Protein AF-A0AAV5VA64-F1 (afdb_monomer_lite)

Radius of gyration: 36.95 Å; chains: 1; bounding box: 137×65×105 Å

Organism: NCBI:txid1538716

Secondary structure (DSSP, 8-state):
--------------THHHHHHHHHHHHHHHHHHHHHHHHHHHHHHHHHHHHHHHHHTT---TT--TT-EEEEEETTEEEEEEEEEEEEPTT-SSEEEEEEESSS-SSSSSEETTEE-S---TT-EEEEEGGG-EE---------------------------PPP---------S-TTEEEEEE-TTS-EEEEEHHHHHHHHHTT-S-TT-EEEEEETT----TTS--PEEHHHHHHHH-TTSTTPPPPSSHHHHHHHHHHHHHHHHHHHHHHHHHHHHHHHHHHHHHHHHHHHHHHHHHHHHHT---------------------------PPP--PPTT--TTGGGS----SSBPPS-HHHHHHHHHHHHTTS-HHHHHHHHHHHHHTS--EEPTTT--EE-SHHHHHHHHTSHHHHHHTTT--BHHHHHHHHHHHHHHHTTSS---------------------PPPPPP---------PPPHHHHHHGGG---SS--SSB-S-HHHHHHHHHHHHHTS-HHHHHH-TTTGGGGSSPEE-TTTSS-EE-SHHHHHHHHTSHHHHHHHHHTTPPPBHHHHHHHHHHHHHHT-

Structure (mmCIF, N/CA/C/O backbone):
data_AF-A0AAV5VA64-F1
#
_entry.id   AF-A0AAV5VA64-F1
#
loop_
_atom_site.group_PDB
_atom_site.id
_atom_site.type_symbol
_atom_site.label_atom_id
_atom_site.label_alt_id
_atom_site.label_comp_id
_atom_site.label_asym_id
_atom_site.label_entity_id
_atom_site.label_seq_id
_atom_site.pdbx_PDB_ins_code
_atom_site.Cartn_x
_atom_site.Cartn_y
_atom_site.Cartn_z
_atom_site.occupancy
_atom_site.B_iso_or_equiv
_atom_site.auth_seq_id
_atom_site.auth_comp_id
_atom_site.auth_asym_id
_atom_site.auth_atom_id
_atom_site.pdbx_PDB_model_num
ATOM 1 N N . GLY A 1 1 ? 69.611 10.079 18.516 1.00 28.95 1 GLY A N 1
ATOM 2 C CA . GLY A 1 1 ? 68.464 10.182 19.434 1.00 28.95 1 GLY A CA 1
ATOM 3 C C . GLY A 1 1 ? 67.265 10.687 18.659 1.00 28.95 1 GLY A C 1
ATOM 4 O O . GLY A 1 1 ? 67.428 11.673 17.963 1.00 28.95 1 GLY A O 1
ATOM 5 N N . THR A 1 2 ? 66.160 9.929 18.704 1.00 34.81 2 THR A N 1
ATOM 6 C CA . THR A 1 2 ? 64.724 10.271 18.487 1.00 34.81 2 THR A CA 1
ATOM 7 C C . THR A 1 2 ? 64.374 11.609 17.796 1.00 34.81 2 THR A C 1
ATOM 9 O O . THR A 1 2 ? 64.782 12.650 18.286 1.00 34.81 2 THR A O 1
ATOM 12 N N . GLY A 1 3 ? 63.537 11.722 16.754 1.00 29.25 3 GLY A N 1
ATOM 13 C CA . GLY A 1 3 ? 62.675 10.783 16.030 1.00 29.25 3 GLY A CA 1
ATOM 14 C C . GLY A 1 3 ? 61.858 11.515 14.933 1.00 29.25 3 GLY A C 1
ATOM 15 O O . GLY A 1 3 ? 61.611 12.709 15.043 1.00 29.25 3 GLY A O 1
ATOM 16 N N . LEU A 1 4 ? 61.484 10.759 13.889 1.00 31.22 4 LEU A N 1
ATOM 17 C CA . LEU A 1 4 ? 60.414 10.945 12.883 1.00 31.22 4 LEU A CA 1
ATOM 18 C C . LEU A 1 4 ? 60.171 12.326 12.224 1.00 31.22 4 LEU A C 1
ATOM 20 O O . LEU A 1 4 ? 59.411 13.153 12.719 1.00 31.22 4 LEU A O 1
ATOM 24 N N . TYR A 1 5 ? 60.656 12.458 10.981 1.00 32.53 5 TYR A N 1
ATOM 25 C CA . TYR A 1 5 ? 60.156 13.394 9.966 1.00 32.53 5 TYR A CA 1
ATOM 26 C C . TYR A 1 5 ? 59.296 12.662 8.913 1.00 32.53 5 TYR A C 1
ATOM 28 O O . TYR A 1 5 ? 59.756 11.718 8.281 1.00 32.53 5 TYR A O 1
ATOM 36 N N . GLY A 1 6 ? 58.061 13.147 8.737 1.00 29.17 6 GLY A N 1
ATOM 37 C CA . GLY A 1 6 ? 57.433 13.513 7.457 1.00 29.17 6 GLY A CA 1
ATOM 38 C C . GLY A 1 6 ? 57.210 12.478 6.343 1.00 29.17 6 GLY A C 1
ATOM 39 O O . GLY A 1 6 ? 58.133 12.136 5.616 1.00 29.17 6 GLY A O 1
ATOM 40 N N . CYS A 1 7 ? 55.934 12.175 6.064 1.00 25.45 7 CYS A N 1
ATOM 41 C CA . CYS A 1 7 ? 55.415 12.005 4.696 1.00 25.45 7 CYS A CA 1
ATOM 42 C C . CYS A 1 7 ? 53.909 12.332 4.650 1.00 25.45 7 CYS A C 1
ATOM 44 O O . CYS A 1 7 ? 53.071 11.541 5.077 1.00 25.45 7 CYS A O 1
ATOM 46 N N . ILE A 1 8 ? 53.571 13.511 4.119 1.00 29.00 8 ILE A N 1
ATOM 47 C CA . ILE A 1 8 ? 52.222 13.881 3.669 1.00 29.00 8 ILE A CA 1
ATOM 48 C C . ILE A 1 8 ? 52.168 13.565 2.169 1.00 29.00 8 ILE A C 1
ATOM 50 O O . ILE A 1 8 ? 52.856 14.215 1.385 1.00 29.00 8 ILE A O 1
ATOM 54 N N . GLN A 1 9 ? 51.355 12.589 1.758 1.00 29.11 9 GLN A N 1
ATOM 55 C CA . GLN A 1 9 ? 50.973 12.402 0.354 1.00 29.11 9 GLN A CA 1
ATOM 56 C C . GLN A 1 9 ? 49.599 13.038 0.113 1.00 29.11 9 GLN A C 1
ATOM 58 O O . GLN A 1 9 ? 48.573 12.550 0.583 1.00 29.11 9 GLN A O 1
ATOM 63 N N . LEU A 1 10 ? 49.592 14.145 -0.632 1.00 27.91 10 LEU A N 1
ATOM 64 C CA . LEU A 1 10 ? 48.397 14.768 -1.198 1.00 27.91 10 LEU A CA 1
ATOM 65 C C . LEU A 1 10 ? 47.938 13.955 -2.419 1.00 27.91 10 LEU A C 1
ATOM 67 O O . LEU A 1 10 ? 48.619 13.943 -3.443 1.00 27.91 10 LEU A O 1
ATOM 71 N N . PHE A 1 11 ? 46.770 13.312 -2.345 1.00 29.19 11 PHE A N 1
ATOM 72 C CA . PHE A 1 11 ? 46.081 12.795 -3.530 1.00 29.19 11 PHE A CA 1
ATOM 73 C C . PHE A 1 11 ? 45.267 13.918 -4.183 1.00 29.19 11 PHE A C 1
ATOM 75 O O . PHE A 1 11 ? 44.245 14.364 -3.662 1.00 29.19 11 PHE A O 1
ATOM 82 N N . THR A 1 12 ? 45.723 14.368 -5.349 1.00 30.89 12 THR A N 1
ATOM 83 C CA . THR A 1 12 ? 45.007 15.284 -6.239 1.00 30.89 12 THR A CA 1
ATOM 84 C C . THR A 1 12 ? 43.945 14.510 -7.027 1.00 30.89 12 THR A C 1
ATOM 86 O O . THR A 1 12 ? 44.255 13.663 -7.862 1.00 30.89 12 THR A O 1
ATOM 89 N N . THR A 1 13 ? 42.663 14.793 -6.789 1.00 34.81 13 THR A N 1
ATOM 90 C CA . THR A 1 13 ? 41.568 14.346 -7.669 1.00 34.81 13 THR A CA 1
ATOM 91 C C . THR A 1 13 ? 41.109 15.516 -8.541 1.00 34.81 13 THR A C 1
ATOM 93 O O . THR A 1 13 ? 40.948 16.640 -8.071 1.00 34.81 13 THR A O 1
ATOM 96 N N . LYS A 1 14 ? 40.975 15.278 -9.854 1.00 32.34 14 LYS A N 1
ATOM 97 C CA . LYS A 1 14 ? 40.638 16.301 -10.861 1.00 32.34 14 LYS A CA 1
ATOM 98 C C . LYS A 1 14 ? 39.210 16.855 -10.643 1.00 32.34 14 LYS A C 1
ATOM 100 O O . LYS A 1 14 ? 38.292 16.060 -10.441 1.00 32.34 14 LYS A O 1
ATOM 105 N N . PRO A 1 15 ? 38.979 18.175 -10.792 1.00 37.47 15 PRO A N 1
ATOM 106 C CA . PRO A 1 15 ? 37.721 18.842 -10.415 1.00 37.47 15 PRO A CA 1
ATOM 107 C C . PRO A 1 15 ? 36.471 18.464 -11.242 1.00 37.47 15 PRO A C 1
ATOM 109 O O . PRO A 1 15 ? 35.355 18.689 -10.784 1.00 37.47 15 PRO A O 1
ATOM 112 N N . ASN A 1 16 ? 36.609 17.828 -12.413 1.00 34.44 16 ASN A N 1
ATOM 113 C CA . ASN A 1 16 ? 35.468 17.575 -13.313 1.00 34.44 16 ASN A CA 1
ATOM 114 C C . ASN A 1 16 ? 34.740 16.233 -13.097 1.00 34.44 16 ASN A C 1
ATOM 116 O O . ASN A 1 16 ? 33.653 16.044 -13.638 1.00 34.44 16 ASN A O 1
ATOM 120 N N . TYR A 1 17 ? 35.280 15.311 -12.289 1.00 33.69 17 TYR A N 1
ATOM 121 C CA . TYR A 1 17 ? 34.607 14.030 -12.005 1.00 33.69 17 TYR A CA 1
ATOM 122 C C . TYR A 1 17 ? 33.536 14.144 -10.909 1.00 33.69 17 TYR A C 1
ATOM 124 O O . TYR A 1 17 ? 32.520 13.454 -10.963 1.00 33.69 17 TYR A O 1
ATOM 132 N N . ALA A 1 18 ? 33.715 15.059 -9.953 1.00 38.16 18 ALA A N 1
ATOM 133 C CA . ALA A 1 18 ? 32.754 15.267 -8.872 1.00 38.16 18 ALA A CA 1
ATOM 134 C C . ALA A 1 18 ? 31.447 15.923 -9.362 1.00 38.16 18 ALA A C 1
ATOM 136 O O . ALA A 1 18 ? 30.369 15.586 -8.880 1.00 38.16 18 ALA A O 1
ATOM 137 N N . ALA A 1 19 ? 31.512 16.810 -10.362 1.00 30.70 19 ALA A N 1
ATOM 138 C CA . ALA A 1 19 ? 30.334 17.512 -10.880 1.00 30.70 19 ALA A CA 1
ATOM 139 C C . ALA A 1 19 ? 29.392 16.599 -11.696 1.00 30.70 19 ALA A C 1
ATOM 141 O O . ALA A 1 19 ? 28.172 16.696 -11.564 1.00 30.70 19 ALA A O 1
ATOM 142 N N . ILE A 1 20 ? 29.936 15.666 -12.489 1.00 31.09 20 ILE A N 1
ATOM 143 C CA . ILE A 1 20 ? 29.144 14.727 -13.311 1.00 31.09 20 ILE A CA 1
ATOM 144 C C . ILE A 1 20 ? 28.467 13.653 -12.439 1.00 31.09 20 ILE A C 1
ATOM 146 O O . ILE A 1 20 ? 27.329 13.256 -12.711 1.00 31.09 20 ILE A O 1
ATOM 150 N N . ASP A 1 21 ? 29.121 13.227 -11.355 1.00 32.03 21 ASP A N 1
ATOM 151 C CA . ASP A 1 21 ? 28.574 12.263 -10.392 1.00 32.03 21 ASP A CA 1
ATOM 152 C C . ASP A 1 21 ? 27.451 12.882 -9.536 1.00 32.03 21 ASP A C 1
ATOM 154 O O . ASP A 1 21 ? 26.413 12.257 -9.317 1.00 32.03 21 ASP A O 1
ATOM 158 N N . VAL A 1 22 ? 27.578 14.155 -9.140 1.00 36.34 22 VAL A N 1
ATOM 159 C CA . VAL A 1 22 ? 26.521 14.878 -8.411 1.00 36.34 22 VAL A CA 1
ATOM 160 C C . VAL A 1 22 ? 25.301 15.148 -9.303 1.00 36.34 22 VAL A C 1
ATOM 162 O O . VAL A 1 22 ? 24.176 14.901 -8.870 1.00 36.34 22 VAL A O 1
ATOM 165 N N . ILE A 1 23 ? 25.486 15.555 -10.566 1.00 35.16 23 ILE A N 1
ATOM 166 C CA . ILE A 1 23 ? 24.372 15.785 -11.508 1.00 35.16 23 ILE A CA 1
ATOM 167 C C . ILE A 1 23 ? 23.663 14.464 -11.859 1.00 35.16 23 ILE A C 1
ATOM 169 O O . ILE A 1 23 ? 22.433 14.409 -11.840 1.00 35.16 23 ILE A O 1
ATOM 173 N N . SER A 1 24 ? 24.401 13.368 -12.074 1.00 34.03 24 SER A N 1
ATOM 174 C CA . SER A 1 24 ? 23.811 12.040 -12.323 1.00 34.03 24 SER A CA 1
ATOM 175 C C . SER A 1 24 ? 23.035 11.501 -11.113 1.00 34.03 24 SER A C 1
ATOM 177 O O . SER A 1 24 ? 21.987 10.871 -11.273 1.00 34.03 24 SER A O 1
ATOM 179 N N . ARG A 1 25 ? 23.503 11.779 -9.886 1.00 37.47 25 ARG A N 1
ATOM 180 C CA . ARG A 1 25 ? 22.812 11.401 -8.641 1.00 37.47 25 ARG A CA 1
ATOM 181 C C . ARG A 1 25 ? 21.571 12.251 -8.370 1.00 37.47 25 ARG A C 1
ATOM 183 O O . ARG A 1 25 ? 20.580 11.696 -7.900 1.00 37.47 25 ARG A O 1
ATOM 190 N N . ILE A 1 26 ? 21.576 13.542 -8.717 1.00 40.47 26 ILE A N 1
ATOM 191 C CA . ILE A 1 26 ? 20.383 14.405 -8.651 1.00 40.47 26 ILE A CA 1
ATOM 192 C C . ILE A 1 26 ? 19.321 13.926 -9.658 1.00 40.47 26 ILE A C 1
ATOM 194 O O . ILE A 1 26 ? 18.168 13.747 -9.270 1.00 40.47 26 ILE A O 1
ATOM 198 N N . TYR A 1 27 ? 19.708 13.576 -10.894 1.00 34.06 27 TYR A N 1
ATOM 199 C CA . TYR A 1 27 ? 18.797 13.016 -11.910 1.00 34.06 27 TYR A CA 1
ATOM 200 C C . TYR A 1 27 ? 18.210 11.645 -11.520 1.00 34.06 27 TYR A C 1
ATOM 202 O O . TYR A 1 27 ? 17.020 11.388 -11.724 1.00 34.06 27 TYR A O 1
ATOM 210 N N . LEU A 1 28 ? 19.011 10.757 -10.915 1.00 38.28 28 LEU A N 1
ATOM 211 C CA . LEU A 1 28 ? 18.528 9.473 -10.384 1.00 38.28 28 LEU A CA 1
ATOM 212 C C . LEU A 1 28 ? 17.576 9.663 -9.194 1.00 38.28 28 LEU A C 1
ATOM 214 O O . LEU A 1 28 ? 16.624 8.896 -9.049 1.00 38.28 28 LEU A O 1
ATOM 218 N N . HIS A 1 29 ? 17.799 10.683 -8.364 1.00 39.25 29 HIS A N 1
ATOM 219 C CA . HIS A 1 29 ? 16.949 10.995 -7.218 1.00 39.25 29 HIS A CA 1
ATOM 220 C C . HIS A 1 29 ? 15.626 11.659 -7.641 1.00 39.25 29 HIS A C 1
ATOM 222 O O . HIS A 1 29 ? 14.583 11.311 -7.094 1.00 39.25 29 HIS A O 1
ATOM 228 N N . GLU A 1 30 ? 15.624 12.534 -8.653 1.00 38.00 30 GLU A N 1
ATOM 229 C CA . GLU A 1 30 ? 14.403 13.138 -9.215 1.00 38.00 30 GLU A CA 1
ATOM 230 C C . GLU A 1 30 ? 13.548 12.122 -9.982 1.00 38.00 30 GLU A C 1
ATOM 232 O O . GLU A 1 30 ? 12.351 12.043 -9.722 1.00 38.00 30 GLU A O 1
ATOM 237 N N . SER A 1 31 ? 14.145 11.248 -10.803 1.00 43.25 31 SER A N 1
ATOM 238 C CA . SER A 1 31 ? 13.412 10.179 -11.505 1.00 43.25 31 SER A CA 1
ATOM 239 C C . SER A 1 31 ? 12.786 9.160 -10.542 1.00 43.25 31 SER A C 1
ATOM 241 O O . SER A 1 31 ? 11.661 8.705 -10.747 1.00 43.25 31 SER A O 1
ATOM 243 N N . GLN A 1 32 ? 13.479 8.799 -9.455 1.00 41.50 32 GLN A N 1
ATOM 244 C CA . GLN A 1 32 ? 12.940 7.898 -8.427 1.00 41.50 32 GLN A CA 1
ATOM 245 C C . GLN A 1 32 ? 11.867 8.582 -7.566 1.00 41.50 32 GLN A C 1
ATOM 247 O O . GLN A 1 32 ? 10.910 7.935 -7.141 1.00 41.50 32 GLN A O 1
ATOM 252 N N . ARG A 1 33 ? 11.984 9.897 -7.346 1.00 39.31 33 ARG A N 1
ATOM 253 C CA . ARG A 1 33 ? 11.005 10.716 -6.623 1.00 39.31 33 ARG A CA 1
ATOM 254 C C . ARG A 1 33 ? 9.749 10.967 -7.464 1.00 39.31 33 ARG A C 1
ATOM 256 O O . ARG A 1 33 ? 8.650 10.866 -6.930 1.00 39.31 33 ARG A O 1
ATOM 263 N N . GLU A 1 34 ? 9.878 11.166 -8.774 1.00 46.34 34 GLU A N 1
ATOM 264 C CA . GLU A 1 34 ? 8.759 11.169 -9.722 1.00 46.34 34 GLU A CA 1
ATOM 265 C C . GLU A 1 34 ? 8.103 9.800 -9.833 1.00 46.34 34 GLU A C 1
ATOM 267 O O . GLU A 1 34 ? 6.885 9.737 -9.769 1.00 46.34 34 GLU A O 1
ATOM 272 N N . LYS A 1 35 ? 8.859 8.695 -9.879 1.00 46.44 35 LYS A N 1
ATOM 273 C CA . LYS A 1 35 ? 8.296 7.332 -9.812 1.00 46.44 35 LYS A CA 1
ATOM 274 C C . LYS A 1 35 ? 7.579 7.066 -8.488 1.00 46.44 35 LYS A C 1
ATOM 276 O O . LYS A 1 35 ? 6.543 6.410 -8.486 1.00 46.44 35 LYS A O 1
ATOM 281 N N . TYR A 1 36 ? 8.080 7.600 -7.373 1.00 43.78 36 TYR A N 1
ATOM 282 C CA . TYR A 1 36 ? 7.420 7.530 -6.068 1.00 43.78 36 TYR A CA 1
ATOM 283 C C . TYR A 1 36 ? 6.129 8.357 -6.038 1.00 43.78 36 TYR A C 1
ATOM 285 O O . TYR A 1 36 ? 5.104 7.853 -5.593 1.00 43.78 36 TYR A O 1
ATOM 293 N N . PHE A 1 37 ? 6.132 9.592 -6.552 1.00 43.75 37 PHE A N 1
ATOM 294 C CA . PHE A 1 37 ? 4.938 10.442 -6.607 1.00 43.75 37 PHE A CA 1
ATOM 295 C C . PHE A 1 37 ? 3.957 10.060 -7.719 1.00 43.75 37 PHE A C 1
ATOM 297 O O . PHE A 1 37 ? 2.777 10.353 -7.575 1.00 43.75 37 PHE A O 1
ATOM 304 N N . ALA A 1 38 ? 4.407 9.415 -8.795 1.00 47.19 38 ALA A N 1
ATOM 305 C CA . ALA A 1 38 ? 3.582 8.844 -9.855 1.00 47.19 38 ALA A CA 1
ATOM 306 C C . ALA A 1 38 ? 2.949 7.543 -9.377 1.00 47.19 38 ALA A C 1
ATOM 308 O O . ALA A 1 38 ? 1.741 7.436 -9.443 1.00 47.19 38 ALA A O 1
ATOM 309 N N . ARG A 1 39 ? 3.700 6.633 -8.742 1.00 48.44 39 ARG A N 1
ATOM 310 C CA . ARG A 1 39 ? 3.137 5.433 -8.102 1.00 48.44 39 ARG A CA 1
ATOM 311 C C . ARG A 1 39 ? 2.220 5.788 -6.934 1.00 48.44 39 ARG A C 1
ATOM 313 O O . ARG A 1 39 ? 1.203 5.144 -6.737 1.00 48.44 39 ARG A O 1
ATOM 320 N N . ARG A 1 40 ? 2.534 6.832 -6.161 1.00 45.53 40 ARG A N 1
ATOM 321 C CA . ARG A 1 40 ? 1.648 7.347 -5.105 1.00 45.53 40 ARG A CA 1
ATOM 322 C C . ARG A 1 40 ? 0.430 8.065 -5.690 1.00 45.53 40 ARG A C 1
ATOM 324 O O . ARG A 1 40 ? -0.637 7.907 -5.120 1.00 45.53 40 ARG A O 1
ATOM 331 N N . ARG A 1 41 ? 0.547 8.772 -6.825 1.00 48.41 41 ARG A N 1
ATOM 332 C CA . ARG A 1 41 ? -0.601 9.304 -7.583 1.00 48.41 41 ARG A CA 1
ATOM 333 C C . ARG A 1 41 ? -1.432 8.189 -8.206 1.00 48.41 41 ARG A C 1
ATOM 335 O O . ARG A 1 41 ? -2.623 8.258 -8.053 1.00 48.41 41 ARG A O 1
ATOM 342 N N . GLU A 1 42 ? -0.861 7.139 -8.781 1.00 50.88 42 GLU A N 1
ATOM 343 C CA . GLU A 1 42 ? -1.570 5.962 -9.311 1.00 50.88 42 GLU A CA 1
ATOM 344 C C . GLU A 1 42 ? -2.213 5.122 -8.200 1.00 50.88 42 GLU A C 1
ATOM 346 O O . GLU A 1 42 ? -3.261 4.531 -8.406 1.00 50.88 42 GLU A O 1
ATOM 351 N N . ILE A 1 43 ? -1.629 5.075 -6.997 1.00 51.53 43 ILE A N 1
ATOM 352 C CA . ILE A 1 43 ? -2.240 4.422 -5.827 1.00 51.53 43 ILE A CA 1
ATOM 353 C C . ILE A 1 43 ? -3.344 5.294 -5.217 1.00 51.53 43 ILE A C 1
ATOM 355 O O . ILE A 1 43 ? -4.287 4.747 -4.659 1.00 51.53 43 ILE A O 1
ATOM 359 N N . VAL A 1 44 ? -3.225 6.624 -5.275 1.00 47.12 44 VAL A N 1
ATOM 360 C CA . VAL A 1 44 ? -4.241 7.569 -4.779 1.00 47.12 44 VAL A CA 1
ATOM 361 C C . VAL A 1 44 ? -5.382 7.690 -5.788 1.00 47.12 44 VAL A C 1
ATOM 363 O O . VAL A 1 44 ? -6.498 7.385 -5.410 1.00 47.12 44 VAL A O 1
ATOM 366 N N . ILE A 1 45 ? -5.090 7.938 -7.066 1.00 48.75 45 ILE A N 1
ATOM 367 C CA . ILE A 1 45 ? -6.008 7.882 -8.213 1.00 48.75 45 ILE A CA 1
ATOM 368 C C . ILE A 1 45 ? -6.614 6.487 -8.328 1.00 48.75 45 ILE A C 1
ATOM 370 O O . ILE A 1 45 ? -7.815 6.394 -8.367 1.00 48.75 45 ILE A O 1
ATOM 374 N N . GLY A 1 46 ? -5.868 5.387 -8.212 1.00 43.44 46 GLY A N 1
ATOM 375 C CA . GLY A 1 46 ? -6.444 4.034 -8.208 1.00 43.44 46 GLY A CA 1
ATOM 376 C C . GLY A 1 46 ? -7.220 3.669 -6.932 1.00 43.44 46 GLY A C 1
ATOM 377 O O . GLY A 1 46 ? -7.972 2.698 -6.930 1.00 43.44 46 GLY A O 1
ATOM 378 N N . LYS A 1 47 ? -7.064 4.416 -5.827 1.00 44.88 47 LYS A N 1
ATOM 379 C CA . LYS A 1 47 ? -7.919 4.312 -4.626 1.00 44.88 47 LYS A CA 1
ATOM 380 C C . LYS A 1 47 ? -9.112 5.258 -4.681 1.00 44.88 47 LYS A C 1
ATOM 382 O O . LYS A 1 47 ? -10.108 4.943 -4.046 1.00 44.88 47 LYS A O 1
ATOM 387 N N . GLU A 1 48 ? -9.011 6.379 -5.388 1.00 41.19 48 GLU A N 1
ATOM 388 C CA . GLU A 1 48 ? -10.073 7.352 -5.647 1.00 41.19 48 GLU A CA 1
ATOM 389 C C . GLU A 1 48 ? -10.951 6.926 -6.812 1.00 41.19 48 GLU A C 1
ATOM 391 O O . GLU A 1 48 ? -12.142 7.100 -6.681 1.00 41.19 48 GLU A O 1
ATOM 396 N N . GLU A 1 49 ? -10.412 6.261 -7.831 1.00 43.81 49 GLU A N 1
ATOM 397 C CA . GLU A 1 49 ? -11.103 5.532 -8.897 1.00 43.81 49 GLU A CA 1
ATOM 398 C C . GLU A 1 49 ? -11.754 4.279 -8.324 1.00 43.81 49 GLU A C 1
ATOM 400 O O . GLU A 1 49 ? -12.929 4.082 -8.544 1.00 43.81 49 GLU A O 1
ATOM 405 N N . ARG A 1 50 ? -11.097 3.497 -7.449 1.00 48.09 50 ARG A N 1
ATOM 406 C CA . ARG A 1 50 ? -11.799 2.417 -6.722 1.00 48.09 50 ARG A CA 1
ATOM 407 C C . ARG A 1 50 ? -12.801 2.934 -5.692 1.00 48.09 50 ARG A C 1
ATOM 409 O O . ARG A 1 50 ? -13.765 2.239 -5.415 1.00 48.09 50 ARG A O 1
ATOM 416 N N . LYS A 1 51 ? -12.606 4.121 -5.100 1.00 38.25 51 LYS A N 1
ATOM 417 C CA . LYS A 1 51 ? -13.608 4.770 -4.228 1.00 38.25 51 LYS A CA 1
ATOM 418 C C . LYS A 1 51 ? -14.709 5.457 -5.026 1.00 38.25 51 LYS A C 1
ATOM 420 O O . LYS A 1 51 ? -15.796 5.572 -4.480 1.00 38.25 51 LYS A O 1
ATOM 425 N N . SER A 1 52 ? -14.454 5.920 -6.247 1.00 36.25 52 SER A N 1
ATOM 426 C CA . SER A 1 52 ? -15.430 6.549 -7.137 1.00 36.25 52 SER A CA 1
ATOM 427 C C . SER A 1 52 ? -16.188 5.498 -7.926 1.00 36.25 52 SER A C 1
ATOM 429 O O . SER A 1 52 ? -17.370 5.683 -8.095 1.00 36.25 52 SER A O 1
ATOM 431 N N . GLU A 1 53 ? -15.586 4.363 -8.279 1.00 42.34 53 GLU A N 1
ATOM 432 C CA . GLU A 1 53 ? -16.251 3.143 -8.757 1.00 42.34 53 GLU A CA 1
ATOM 433 C C . GLU A 1 53 ? -17.054 2.499 -7.618 1.00 42.34 53 GLU A C 1
ATOM 435 O O . GLU A 1 53 ? -18.187 2.083 -7.831 1.00 42.34 53 GLU A O 1
ATOM 440 N N . MET A 1 54 ? -16.541 2.496 -6.378 1.00 40.84 54 MET A N 1
ATOM 441 C CA . MET A 1 54 ? -17.308 2.056 -5.202 1.00 40.84 54 MET A CA 1
ATOM 442 C C . MET A 1 54 ? -18.406 3.063 -4.799 1.00 40.84 54 MET A C 1
ATOM 444 O O . MET A 1 54 ? -19.433 2.624 -4.296 1.00 40.84 54 MET A O 1
ATOM 448 N N . LYS A 1 55 ? -18.260 4.371 -5.087 1.00 35.38 55 LYS A N 1
ATOM 449 C CA . LYS A 1 55 ? -19.320 5.394 -4.923 1.00 35.38 55 LYS A CA 1
ATOM 450 C C . LYS A 1 55 ? -20.309 5.462 -6.095 1.00 35.38 55 LYS A C 1
ATOM 452 O O . LYS A 1 55 ? -21.475 5.739 -5.850 1.00 35.38 55 LYS A O 1
ATOM 457 N N . ASP A 1 56 ? -19.896 5.198 -7.335 1.00 35.56 56 ASP A N 1
ATOM 458 C CA . ASP A 1 56 ? -20.794 5.124 -8.500 1.00 35.56 56 ASP A CA 1
ATOM 459 C C . ASP A 1 56 ? -21.537 3.781 -8.540 1.00 35.56 56 ASP A C 1
ATOM 461 O O . ASP A 1 56 ? -22.651 3.728 -9.050 1.00 35.56 56 ASP A O 1
ATOM 465 N N . SER A 1 57 ? -21.008 2.718 -7.915 1.00 37.09 57 SER A N 1
ATOM 466 C CA . SER A 1 57 ? -21.747 1.459 -7.702 1.00 37.09 57 SER A CA 1
ATOM 467 C C . SER A 1 57 ? -22.798 1.525 -6.583 1.00 37.09 57 SER A C 1
ATOM 469 O O . SER A 1 57 ? -23.605 0.607 -6.448 1.00 37.09 57 SER A O 1
ATOM 471 N N . GLU A 1 58 ? -22.813 2.606 -5.794 1.00 37.75 58 GLU A N 1
ATOM 472 C CA . GLU A 1 58 ? -23.847 2.880 -4.785 1.00 37.75 58 GLU A CA 1
ATOM 473 C C . GLU A 1 58 ? -24.960 3.797 -5.322 1.00 37.75 58 GLU A C 1
ATOM 475 O O . GLU A 1 58 ? -25.917 4.111 -4.614 1.00 37.75 58 GLU A O 1
ATOM 480 N N . ARG A 1 59 ? -24.927 4.150 -6.615 1.00 37.44 59 ARG A N 1
ATOM 481 C CA . ARG A 1 59 ? -26.164 4.482 -7.325 1.00 37.44 59 ARG A CA 1
ATOM 482 C C . ARG A 1 59 ? -26.868 3.178 -7.670 1.00 37.44 59 ARG A C 1
ATOM 484 O O . ARG A 1 59 ? -26.764 2.659 -8.777 1.00 37.44 59 ARG A O 1
ATOM 491 N N . VAL A 1 60 ? -27.590 2.644 -6.689 1.00 39.91 60 VAL A N 1
ATOM 492 C CA . VAL A 1 60 ? -28.724 1.759 -6.961 1.00 39.91 60 VAL A CA 1
ATOM 493 C C . VAL A 1 60 ? -29.564 2.472 -8.029 1.00 39.91 60 VAL A C 1
ATOM 495 O O . VAL A 1 60 ? -29.941 3.620 -7.781 1.00 39.91 60 VAL A O 1
ATOM 498 N N . PRO A 1 61 ? -29.836 1.882 -9.209 1.00 43.88 61 PRO A N 1
ATOM 499 C CA . PRO A 1 61 ? -30.890 2.397 -10.068 1.00 43.88 61 PRO A CA 1
ATOM 500 C C . PRO A 1 61 ? -32.142 2.409 -9.199 1.00 43.88 61 PRO A C 1
ATOM 502 O O . PRO A 1 61 ? -32.609 1.348 -8.788 1.00 43.88 61 PRO A O 1
ATOM 505 N N . SER A 1 62 ? -32.609 3.599 -8.833 1.00 49.44 62 SER A N 1
ATOM 506 C CA . SER A 1 62 ? -33.580 3.873 -7.767 1.00 49.44 62 SER A CA 1
ATOM 507 C C . SER A 1 62 ? -34.953 3.213 -7.961 1.00 49.44 62 SER A C 1
ATOM 509 O O . SER A 1 62 ? -35.890 3.526 -7.233 1.00 49.44 62 SER A O 1
ATOM 511 N N . GLU A 1 63 ? -35.114 2.340 -8.953 1.00 63.22 63 GLU A N 1
ATOM 512 C CA . GLU A 1 63 ? -36.412 1.972 -9.500 1.00 63.22 63 GLU A CA 1
ATOM 513 C C . GLU A 1 63 ? -36.594 0.476 -9.782 1.00 63.22 63 GLU A C 1
ATOM 515 O O . GLU A 1 63 ? -37.725 0.096 -10.034 1.00 63.22 63 GLU A O 1
ATOM 520 N N . CYS A 1 64 ? -35.574 -0.393 -9.683 1.00 75.44 64 CYS A N 1
ATOM 521 C CA . CYS A 1 64 ? -35.769 -1.824 -9.970 1.00 75.44 64 CYS A CA 1
ATOM 522 C C . CYS A 1 64 ? -36.314 -2.594 -8.752 1.00 75.44 64 CYS A C 1
ATOM 524 O O . CYS A 1 64 ? -35.632 -2.751 -7.734 1.00 75.44 64 CYS A O 1
ATOM 526 N N . ARG A 1 65 ? -37.549 -3.083 -8.860 1.00 87.88 65 ARG A N 1
ATOM 527 C CA . ARG A 1 65 ? -38.296 -3.833 -7.843 1.00 87.88 65 ARG A CA 1
ATOM 528 C C . ARG A 1 65 ? -38.580 -5.259 -8.309 1.00 87.88 65 ARG A C 1
ATOM 530 O O . ARG A 1 65 ? -38.588 -5.574 -9.496 1.00 87.88 65 ARG A O 1
ATOM 537 N N . VAL A 1 66 ? -38.841 -6.142 -7.345 1.00 91.19 66 VAL A N 1
ATOM 538 C CA . VAL A 1 66 ? -39.389 -7.474 -7.643 1.00 91.19 66 VAL A CA 1
ATOM 539 C C . VAL A 1 66 ? -40.742 -7.295 -8.338 1.00 91.19 66 VAL A C 1
ATOM 541 O O . VAL A 1 66 ? -41.601 -6.580 -7.831 1.00 91.19 66 VAL A O 1
ATOM 544 N N . GLY A 1 67 ? -40.912 -7.942 -9.487 1.00 89.44 67 GLY A N 1
ATOM 545 C CA . GLY A 1 67 ? -42.060 -7.807 -10.382 1.00 89.44 67 GLY A CA 1
ATOM 546 C C . GLY A 1 67 ? -41.777 -6.972 -11.632 1.00 89.44 67 GLY A C 1
ATOM 547 O O . GLY A 1 67 ? -42.525 -7.084 -12.603 1.00 89.44 67 GLY A O 1
ATOM 548 N N . ASP A 1 68 ? -40.695 -6.191 -11.654 1.00 90.50 68 ASP A N 1
ATOM 549 C CA . ASP A 1 68 ? -40.394 -5.339 -12.800 1.00 90.50 68 ASP A CA 1
ATOM 550 C C . ASP A 1 68 ? -39.972 -6.150 -14.021 1.00 90.50 68 ASP A C 1
ATOM 552 O O . ASP A 1 68 ? -39.285 -7.175 -13.934 1.00 90.50 68 ASP A O 1
ATOM 556 N N . ARG A 1 69 ? -40.355 -5.636 -15.188 1.00 92.19 69 ARG A N 1
ATOM 557 C CA . ARG A 1 69 ? -39.902 -6.140 -16.480 1.00 92.19 69 ARG A CA 1
ATOM 558 C C . ARG A 1 69 ? -38.557 -5.521 -16.809 1.00 92.19 69 ARG A C 1
ATOM 560 O O . ARG A 1 69 ? -38.378 -4.314 -16.683 1.00 92.19 69 ARG A O 1
ATOM 567 N N . CYS A 1 70 ? -37.624 -6.336 -17.269 1.00 88.31 70 CYS A N 1
ATOM 568 C CA . CYS A 1 70 ? -36.298 -5.898 -17.675 1.00 88.31 70 CYS A CA 1
ATOM 569 C C . CYS A 1 70 ? -35.891 -6.536 -19.001 1.00 88.31 70 CYS A C 1
ATOM 571 O O . CYS A 1 70 ? -36.378 -7.605 -19.377 1.00 88.31 70 CYS A O 1
ATOM 573 N N . VAL A 1 71 ? -34.983 -5.871 -19.707 1.00 86.31 71 VAL A N 1
ATOM 574 C CA . VAL A 1 71 ? -34.381 -6.393 -20.936 1.00 86.31 71 VAL A CA 1
ATOM 575 C C . VAL A 1 71 ? -32.887 -6.521 -20.706 1.00 86.31 71 VAL A C 1
ATOM 577 O O . VAL A 1 71 ? -32.249 -5.562 -20.284 1.00 86.31 71 VAL A O 1
ATOM 580 N N . LEU A 1 72 ? -32.329 -7.693 -20.989 1.00 83.69 72 LEU A N 1
ATOM 581 C CA . LEU A 1 72 ? -30.889 -7.919 -20.954 1.00 83.69 72 LEU A CA 1
ATOM 582 C C . LEU A 1 72 ? -30.357 -8.036 -22.373 1.00 83.69 72 LEU A C 1
ATOM 584 O O . LEU A 1 72 ? -30.936 -8.729 -23.207 1.00 83.69 72 LEU A O 1
ATOM 588 N N . ASN A 1 73 ? -29.258 -7.335 -22.635 1.00 78.25 73 ASN A N 1
ATOM 589 C CA . ASN A 1 73 ? -28.495 -7.495 -23.863 1.00 78.25 73 ASN A CA 1
ATOM 590 C C . ASN A 1 73 ? -27.410 -8.535 -23.599 1.00 78.25 73 ASN A C 1
ATOM 592 O O . ASN A 1 73 ? -26.412 -8.212 -22.955 1.00 78.25 73 ASN A O 1
ATOM 596 N N . ASP A 1 74 ? -27.612 -9.750 -24.094 1.00 72.69 74 ASP A N 1
ATOM 597 C CA . ASP A 1 74 ? -26.617 -10.817 -24.038 1.00 72.69 74 ASP A CA 1
ATOM 598 C C . ASP A 1 74 ? -26.184 -11.171 -25.463 1.00 72.69 74 ASP A C 1
ATOM 600 O O . ASP A 1 74 ? -27.020 -11.481 -26.312 1.00 72.69 74 ASP A O 1
ATOM 604 N N . GLU A 1 75 ? -24.895 -10.998 -25.766 1.00 68.50 75 GLU A N 1
ATOM 605 C CA . GLU A 1 75 ? -24.298 -11.245 -27.094 1.00 68.50 75 GLU A CA 1
ATOM 606 C C . GLU A 1 75 ? -25.070 -10.637 -28.292 1.00 68.50 75 GLU A C 1
ATOM 608 O O . GLU A 1 75 ? -25.093 -11.172 -29.400 1.00 68.50 75 GLU A O 1
ATOM 613 N N . GLY A 1 76 ? -25.722 -9.486 -28.083 1.00 68.44 76 GLY A N 1
ATOM 614 C CA . GLY A 1 76 ? -26.511 -8.790 -29.108 1.00 68.44 76 GLY A CA 1
ATOM 615 C C . GLY A 1 76 ? -27.972 -9.246 -29.233 1.00 68.44 76 GLY A C 1
ATOM 616 O O . GLY A 1 76 ? -28.720 -8.645 -30.006 1.00 68.44 76 GLY A O 1
ATOM 617 N N . LYS A 1 77 ? -28.417 -10.238 -28.451 1.00 76.25 77 LYS A N 1
ATOM 618 C CA . LYS A 1 77 ? -29.829 -10.624 -28.316 1.00 76.25 77 LYS A CA 1
ATOM 619 C C . LYS A 1 77 ? -30.464 -9.941 -27.105 1.00 76.25 77 LYS A C 1
ATOM 621 O O . LYS A 1 77 ? -29.887 -9.883 -26.021 1.00 76.25 77 LYS A O 1
ATOM 626 N N . LYS A 1 78 ? -31.667 -9.401 -27.309 1.00 83.81 78 LYS A N 1
ATOM 627 C CA . LYS A 1 78 ? -32.474 -8.747 -26.271 1.00 83.81 78 LYS A CA 1
ATOM 628 C C . LYS A 1 78 ? -33.394 -9.769 -25.617 1.00 83.81 78 LYS A C 1
ATOM 630 O O . LYS A 1 78 ? -34.474 -10.033 -26.140 1.00 83.81 78 LYS A O 1
ATOM 635 N N . ASN A 1 79 ? -32.987 -10.292 -24.469 1.00 87.69 79 ASN A N 1
ATOM 636 C CA . ASN A 1 79 ? -33.779 -11.249 -23.704 1.00 87.69 79 ASN A CA 1
ATOM 637 C C . ASN A 1 79 ? -34.656 -10.502 -22.697 1.00 87.69 79 ASN A C 1
ATOM 639 O O . ASN A 1 79 ? -34.166 -9.699 -21.900 1.00 87.69 79 ASN A O 1
ATOM 643 N N . LYS A 1 80 ? -35.966 -10.744 -22.747 1.00 92.31 80 LYS A N 1
ATOM 644 C CA . LYS A 1 80 ? -36.929 -10.172 -21.801 1.00 92.31 80 LYS A CA 1
ATOM 645 C C . LYS A 1 80 ? -37.015 -11.055 -20.562 1.00 92.31 80 LYS A C 1
ATOM 647 O O . LYS A 1 80 ? -37.035 -12.279 -20.675 1.00 92.31 80 LYS A O 1
ATOM 652 N N . ALA A 1 81 ? -37.075 -10.426 -19.396 1.00 93.69 81 ALA A N 1
ATOM 653 C CA . ALA A 1 81 ? -37.191 -11.122 -18.126 1.00 93.69 81 ALA A CA 1
ATOM 654 C C . ALA A 1 81 ? -38.030 -10.337 -17.112 1.00 93.69 81 ALA A C 1
ATOM 656 O O . ALA A 1 81 ? -38.253 -9.131 -17.257 1.00 93.69 81 ALA A O 1
ATOM 657 N N . THR A 1 82 ? -38.471 -11.032 -16.069 1.00 94.38 82 THR A N 1
ATOM 658 C CA . THR A 1 82 ? -39.129 -10.468 -14.887 1.00 94.38 82 THR A CA 1
ATOM 659 C C . THR A 1 82 ? -38.233 -10.645 -13.670 1.00 94.38 82 THR A C 1
ATOM 661 O O . THR A 1 82 ? -37.729 -11.739 -13.416 1.00 94.38 82 THR A O 1
ATOM 664 N N . VAL A 1 83 ? -38.063 -9.596 -12.870 1.00 95.06 83 VAL A N 1
ATOM 665 C CA . VAL A 1 83 ? -37.321 -9.685 -11.608 1.00 95.06 83 VAL A CA 1
ATOM 666 C C . VAL A 1 83 ? -38.153 -10.447 -10.578 1.00 95.06 83 VAL A C 1
ATOM 668 O O . VAL A 1 83 ? -39.233 -10.010 -10.197 1.00 95.06 83 VAL A O 1
ATOM 671 N N . ARG A 1 84 ? -37.659 -11.584 -10.089 1.00 94.50 84 ARG A N 1
ATOM 672 C CA . ARG A 1 84 ? -38.340 -12.429 -9.091 1.00 94.50 84 ARG A CA 1
ATOM 673 C C . ARG A 1 84 ? -37.708 -12.384 -7.708 1.00 94.50 84 ARG A C 1
ATOM 675 O O . ARG A 1 84 ? -38.377 -12.674 -6.722 1.00 94.50 84 ARG A O 1
ATOM 682 N N . TRP A 1 85 ? -36.444 -11.988 -7.614 1.00 95.38 85 TRP A N 1
ATOM 683 C CA . TRP A 1 85 ? -35.731 -11.892 -6.345 1.00 95.38 85 TRP A CA 1
ATOM 684 C C . TRP A 1 85 ? -34.690 -10.777 -6.401 1.00 95.38 85 TRP A C 1
ATOM 686 O O . TRP A 1 85 ? -34.066 -10.580 -7.437 1.00 95.38 85 TRP A O 1
ATOM 696 N N . ILE A 1 86 ? -34.471 -10.059 -5.301 1.00 94.31 86 ILE A N 1
ATOM 697 C CA . ILE A 1 86 ? -33.363 -9.105 -5.168 1.00 94.31 86 ILE A CA 1
ATOM 698 C C . ILE A 1 86 ? -32.707 -9.340 -3.813 1.00 94.31 86 ILE A C 1
ATOM 700 O O . ILE A 1 86 ? -33.373 -9.301 -2.778 1.00 94.31 86 ILE A O 1
ATOM 704 N N . GLY A 1 87 ? -31.397 -9.570 -3.794 1.00 90.69 87 GLY A N 1
ATOM 705 C CA . GLY A 1 87 ? -30.688 -9.773 -2.539 1.00 90.69 87 GLY A CA 1
ATOM 706 C C . GLY A 1 87 ? -29.214 -10.107 -2.698 1.00 90.69 87 GLY A C 1
ATOM 707 O O . GLY A 1 87 ? -28.656 -10.141 -3.792 1.00 90.69 87 GLY A O 1
ATOM 708 N N . ARG A 1 88 ? -28.550 -10.346 -1.567 1.00 91.56 88 ARG A N 1
ATOM 709 C CA . ARG A 1 88 ? -27.152 -10.792 -1.541 1.00 91.56 88 ARG A CA 1
ATOM 710 C C . ARG A 1 88 ? -27.102 -12.314 -1.519 1.00 91.56 88 ARG A C 1
ATOM 712 O O . ARG A 1 88 ? -27.791 -12.945 -0.720 1.00 91.56 88 ARG A O 1
ATOM 719 N N . MET A 1 89 ? -26.280 -12.895 -2.388 1.00 84.50 89 MET A N 1
ATOM 720 C CA . MET A 1 89 ? -26.009 -14.334 -2.382 1.00 84.50 89 MET A CA 1
ATOM 721 C C . MET A 1 89 ? -24.948 -14.680 -1.330 1.00 84.50 89 MET A C 1
ATOM 723 O O . MET A 1 89 ? -24.084 -13.857 -1.015 1.00 84.50 89 MET A O 1
ATOM 727 N N . ALA A 1 90 ? -24.995 -15.899 -0.786 1.00 78.94 90 ALA A N 1
ATOM 728 C CA . ALA A 1 90 ? -24.026 -16.356 0.206 1.00 78.94 90 ALA A CA 1
ATOM 729 C C . ALA A 1 90 ? -22.590 -16.266 -0.348 1.00 78.94 90 ALA A C 1
ATOM 731 O O . ALA A 1 90 ? -22.304 -16.702 -1.461 1.00 78.94 90 ALA A O 1
ATOM 732 N N . GLY A 1 91 ? -21.687 -15.647 0.417 1.00 77.00 91 GLY A N 1
ATOM 733 C CA . GLY A 1 91 ? -20.290 -15.459 0.011 1.00 77.00 91 GLY A CA 1
ATOM 734 C C . GLY A 1 91 ? -20.044 -14.364 -1.038 1.00 77.00 91 GLY A C 1
ATOM 735 O O . GLY A 1 91 ? -18.906 -14.216 -1.478 1.00 77.00 91 GLY A O 1
ATOM 736 N N . ARG A 1 92 ? -21.058 -13.574 -1.430 1.00 81.06 92 ARG A N 1
ATOM 737 C CA . ARG A 1 92 ? -20.896 -12.437 -2.355 1.00 81.06 92 ARG A CA 1
ATOM 738 C C . ARG A 1 92 ? -21.239 -11.107 -1.674 1.00 81.06 92 ARG A C 1
ATOM 740 O O . ARG A 1 92 ? -22.219 -11.006 -0.944 1.00 81.06 92 ARG A O 1
ATOM 747 N N . SER A 1 93 ? -20.432 -10.072 -1.919 1.00 79.19 93 SER A N 1
ATOM 748 C CA . SER A 1 93 ? -20.644 -8.724 -1.361 1.00 79.19 93 SER A CA 1
ATOM 749 C C . SER A 1 93 ? -21.664 -7.889 -2.147 1.00 79.19 93 SER A C 1
ATOM 751 O O . SER A 1 93 ? -22.283 -6.996 -1.568 1.00 79.19 93 SER A O 1
ATOM 753 N N . SER A 1 94 ? -21.851 -8.184 -3.437 1.00 87.44 94 SER A N 1
ATOM 754 C CA . SER A 1 94 ? -22.751 -7.463 -4.350 1.00 87.44 94 SER A CA 1
ATOM 755 C C . SER A 1 94 ? -24.218 -7.904 -4.234 1.00 87.44 94 SER A C 1
ATOM 757 O O . SER A 1 94 ? -24.510 -9.029 -3.822 1.00 87.44 94 SER A O 1
ATOM 759 N N . VAL A 1 95 ? -25.140 -7.023 -4.641 1.00 89.38 95 VAL A N 1
ATOM 760 C CA . VAL A 1 95 ? -26.580 -7.313 -4.758 1.00 89.38 95 VAL A CA 1
ATOM 761 C C . VAL A 1 95 ? -26.881 -7.904 -6.136 1.00 89.38 95 VAL A C 1
ATOM 763 O O . VAL A 1 95 ? -26.428 -7.387 -7.159 1.00 89.38 95 VAL A O 1
ATOM 766 N N . TYR A 1 96 ? -27.653 -8.982 -6.151 1.00 93.31 96 TYR A N 1
ATOM 767 C CA . TYR A 1 96 ? -28.065 -9.708 -7.345 1.00 93.31 96 TYR A CA 1
ATOM 768 C C . TYR A 1 96 ? -29.578 -9.644 -7.518 1.00 93.31 96 TYR A C 1
ATOM 770 O O . TYR A 1 96 ? -30.317 -9.593 -6.534 1.00 93.31 96 TYR A O 1
ATOM 778 N N . ALA A 1 97 ? -30.012 -9.683 -8.772 1.00 93.94 97 ALA A N 1
ATOM 779 C CA . ALA A 1 97 ? -31.385 -9.917 -9.172 1.00 93.94 97 ALA A CA 1
ATOM 780 C C . ALA A 1 97 ? -31.524 -11.362 -9.670 1.00 93.94 97 ALA A C 1
ATOM 782 O O . ALA A 1 97 ? -30.754 -11.813 -10.521 1.00 93.94 97 ALA A O 1
ATOM 783 N N . GLY A 1 98 ? -32.496 -12.081 -9.122 1.00 95.00 98 GLY A N 1
ATOM 784 C CA . GLY A 1 98 ? -33.018 -13.318 -9.681 1.00 95.00 98 GLY A CA 1
ATOM 785 C C . GLY A 1 98 ? -34.045 -12.973 -10.749 1.00 95.00 98 GLY A C 1
ATOM 786 O O . GLY A 1 98 ? -34.997 -12.243 -10.468 1.00 95.00 98 GLY A O 1
ATOM 787 N N . LEU A 1 99 ? -33.822 -13.455 -11.961 1.00 94.88 99 LEU A N 1
ATOM 788 C CA . LEU A 1 99 ? -34.594 -13.140 -13.151 1.00 94.88 99 LEU A CA 1
ATOM 789 C C . LEU A 1 99 ? -35.285 -14.398 -13.666 1.00 94.88 99 LEU A C 1
ATOM 791 O O . LEU A 1 99 ? -34.673 -15.461 -13.722 1.00 94.88 99 LEU A O 1
ATOM 795 N N . GLU A 1 100 ? -36.542 -14.255 -14.059 1.00 95.56 100 GLU A N 1
ATOM 796 C CA . GLU A 1 100 ? -37.271 -15.238 -14.854 1.00 95.56 100 GLU A CA 1
ATOM 797 C C . GLU A 1 100 ? -37.323 -14.748 -16.298 1.00 95.56 100 GLU A C 1
ATOM 799 O O . GLU A 1 100 ? -37.976 -13.743 -16.583 1.00 95.56 100 GLU A O 1
ATOM 804 N N . PHE A 1 101 ? -36.613 -15.419 -17.196 1.00 94.25 101 PHE A N 1
ATOM 805 C CA . PHE A 1 101 ? -36.639 -15.133 -18.624 1.00 94.25 101 PHE A CA 1
ATOM 806 C C . PHE A 1 101 ? -37.938 -15.628 -19.260 1.00 94.25 101 PHE A C 1
ATOM 808 O O . PHE A 1 101 ? -38.471 -16.663 -18.870 1.00 94.25 101 PHE A O 1
ATOM 815 N N . ASP A 1 102 ? -38.433 -14.913 -20.270 1.00 93.06 102 ASP A N 1
ATOM 816 C CA . ASP A 1 102 ? -39.605 -15.364 -21.037 1.00 93.06 102 ASP A CA 1
ATOM 817 C C . ASP A 1 102 ? -39.281 -16.604 -21.890 1.00 93.06 102 ASP A C 1
ATOM 819 O O . ASP A 1 102 ? -40.136 -17.458 -22.112 1.00 93.06 102 ASP A O 1
ATOM 823 N N . GLU A 1 103 ? -38.035 -16.703 -22.354 1.00 90.69 103 GLU A N 1
ATOM 824 C CA . GLU A 1 103 ? -37.499 -17.809 -23.150 1.00 90.69 103 GLU A CA 1
ATOM 825 C C . GLU A 1 103 ? -36.529 -18.660 -22.308 1.00 90.69 103 GLU A C 1
ATOM 827 O O . GLU A 1 103 ? -35.951 -18.138 -21.350 1.00 90.69 103 GLU A O 1
ATOM 832 N N . PRO A 1 104 ? -36.308 -19.947 -22.648 1.00 89.56 104 PRO A N 1
ATOM 833 C CA . PRO A 1 104 ? -35.437 -20.850 -21.894 1.00 89.56 104 PRO A CA 1
ATOM 834 C C . PRO A 1 104 ? -33.942 -20.570 -22.156 1.00 89.56 104 PRO A C 1
ATOM 836 O O . PRO A 1 104 ? -33.215 -21.405 -22.692 1.00 89.56 104 PRO A O 1
ATOM 839 N N . VAL A 1 105 ? -33.496 -19.355 -21.832 1.00 88.44 105 VAL A N 1
ATOM 840 C CA . VAL A 1 105 ? -32.116 -18.858 -22.006 1.00 88.44 105 VAL A CA 1
ATOM 841 C C . VAL A 1 105 ? -31.350 -18.740 -20.683 1.00 88.44 105 VAL A C 1
ATOM 843 O O . VAL A 1 105 ? -30.201 -18.313 -20.670 1.00 88.44 105 VAL A O 1
ATOM 846 N N . GLY A 1 106 ? -31.999 -19.059 -19.566 1.00 87.62 106 GLY A N 1
ATOM 847 C CA . GLY A 1 106 ? -31.412 -19.051 -18.234 1.00 87.62 106 GLY A CA 1
ATOM 848 C C . GLY A 1 106 ? -30.833 -20.403 -17.813 1.00 87.62 106 GLY A C 1
ATOM 849 O O . GLY A 1 106 ? -31.093 -21.447 -18.407 1.00 87.62 106 GLY A O 1
ATOM 850 N N . ASP A 1 107 ? -30.114 -20.380 -16.697 1.00 80.75 107 ASP A N 1
ATOM 851 C CA . ASP A 1 107 ? -29.535 -21.546 -16.045 1.00 80.75 107 ASP A CA 1
ATOM 852 C C . ASP A 1 107 ? -30.314 -21.883 -14.763 1.00 80.75 107 ASP A C 1
ATOM 854 O O . ASP A 1 107 ? -30.072 -21.352 -13.674 1.00 80.75 107 ASP A O 1
ATOM 858 N N . GLY A 1 108 ? -31.256 -22.821 -14.884 1.00 88.31 108 GLY A N 1
ATOM 859 C CA . GLY A 1 108 ? -31.902 -23.480 -13.745 1.00 88.31 108 GLY A CA 1
ATOM 860 C C . GLY A 1 108 ? -33.344 -23.051 -13.470 1.00 88.31 108 GLY A C 1
ATOM 861 O O . GLY A 1 108 ? -34.063 -22.624 -14.369 1.00 88.31 108 GLY A O 1
ATOM 862 N N . THR A 1 109 ? -33.772 -23.241 -12.218 1.00 92.75 109 THR A N 1
ATOM 863 C CA . THR A 1 109 ? -35.170 -23.111 -11.746 1.00 92.75 109 THR A CA 1
ATOM 864 C C . THR A 1 109 ? -35.359 -22.028 -10.676 1.00 92.75 109 THR A C 1
ATOM 866 O O . THR A 1 109 ? -36.430 -21.920 -10.082 1.00 92.75 109 THR A O 1
ATOM 869 N N . GLY A 1 110 ? -34.315 -21.238 -10.400 1.00 90.75 110 GLY A N 1
ATOM 870 C CA . GLY A 1 110 ? -34.285 -20.209 -9.350 1.00 90.75 110 GLY A CA 1
ATOM 871 C C . GLY A 1 110 ? -33.719 -20.702 -8.009 1.00 90.75 110 GLY A C 1
ATOM 872 O O . GLY A 1 110 ? -33.782 -20.005 -6.991 1.00 90.75 110 GLY A O 1
ATOM 873 N N . MET A 1 111 ? -33.101 -21.887 -8.011 1.00 92.00 111 MET A N 1
ATOM 874 C CA . MET A 1 111 ? -32.320 -22.422 -6.896 1.00 92.00 111 MET A CA 1
ATOM 875 C C . MET A 1 111 ? -30.850 -21.987 -6.987 1.00 92.00 111 MET A C 1
ATOM 877 O O . MET A 1 111 ? -30.209 -22.146 -8.024 1.00 92.00 111 MET A O 1
ATOM 881 N N . HIS A 1 112 ? -30.283 -21.500 -5.882 1.00 89.31 112 HIS A N 1
ATOM 882 C CA . HIS A 1 112 ? -28.861 -21.173 -5.774 1.00 89.31 112 HIS A CA 1
ATOM 883 C C . HIS A 1 112 ? -28.243 -21.868 -4.557 1.00 89.31 112 HIS A C 1
ATOM 885 O O . HIS A 1 112 ? -28.699 -21.668 -3.433 1.00 89.31 112 HIS A O 1
ATOM 891 N N . GLN A 1 113 ? -27.205 -22.687 -4.772 1.00 85.94 113 GLN A N 1
ATOM 892 C CA . GLN A 1 113 ? -26.489 -23.420 -3.709 1.00 85.94 113 GLN A CA 1
ATOM 893 C C . GLN A 1 113 ? -27.418 -24.198 -2.750 1.00 85.94 113 GLN A C 1
ATOM 895 O O . GLN A 1 113 ? -27.239 -24.176 -1.536 1.00 85.94 113 GLN A O 1
ATOM 900 N N . GLY A 1 114 ? -28.442 -24.862 -3.295 1.00 87.31 114 GLY A N 1
ATOM 901 C CA . GLY A 1 114 ? -29.404 -25.649 -2.511 1.00 87.31 114 GLY A CA 1
ATOM 902 C C . GLY A 1 114 ? -30.486 -24.831 -1.796 1.00 87.31 114 GLY A C 1
ATOM 903 O O . GLY A 1 114 ? -31.327 -25.413 -1.118 1.00 87.31 114 GLY A O 1
ATOM 904 N N . LYS A 1 115 ? -30.506 -23.500 -1.950 1.00 89.88 115 LYS A N 1
ATOM 905 C CA . LYS A 1 115 ? -31.577 -22.633 -1.448 1.00 89.88 115 LYS A CA 1
ATOM 906 C C . LYS A 1 115 ? -32.467 -22.167 -2.599 1.00 89.88 115 LYS A C 1
ATOM 908 O O . LYS A 1 115 ? -31.976 -21.540 -3.539 1.00 89.88 115 LYS A O 1
ATOM 913 N N . GLN A 1 116 ? -33.771 -22.425 -2.509 1.00 93.31 116 GLN A N 1
ATOM 914 C CA . GLN A 1 116 ? -34.753 -21.866 -3.440 1.00 93.31 116 GLN A CA 1
ATOM 915 C C . GLN A 1 116 ? -34.901 -20.362 -3.167 1.00 93.31 116 GLN A C 1
ATOM 917 O O . GLN A 1 116 ? -35.253 -19.970 -2.053 1.00 93.31 116 GLN A O 1
ATOM 922 N N . LEU A 1 117 ? -34.573 -19.517 -4.149 1.00 93.94 117 LEU A N 1
ATOM 923 C CA . LEU A 1 117 ? -34.683 -18.057 -4.022 1.00 93.94 117 LEU A CA 1
ATOM 924 C C . LEU A 1 117 ? -35.944 -17.514 -4.704 1.00 93.94 117 LEU A C 1
ATOM 926 O O . LEU A 1 117 ? -36.530 -16.553 -4.214 1.00 93.94 117 LEU A O 1
ATOM 930 N N . PHE A 1 118 ? -36.353 -18.136 -5.807 1.00 95.25 118 PHE A N 1
ATOM 931 C CA . PHE A 1 118 ? -37.604 -17.903 -6.532 1.00 95.25 118 PHE A CA 1
ATOM 932 C C . PHE A 1 118 ? -37.913 -19.134 -7.394 1.00 95.25 118 PHE A C 1
ATOM 934 O O . PHE A 1 118 ? -37.012 -19.933 -7.615 1.00 95.25 118 PHE A O 1
ATOM 941 N N . GLU A 1 119 ? -39.144 -19.323 -7.864 1.00 93.12 119 GLU A N 1
ATOM 942 C CA . GLU A 1 119 ? -39.544 -20.495 -8.663 1.00 93.12 119 GLU A CA 1
ATOM 943 C C . GLU A 1 119 ? -39.795 -20.109 -10.123 1.00 93.12 119 GLU A C 1
ATOM 945 O O . GLU A 1 119 ? -40.415 -19.080 -10.384 1.00 93.12 119 GLU A O 1
ATOM 950 N N . THR A 1 120 ? -39.300 -20.925 -11.061 1.00 93.12 120 THR A N 1
ATOM 951 C CA . THR A 1 120 ? -39.468 -20.754 -12.520 1.00 93.12 120 THR A CA 1
ATOM 952 C C . THR A 1 120 ? -39.386 -22.100 -13.241 1.00 93.12 120 THR A C 1
ATOM 954 O O . THR A 1 120 ? -38.910 -23.091 -12.674 1.00 93.12 120 THR A O 1
ATOM 957 N N . ALA A 1 121 ? -39.805 -22.131 -14.509 1.00 89.69 121 ALA A N 1
ATOM 958 C CA . ALA A 1 121 ? -39.604 -23.290 -15.372 1.00 89.69 121 ALA A CA 1
ATOM 959 C C . ALA A 1 121 ? -38.099 -23.600 -15.577 1.00 89.69 121 ALA A C 1
ATOM 961 O O . ALA A 1 121 ? -37.273 -22.683 -15.590 1.00 89.69 121 ALA A O 1
ATOM 962 N N . PRO A 1 122 ? -37.708 -24.878 -15.751 1.00 90.94 122 PRO A N 1
ATOM 963 C CA . PRO A 1 122 ? -36.316 -25.239 -16.011 1.00 90.94 122 PRO A CA 1
ATOM 964 C C . PRO A 1 122 ? -35.750 -24.509 -17.233 1.00 90.94 122 PRO A C 1
ATOM 966 O O . PRO A 1 122 ? -36.342 -24.547 -18.307 1.00 90.94 122 PRO A O 1
ATOM 969 N N . GLY A 1 123 ? -34.598 -23.860 -17.062 1.00 89.88 123 GLY A N 1
ATOM 970 C CA . GLY A 1 123 ? -33.947 -23.090 -18.126 1.00 89.88 123 GLY A CA 1
ATOM 971 C C . GLY A 1 123 ? -34.422 -21.639 -18.222 1.00 89.88 123 GLY A C 1
ATOM 972 O O . GLY A 1 123 ? -34.000 -20.928 -19.121 1.00 89.88 123 GLY A O 1
ATOM 973 N N . HIS A 1 124 ? -35.280 -21.169 -17.311 1.00 93.44 124 HIS A N 1
ATOM 974 C CA . HIS A 1 124 ? -35.758 -19.781 -17.303 1.00 93.44 124 HIS A CA 1
ATOM 975 C C . HIS A 1 124 ? -35.133 -18.926 -16.194 1.00 93.44 124 HIS A C 1
ATOM 977 O O . HIS A 1 124 ? -35.325 -17.712 -16.183 1.00 93.44 124 HIS A O 1
ATOM 983 N N . ALA A 1 125 ? -34.374 -19.503 -15.262 1.00 94.44 125 ALA A N 1
ATOM 984 C CA . ALA A 1 125 ? -33.791 -18.739 -14.162 1.00 94.44 125 ALA A CA 1
ATOM 985 C C . ALA A 1 125 ? -32.441 -18.107 -14.518 1.00 94.44 125 ALA A C 1
ATOM 987 O O . ALA A 1 125 ? -31.552 -18.774 -15.027 1.00 94.44 125 ALA A O 1
ATOM 988 N N . GLY A 1 126 ? -32.229 -16.845 -14.155 1.00 92.44 126 GLY A N 1
ATOM 989 C CA . GLY A 1 126 ? -30.924 -16.184 -14.225 1.00 92.44 126 GLY A CA 1
ATOM 990 C C . GLY A 1 126 ? -30.577 -15.454 -12.937 1.00 92.44 126 GLY A C 1
ATOM 991 O O . GLY A 1 126 ? -31.455 -14.917 -12.266 1.00 92.44 126 GLY A O 1
ATOM 992 N N . PHE A 1 127 ? -29.289 -15.385 -12.603 1.00 92.88 127 PHE A N 1
ATOM 993 C CA . PHE A 1 127 ? -28.789 -14.546 -11.511 1.00 92.88 127 PHE A CA 1
ATOM 994 C C . PHE A 1 127 ? -27.825 -13.502 -12.063 1.00 92.88 127 PHE A C 1
ATOM 996 O O . PHE A 1 127 ? -26.695 -13.824 -12.426 1.00 92.88 127 PHE A O 1
ATOM 1003 N N . MET A 1 128 ? -28.255 -12.242 -12.081 1.00 89.81 128 MET A N 1
ATOM 1004 C CA . MET A 1 128 ? -27.493 -11.122 -12.641 1.00 89.81 128 MET A CA 1
ATOM 1005 C C . MET A 1 128 ? -27.183 -10.083 -11.568 1.00 89.81 128 MET A C 1
ATOM 1007 O O . MET A 1 128 ? -27.883 -9.984 -10.561 1.00 89.81 128 MET A O 1
ATOM 1011 N N . LEU A 1 129 ? -26.123 -9.297 -11.756 1.00 88.94 129 LEU A N 1
ATOM 1012 C CA . LEU A 1 129 ? -25.862 -8.153 -10.882 1.00 88.94 129 LEU A CA 1
ATOM 1013 C C . LEU A 1 129 ? -27.001 -7.144 -11.039 1.00 88.94 129 LEU A C 1
ATOM 1015 O O . LEU A 1 129 ? -27.378 -6.813 -12.163 1.00 88.94 129 LEU A O 1
ATOM 1019 N N . LEU A 1 130 ? -27.528 -6.618 -9.931 1.00 86.38 130 LEU A N 1
ATOM 1020 C CA . LEU A 1 130 ? -28.632 -5.653 -9.998 1.00 86.38 130 LEU A CA 1
ATOM 1021 C C . LEU A 1 130 ? -28.256 -4.418 -10.842 1.00 86.38 130 LEU A C 1
ATOM 1023 O O . LEU A 1 130 ? -29.088 -3.887 -11.564 1.00 86.38 130 LEU A O 1
ATOM 1027 N N . SER A 1 131 ? -26.978 -4.024 -10.832 1.00 82.69 131 SER A N 1
ATOM 1028 C CA . SER A 1 131 ? -26.442 -2.917 -11.636 1.00 82.69 131 SER A CA 1
ATOM 1029 C C . SER A 1 131 ? -26.423 -3.177 -13.147 1.00 82.69 131 SER A C 1
ATOM 1031 O O . SER A 1 131 ? -26.258 -2.238 -13.916 1.00 82.69 131 SER A O 1
ATOM 1033 N N . THR A 1 132 ? -26.549 -4.434 -13.583 1.00 81.38 132 THR A N 1
ATOM 1034 C CA . THR A 1 132 ? -26.599 -4.804 -15.010 1.00 81.38 132 THR A CA 1
ATOM 1035 C C . THR A 1 132 ? -28.026 -4.950 -15.537 1.00 81.38 132 THR A C 1
ATOM 1037 O O . THR A 1 132 ? -28.221 -5.105 -16.740 1.00 81.38 132 THR A O 1
ATOM 1040 N N . VAL A 1 133 ? -29.031 -4.901 -14.657 1.00 81.62 133 VAL A N 1
ATOM 1041 C CA . VAL A 1 133 ? -30.441 -5.028 -15.035 1.00 81.62 133 VAL A CA 1
ATOM 1042 C C . VAL A 1 133 ? -30.965 -3.668 -15.488 1.00 81.62 133 VAL A C 1
ATOM 1044 O O . VAL A 1 133 ? -30.894 -2.692 -14.745 1.00 81.62 133 VAL A O 1
ATOM 1047 N N . THR A 1 134 ? -31.509 -3.599 -16.703 1.00 82.00 134 THR A N 1
ATOM 1048 C CA . THR A 1 134 ? -32.143 -2.386 -17.242 1.00 82.00 134 THR A CA 1
ATOM 1049 C C . THR A 1 134 ? -33.671 -2.525 -17.181 1.00 82.00 134 THR A C 1
ATOM 1051 O O . THR A 1 134 ? -34.218 -3.402 -17.860 1.00 82.00 134 THR A O 1
ATOM 1054 N N . PRO A 1 135 ? -34.378 -1.704 -16.373 1.00 77.69 135 PRO A N 1
ATOM 1055 C CA . PRO A 1 135 ? -35.838 -1.715 -16.310 1.00 77.69 135 PRO A CA 1
ATOM 1056 C C . PRO A 1 135 ? -36.466 -1.349 -17.659 1.00 77.69 135 PRO A C 1
ATOM 1058 O O . PRO A 1 135 ? -35.996 -0.458 -18.366 1.00 77.69 135 PRO A O 1
ATOM 1061 N N . PHE A 1 136 ? -37.552 -2.027 -18.011 1.00 75.12 136 PHE A N 1
ATOM 1062 C CA . PHE A 1 136 ? -38.357 -1.738 -19.188 1.00 75.12 136 PHE A CA 1
ATOM 1063 C C . PHE A 1 136 ? -39.424 -0.698 -18.821 1.00 75.12 136 PH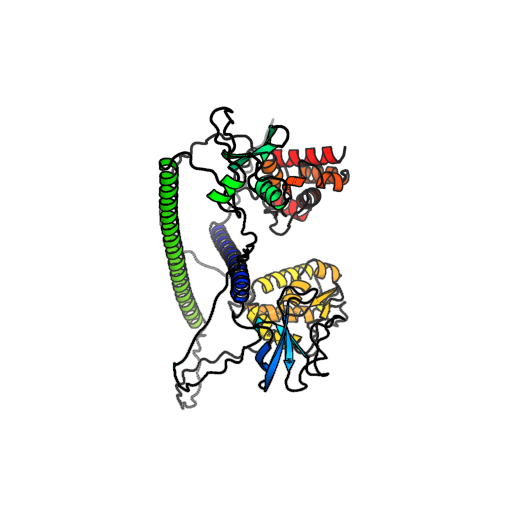E A C 1
ATOM 1065 O O . PHE A 1 136 ? -40.487 -1.043 -18.308 1.00 75.12 136 PHE A O 1
ATOM 1072 N N . VAL A 1 137 ? -39.143 0.586 -19.062 1.00 60.62 137 VAL A N 1
ATOM 1073 C CA . VAL A 1 137 ? -40.126 1.663 -18.858 1.00 60.62 137 VAL A CA 1
ATOM 1074 C C . VAL A 1 137 ? -41.088 1.690 -20.044 1.00 60.62 137 VAL A C 1
ATOM 1076 O O . VAL A 1 137 ? -40.702 2.033 -21.162 1.00 60.62 137 VAL A O 1
ATOM 1079 N N . VAL A 1 138 ? -42.355 1.346 -19.806 1.00 47.56 138 VAL A N 1
ATOM 1080 C CA . VAL A 1 138 ? -43.430 1.570 -20.781 1.00 47.56 138 VAL A CA 1
ATOM 1081 C C . VAL A 1 138 ? -43.726 3.067 -20.810 1.00 47.56 138 VAL A C 1
ATOM 1083 O O . VAL A 1 138 ? -44.268 3.618 -19.855 1.00 47.56 138 VAL A O 1
ATOM 1086 N N . SER A 1 139 ? -43.368 3.741 -21.901 1.00 37.31 139 SER A N 1
ATOM 1087 C CA . SER A 1 139 ? -43.797 5.115 -22.159 1.00 37.31 139 SER A CA 1
ATOM 1088 C C . SER A 1 139 ? -45.317 5.111 -22.331 1.00 37.31 139 SER A C 1
ATOM 1090 O O . SER A 1 139 ? -45.825 4.676 -23.362 1.00 37.31 139 SER A O 1
ATOM 1092 N N . GLN A 1 140 ? -46.062 5.542 -21.313 1.00 34.81 140 GLN A N 1
ATOM 1093 C CA . GLN A 1 140 ? -47.501 5.743 -21.447 1.00 34.81 140 GLN A CA 1
ATOM 1094 C C . GLN A 1 140 ? -47.735 6.962 -22.345 1.00 34.81 140 GLN A C 1
ATOM 1096 O O . GLN A 1 140 ? -47.676 8.107 -21.903 1.00 34.81 140 GLN A O 1
ATOM 1101 N N . SER A 1 141 ? -47.980 6.720 -23.630 1.00 32.56 141 SER A N 1
ATOM 1102 C CA . SER A 1 141 ? -48.580 7.709 -24.516 1.00 32.56 141 SER A CA 1
ATOM 1103 C C . SER A 1 141 ? -50.048 7.881 -24.124 1.00 32.56 141 SER A C 1
ATOM 1105 O O . SER A 1 141 ? -50.884 7.042 -24.448 1.00 32.56 141 SER A O 1
ATOM 1107 N N . SER A 1 142 ? -50.322 8.957 -23.386 1.00 34.34 142 SER A N 1
ATOM 1108 C CA . SER A 1 142 ? -51.489 9.834 -23.546 1.00 34.34 142 SER A CA 1
ATOM 1109 C C . SER A 1 142 ? -52.749 9.203 -24.162 1.00 34.34 142 SER A C 1
ATOM 1111 O O . SER A 1 142 ? -52.916 9.210 -25.381 1.00 34.34 142 SER A O 1
ATOM 1113 N N . GLN A 1 143 ? -53.690 8.801 -23.307 1.00 36.84 143 GLN A N 1
ATOM 1114 C CA . GLN A 1 143 ? -55.118 8.939 -23.595 1.00 36.84 143 GLN A CA 1
ATOM 1115 C C . GLN A 1 143 ? -55.806 9.621 -22.408 1.00 36.84 143 GLN A C 1
ATOM 1117 O O . GLN A 1 143 ? -55.762 9.146 -21.276 1.00 36.84 143 GLN A O 1
ATOM 1122 N N . GLN A 1 144 ? -56.356 10.799 -22.697 1.00 33.25 144 GLN A N 1
ATOM 1123 C CA . GLN A 1 144 ? -57.193 11.619 -21.830 1.00 33.25 144 GLN A CA 1
ATOM 1124 C C . GLN A 1 144 ? -58.604 11.033 -21.729 1.00 33.25 144 GLN A C 1
ATOM 1126 O O . GLN A 1 144 ? -59.189 10.710 -22.758 1.00 33.25 144 GLN A O 1
ATOM 1131 N N . SER A 1 145 ? -59.147 11.010 -20.510 1.00 29.20 145 SER A N 1
ATOM 1132 C CA . SER A 1 145 ? -60.574 11.135 -20.141 1.00 29.20 145 SER A CA 1
ATOM 1133 C C . SER A 1 145 ? -60.677 10.785 -18.651 1.00 29.20 145 SER A C 1
ATOM 1135 O O . SER A 1 145 ? -60.059 9.810 -18.242 1.00 29.20 145 SER A O 1
ATOM 1137 N N . ASP A 1 146 ? -61.429 11.401 -17.752 1.00 26.72 146 ASP A N 1
ATOM 1138 C CA . ASP A 1 146 ? -62.245 12.614 -17.643 1.00 26.72 146 ASP A CA 1
ATOM 1139 C C . ASP A 1 146 ? -62.587 12.658 -16.122 1.00 26.72 146 ASP A C 1
ATOM 1141 O O . ASP A 1 146 ? -62.678 11.584 -15.509 1.00 26.72 146 ASP A O 1
ATOM 1145 N N . PRO A 1 147 ? -62.729 13.809 -15.442 1.00 37.28 147 PRO A N 1
ATOM 1146 C CA . PRO A 1 147 ? -62.851 13.851 -13.992 1.00 37.28 147 PRO A CA 1
ATOM 1147 C C . PRO A 1 147 ? -64.317 13.962 -13.578 1.00 37.28 147 PRO A C 1
ATOM 1149 O O . PRO A 1 147 ? -64.893 15.040 -13.667 1.00 37.28 147 PRO A O 1
ATOM 1152 N N . GLN A 1 148 ? -64.913 12.894 -13.044 1.00 29.58 148 GLN A N 1
ATOM 1153 C CA . GLN A 1 148 ? -66.086 13.029 -12.177 1.00 29.58 148 GLN A CA 1
ATOM 1154 C C . GLN A 1 148 ? -66.413 11.728 -11.440 1.00 29.58 148 GLN A C 1
ATOM 1156 O O . GLN A 1 148 ? -66.658 10.699 -12.062 1.00 29.58 148 GLN A O 1
ATOM 1161 N N . ARG A 1 149 ? -66.529 11.849 -10.108 1.00 26.78 149 ARG A N 1
ATOM 1162 C CA . ARG A 1 149 ? -67.738 11.545 -9.317 1.00 26.78 149 ARG A CA 1
ATOM 1163 C C . ARG A 1 149 ? -67.439 10.733 -8.047 1.00 26.78 149 ARG A C 1
ATOM 1165 O O . ARG A 1 149 ? -67.069 9.576 -8.148 1.00 26.78 149 ARG A O 1
ATOM 1172 N N . GLU A 1 150 ? -67.693 11.404 -6.908 1.00 28.34 150 GLU A N 1
ATOM 1173 C CA . GLU A 1 150 ? -68.260 10.895 -5.634 1.00 28.34 150 GLU A CA 1
ATOM 1174 C C . GLU A 1 150 ? -67.540 9.737 -4.912 1.00 28.34 150 GLU A C 1
ATOM 1176 O O . GLU A 1 150 ? -66.967 8.855 -5.518 1.00 28.34 150 GLU A O 1
ATOM 1181 N N . ARG A 1 151 ? -67.591 9.550 -3.595 1.00 28.56 151 ARG A N 1
ATOM 1182 C CA . ARG A 1 151 ? -67.825 10.287 -2.337 1.00 28.56 151 ARG A CA 1
ATOM 1183 C C . ARG A 1 151 ? -67.647 9.179 -1.261 1.00 28.56 151 ARG A C 1
ATOM 1185 O O . ARG A 1 151 ? -67.722 8.008 -1.607 1.00 28.56 151 ARG A O 1
ATOM 1192 N N . GLU A 1 152 ? -67.508 9.556 0.017 1.00 27.98 152 GLU A N 1
ATOM 1193 C CA . GLU A 1 152 ? -67.570 8.671 1.214 1.00 27.98 152 GLU A CA 1
ATOM 1194 C C . GLU A 1 152 ? -66.300 7.835 1.486 1.00 27.98 152 GLU A C 1
ATOM 1196 O O . GLU A 1 152 ? -65.738 7.219 0.598 1.00 27.98 152 GLU A O 1
ATOM 1201 N N . GLY A 1 153 ? -65.735 7.744 2.689 1.00 25.64 153 GLY A N 1
ATOM 1202 C CA . GLY A 1 153 ? -66.067 8.279 4.003 1.00 25.64 153 GLY A CA 1
ATOM 1203 C C . GLY A 1 153 ? -65.104 7.674 5.045 1.00 25.64 153 GLY A C 1
ATOM 1204 O O . GLY A 1 153 ? -64.726 6.518 4.936 1.00 25.64 153 GLY A O 1
ATOM 1205 N N . CYS A 1 154 ? -64.703 8.498 6.020 1.00 24.45 154 CYS A N 1
ATOM 1206 C CA . CYS A 1 154 ? -64.347 8.197 7.420 1.00 24.45 154 CYS A CA 1
ATOM 1207 C C . CYS A 1 154 ? -63.545 6.918 7.790 1.00 24.45 154 CYS A C 1
ATOM 1209 O O . CYS A 1 154 ? -64.062 5.813 7.696 1.00 24.45 154 CYS A O 1
ATOM 1211 N N . ALA A 1 155 ? -62.376 7.075 8.434 1.00 26.28 155 ALA A N 1
ATOM 1212 C CA . ALA A 1 155 ? -62.198 6.820 9.881 1.00 26.28 155 ALA A CA 1
ATOM 1213 C C . ALA A 1 155 ? -60.715 6.830 10.316 1.00 26.28 155 ALA A C 1
ATOM 1215 O O . ALA A 1 155 ? -59.814 6.397 9.605 1.00 26.28 155 ALA A O 1
ATOM 1216 N N . ARG A 1 156 ? -60.496 7.337 11.535 1.00 28.52 156 ARG A N 1
ATOM 1217 C CA . ARG A 1 156 ? -59.232 7.401 12.287 1.00 28.52 156 ARG A CA 1
ATOM 1218 C C . ARG A 1 156 ? -58.583 6.026 12.489 1.00 28.52 156 ARG A C 1
ATOM 1220 O O . ARG A 1 156 ? -59.276 5.099 12.889 1.00 28.52 156 ARG A O 1
ATOM 1227 N N . SER A 1 157 ? -57.250 5.974 12.445 1.00 26.62 157 SER A N 1
ATOM 1228 C CA . SER A 1 157 ? -56.443 5.230 13.427 1.00 26.62 157 SER A CA 1
ATOM 1229 C C . SER A 1 157 ? -54.969 5.646 13.355 1.00 26.62 157 SER A C 1
ATOM 1231 O O . SER A 1 157 ? -54.381 5.711 12.279 1.00 26.62 157 SER A O 1
ATOM 1233 N N . SER A 1 158 ? -54.399 5.959 14.515 1.00 33.16 158 SER A N 1
ATOM 1234 C CA . SER A 1 158 ? -52.999 6.319 14.739 1.00 33.16 158 SER A CA 1
ATOM 1235 C C . SER A 1 158 ? -52.124 5.069 14.777 1.00 33.16 158 SER A C 1
ATOM 1237 O O . SER A 1 158 ? -52.419 4.198 15.586 1.00 33.16 158 SER A O 1
ATOM 1239 N N . VAL A 1 159 ? -51.012 5.017 14.033 1.00 28.09 159 VAL A N 1
ATOM 1240 C CA . VAL A 1 159 ? -49.831 4.210 14.404 1.00 28.09 159 VAL A CA 1
ATOM 1241 C C . VAL A 1 159 ? -48.560 4.889 13.880 1.00 28.09 159 VAL A C 1
ATOM 1243 O O . VAL A 1 159 ? -48.452 5.235 12.705 1.00 28.09 159 VAL A O 1
ATOM 1246 N N . GLU A 1 160 ? -47.610 5.094 14.789 1.00 26.33 160 GLU A N 1
ATOM 1247 C CA . GLU A 1 160 ? -46.236 5.528 14.542 1.00 26.33 160 GLU A CA 1
ATOM 1248 C C . GLU A 1 160 ? -45.470 4.560 13.626 1.00 26.33 160 GLU A C 1
ATOM 1250 O O . GLU A 1 160 ? -45.722 3.363 13.638 1.00 26.33 160 GLU A O 1
ATOM 1255 N N . THR A 1 161 ? -44.443 5.064 12.935 1.00 24.86 161 THR A N 1
ATOM 1256 C CA . THR A 1 161 ? -43.040 4.587 12.940 1.00 24.86 161 THR A CA 1
ATOM 1257 C C . THR A 1 161 ? -42.300 4.621 11.594 1.00 24.86 161 THR A C 1
ATOM 1259 O O . THR A 1 161 ? -42.692 4.017 10.604 1.00 24.86 161 THR A O 1
ATOM 1262 N N . LYS A 1 162 ? -41.089 5.193 11.710 1.00 26.81 162 LYS A N 1
ATOM 1263 C CA . LYS A 1 162 ? -39.802 4.765 11.127 1.00 26.81 162 LYS A CA 1
ATOM 1264 C C . LYS A 1 162 ? -39.473 5.187 9.692 1.00 26.81 162 LYS A C 1
ATOM 1266 O O . LYS A 1 162 ? -39.593 4.436 8.732 1.00 26.81 162 LYS A O 1
ATOM 1271 N N . VAL A 1 163 ? -38.833 6.354 9.629 1.00 25.22 163 VAL A N 1
ATOM 1272 C CA . VAL A 1 163 ? -37.786 6.673 8.647 1.00 25.22 163 VAL A CA 1
ATOM 1273 C C . VAL A 1 163 ? -36.570 5.758 8.901 1.00 25.22 163 VAL A C 1
ATOM 1275 O O . VAL A 1 163 ? -36.141 5.641 10.055 1.00 25.22 163 VAL A O 1
ATOM 1278 N N . PRO A 1 164 ? -36.000 5.085 7.884 1.00 28.80 164 PRO A N 1
ATOM 1279 C CA . PRO A 1 164 ? -34.886 4.170 8.083 1.00 28.80 164 PRO A CA 1
ATOM 1280 C C . PRO A 1 164 ? -33.556 4.913 8.268 1.00 28.80 164 PRO A C 1
ATOM 1282 O O . PRO A 1 164 ? -33.189 5.818 7.523 1.00 28.80 164 PRO A O 1
ATOM 1285 N N . THR A 1 165 ? -32.826 4.466 9.285 1.00 27.42 165 THR A N 1
ATOM 1286 C CA . THR A 1 165 ? -31.434 4.798 9.590 1.00 27.42 165 THR A CA 1
ATOM 1287 C C . THR A 1 165 ? -30.502 4.233 8.514 1.00 27.42 165 THR A C 1
ATOM 1289 O O . THR A 1 165 ? -30.465 3.021 8.310 1.00 27.42 165 THR A O 1
ATOM 1292 N N . VAL A 1 166 ? -29.712 5.094 7.868 1.00 24.91 166 VAL A N 1
ATOM 1293 C CA . VAL A 1 166 ? -28.564 4.692 7.042 1.00 24.91 166 VAL A CA 1
ATOM 1294 C C . VAL A 1 166 ? -27.298 4.828 7.885 1.00 24.91 166 VAL A C 1
ATOM 1296 O O . VAL A 1 166 ? -26.918 5.922 8.297 1.00 24.91 166 VAL A O 1
ATOM 1299 N N . CYS A 1 167 ? -26.654 3.696 8.163 1.00 26.88 167 CYS A N 1
ATOM 1300 C CA . CYS A 1 167 ? -25.342 3.628 8.794 1.00 26.88 167 CYS A CA 1
ATOM 1301 C C . CYS A 1 167 ? -24.259 3.946 7.754 1.00 26.88 167 CYS A C 1
ATOM 1303 O O . CYS A 1 167 ? -24.084 3.185 6.805 1.00 26.88 167 CYS A O 1
ATOM 1305 N N . VAL A 1 168 ? -23.499 5.026 7.952 1.00 28.66 168 VAL A N 1
ATOM 1306 C CA . VAL A 1 168 ? -22.289 5.322 7.169 1.00 28.66 168 VAL A CA 1
ATOM 1307 C C . VAL A 1 168 ? -21.066 4.965 8.009 1.00 28.66 168 VAL A C 1
ATOM 1309 O O . VAL A 1 168 ? -20.806 5.556 9.054 1.00 28.66 168 VAL A O 1
ATOM 1312 N N . SER A 1 169 ? -20.315 3.967 7.553 1.00 31.69 169 SER A N 1
ATOM 1313 C CA . SER A 1 169 ? -19.073 3.510 8.170 1.00 31.69 169 SER A CA 1
ATOM 1314 C C . SER A 1 169 ? -17.865 4.356 7.743 1.00 31.69 169 SER A C 1
ATOM 1316 O O . SER A 1 169 ? -17.511 4.382 6.567 1.00 31.69 169 SER A O 1
ATOM 1318 N N . GLY A 1 170 ? -17.200 4.963 8.731 1.00 34.25 170 GLY A N 1
ATOM 1319 C CA . GLY A 1 170 ? -15.737 5.013 8.900 1.00 34.25 170 GLY A CA 1
ATOM 1320 C C . GLY A 1 170 ? -14.860 5.564 7.765 1.00 34.25 170 GLY A C 1
ATOM 1321 O O . GLY A 1 170 ? -14.268 4.797 7.005 1.00 34.25 170 GLY A O 1
ATOM 1322 N N . GLY A 1 171 ? -14.669 6.888 7.742 1.00 25.50 171 GLY A N 1
ATOM 1323 C CA . GLY A 1 171 ? -13.505 7.568 7.145 1.00 25.50 171 GLY A CA 1
ATOM 1324 C C . GLY A 1 171 ? -12.366 7.773 8.165 1.00 25.50 171 GLY A C 1
ATOM 1325 O O . GLY A 1 171 ? -12.584 7.552 9.353 1.00 25.50 171 GLY A O 1
ATOM 1326 N N . PRO A 1 172 ? -11.139 8.126 7.728 1.00 32.88 172 PRO A N 1
ATOM 1327 C CA . PRO A 1 172 ? -9.923 7.978 8.525 1.00 32.88 172 PRO A CA 1
ATOM 1328 C C . PRO A 1 172 ? -9.854 8.978 9.682 1.00 32.88 172 PRO A C 1
ATOM 1330 O O . PRO A 1 172 ? -10.097 10.166 9.503 1.00 32.88 172 PRO A O 1
ATOM 1333 N N . ALA A 1 173 ? -9.451 8.468 10.844 1.00 42.47 173 ALA A N 1
ATOM 1334 C CA . ALA A 1 173 ? -9.077 9.244 12.012 1.00 42.47 173 ALA A CA 1
ATOM 1335 C C . ALA A 1 173 ? -7.866 10.133 11.704 1.00 42.47 173 ALA A C 1
ATOM 1337 O O . ALA A 1 173 ? -6.742 9.644 11.588 1.00 42.47 173 ALA A O 1
ATOM 1338 N N . THR A 1 174 ? -8.103 11.432 11.600 1.00 40.62 174 THR A N 1
ATOM 1339 C CA . THR A 1 174 ? -7.106 12.475 11.830 1.00 40.62 174 THR A CA 1
ATOM 1340 C C . THR A 1 174 ? -7.838 13.649 12.465 1.00 40.62 174 THR A C 1
ATOM 1342 O O . THR A 1 174 ? -8.870 14.038 11.933 1.00 40.62 174 THR A O 1
ATOM 1345 N N . GLU A 1 175 ? -7.275 14.172 13.560 1.00 44.50 175 GLU A N 1
ATOM 1346 C CA . GLU A 1 175 ? -7.712 15.358 14.325 1.00 44.50 175 GLU A CA 1
ATOM 1347 C C . GLU A 1 175 ? -8.770 15.091 15.412 1.00 44.50 175 GLU A C 1
ATOM 1349 O O . GLU A 1 175 ? -9.953 15.320 15.213 1.00 44.50 175 GLU A O 1
ATOM 1354 N N . ASN A 1 176 ? -8.326 14.551 16.561 1.00 52.19 176 ASN A N 1
ATOM 1355 C CA . ASN A 1 176 ? -8.775 14.930 17.920 1.00 52.19 176 ASN A CA 1
ATOM 1356 C C . ASN A 1 176 ? -8.099 14.053 19.003 1.00 52.19 176 ASN A C 1
ATOM 1358 O O . ASN A 1 176 ? -8.748 13.541 19.910 1.00 52.19 176 ASN A O 1
ATOM 1362 N N . GLU A 1 177 ? -6.772 13.852 18.935 1.00 56.56 177 GLU A N 1
ATOM 1363 C CA . GLU A 1 177 ? -6.040 13.203 20.049 1.00 56.56 177 GLU A CA 1
ATOM 1364 C C . GLU A 1 177 ? -5.932 14.095 21.300 1.00 56.56 177 GLU A C 1
ATOM 1366 O O . GLU A 1 177 ? -5.529 13.622 22.366 1.00 56.56 177 GLU A O 1
ATOM 1371 N N . ASP A 1 178 ? -6.329 15.362 21.175 1.00 75.88 178 ASP A N 1
ATOM 1372 C CA . ASP A 1 178 ? -6.310 16.346 22.251 1.00 75.88 178 ASP A CA 1
ATOM 1373 C C . ASP A 1 178 ? -7.604 16.382 23.069 1.00 75.88 178 ASP A C 1
ATOM 1375 O O . ASP A 1 178 ? -7.650 17.113 24.049 1.00 75.88 178 ASP A O 1
ATOM 1379 N N . LEU A 1 179 ? -8.643 15.608 22.731 1.00 83.75 179 LEU A N 1
ATOM 1380 C CA . LEU A 1 179 ? -9.894 15.570 23.499 1.00 83.75 179 LEU A CA 1
ATOM 1381 C C . LEU A 1 179 ? -10.005 14.297 24.348 1.00 83.75 179 LEU A C 1
ATOM 1383 O O . LEU A 1 179 ? -9.818 13.180 23.856 1.00 83.75 179 LEU A O 1
ATOM 1387 N N . ILE A 1 180 ? -10.350 14.472 25.623 1.00 89.50 180 ILE A N 1
ATOM 1388 C CA . ILE A 1 180 ? -10.615 13.409 26.595 1.00 89.50 180 ILE A CA 1
ATOM 1389 C C . ILE A 1 180 ? -12.082 13.476 27.014 1.00 89.50 180 ILE A C 1
ATOM 1391 O O . ILE A 1 180 ? -12.623 14.550 27.278 1.00 89.50 180 ILE A O 1
ATOM 1395 N N . VAL A 1 181 ? -12.721 12.309 27.057 1.00 91.25 181 VAL A N 1
ATOM 1396 C CA . VAL A 1 181 ? -14.098 12.142 27.514 1.00 91.25 181 VAL A CA 1
ATOM 1397 C C . VAL A 1 181 ? -14.061 11.597 28.931 1.00 91.25 181 VAL A C 1
ATOM 1399 O O . VAL A 1 181 ? -13.522 10.514 29.170 1.00 91.25 181 VAL A O 1
ATOM 1402 N N . HIS A 1 182 ? -14.672 12.325 29.858 1.00 92.50 182 HIS A N 1
ATOM 1403 C CA . HIS A 1 182 ? -14.944 11.827 31.197 1.00 92.50 182 HIS A CA 1
ATOM 1404 C C . HIS A 1 182 ? -16.398 11.391 31.298 1.00 92.50 182 HIS A C 1
ATOM 1406 O O . HIS A 1 182 ? -17.283 12.076 30.782 1.00 92.50 182 HIS A O 1
ATOM 1412 N N . TYR A 1 183 ? -16.651 10.268 31.964 1.00 93.38 183 TYR A N 1
ATOM 1413 C CA . TYR A 1 183 ? -18.005 9.782 32.220 1.00 93.38 183 TYR A CA 1
ATOM 1414 C C . TYR A 1 183 ? -18.165 9.284 33.652 1.00 93.38 183 TYR A C 1
ATOM 1416 O O . TYR A 1 183 ? -17.194 8.866 34.283 1.00 93.38 183 TYR A O 1
ATOM 1424 N N . ILE A 1 184 ? -19.397 9.332 34.155 1.00 92.56 184 ILE A N 1
ATOM 1425 C CA . ILE A 1 184 ? -19.754 8.825 35.484 1.00 92.56 184 ILE A CA 1
ATOM 1426 C C . ILE A 1 184 ? -20.394 7.446 35.327 1.00 92.56 184 ILE A C 1
ATOM 1428 O O . ILE A 1 184 ? -21.367 7.302 34.585 1.00 92.56 184 ILE A O 1
ATOM 1432 N N . ASP A 1 185 ? -19.848 6.436 36.001 1.00 89.62 185 ASP A N 1
ATOM 1433 C CA . ASP A 1 185 ? -20.430 5.094 36.016 1.00 89.62 185 ASP A CA 1
ATOM 1434 C C . ASP A 1 185 ? -21.640 4.978 36.966 1.00 89.62 185 ASP A C 1
ATOM 1436 O O . ASP A 1 185 ? -22.040 5.926 37.643 1.00 89.62 185 ASP A O 1
ATOM 1440 N N . GLN A 1 186 ? -22.238 3.786 37.030 1.00 86.38 186 GLN A N 1
ATOM 1441 C CA . GLN A 1 186 ? -23.409 3.510 37.874 1.00 86.38 186 GLN A CA 1
ATOM 1442 C C . GLN A 1 186 ? -23.125 3.645 39.381 1.00 86.38 186 GLN A C 1
ATOM 1444 O O . GLN A 1 186 ? -24.055 3.825 40.161 1.00 86.38 186 GLN A O 1
ATOM 1449 N N . ASN A 1 187 ? -21.855 3.578 39.789 1.00 88.25 187 ASN A N 1
ATOM 1450 C CA . ASN A 1 187 ? -21.419 3.719 41.176 1.00 88.25 187 ASN A CA 1
ATOM 1451 C C . ASN A 1 187 ? -21.051 5.173 41.521 1.00 88.25 187 ASN A C 1
ATOM 1453 O O . ASN A 1 187 ? -20.624 5.448 42.642 1.00 88.25 187 ASN A O 1
ATOM 1457 N N . GLY A 1 188 ? -21.188 6.106 40.572 1.00 86.62 188 GLY A N 1
ATOM 1458 C CA . GLY A 1 188 ? -20.799 7.502 40.749 1.00 86.62 188 GLY A CA 1
ATOM 1459 C C . GLY A 1 188 ? -19.299 7.761 40.571 1.00 86.62 188 GLY A C 1
ATOM 1460 O O . GLY A 1 188 ? -18.840 8.857 40.893 1.00 86.62 188 GLY A O 1
ATOM 1461 N N . GLN A 1 189 ? -18.522 6.792 40.076 1.00 89.12 189 GLN A N 1
ATOM 1462 C CA . GLN A 1 189 ? -17.091 6.963 39.837 1.00 89.12 189 GLN A CA 1
ATOM 1463 C C . GLN A 1 189 ? -16.844 7.632 38.481 1.00 89.12 189 GLN A C 1
ATOM 1465 O O . GLN A 1 189 ? -17.452 7.274 37.472 1.00 89.12 189 GLN A O 1
ATOM 1470 N N . ILE A 1 190 ? -15.925 8.601 38.462 1.00 91.00 190 ILE A N 1
ATOM 1471 C CA . ILE A 1 190 ? -15.501 9.288 37.241 1.00 91.00 190 ILE A CA 1
ATOM 1472 C C . ILE A 1 190 ? -14.392 8.479 36.573 1.00 91.00 190 ILE A C 1
ATOM 1474 O O . ILE A 1 190 ? -13.366 8.191 37.190 1.00 91.00 190 ILE A O 1
ATOM 1478 N N . HIS A 1 191 ? -14.586 8.172 35.297 1.00 91.69 191 HIS A N 1
ATOM 1479 C CA . HIS A 1 191 ? -13.616 7.497 34.442 1.00 91.69 191 HIS A CA 1
ATOM 1480 C C . HIS A 1 191 ? -13.206 8.415 33.297 1.00 91.69 191 HIS A C 1
ATOM 1482 O O . HIS A 1 191 ? -14.000 9.237 32.842 1.00 91.69 191 HIS A O 1
ATOM 1488 N N . GLU A 1 192 ? -11.972 8.267 32.824 1.00 92.69 192 GLU A N 1
ATOM 1489 C CA . GLU A 1 192 ? -11.450 8.975 31.654 1.00 92.69 192 GLU A CA 1
ATOM 1490 C C . GLU A 1 192 ? -11.206 8.001 30.502 1.00 92.69 192 GLU A C 1
ATOM 1492 O O . GLU A 1 192 ? -10.767 6.868 30.703 1.00 92.69 192 GLU A O 1
ATOM 1497 N N . CYS A 1 193 ? -11.498 8.436 29.282 1.00 91.38 193 CYS A N 1
ATOM 1498 C CA . CYS A 1 193 ? -11.226 7.665 28.078 1.00 91.38 193 CYS A CA 1
ATOM 1499 C C . CYS A 1 193 ? -11.033 8.581 26.870 1.00 91.38 193 CYS A C 1
ATOM 1501 O O . CYS A 1 193 ? -11.372 9.768 26.881 1.00 91.38 193 CYS A O 1
ATOM 1503 N N . THR A 1 194 ? -10.469 8.033 25.801 1.00 91.62 194 THR A N 1
ATOM 1504 C CA . THR A 1 194 ? -10.379 8.754 24.530 1.00 91.62 194 THR A CA 1
ATOM 1505 C C . THR A 1 194 ? -11.753 8.871 23.869 1.00 91.62 194 THR A C 1
ATOM 1507 O O . THR A 1 194 ? -12.632 8.025 24.051 1.00 91.62 194 THR A O 1
ATOM 1510 N N . GLN A 1 195 ? -11.926 9.880 23.011 1.00 89.06 195 GLN A N 1
ATOM 1511 C CA . GLN A 1 195 ? -13.153 10.046 22.223 1.00 89.06 195 GLN A CA 1
ATOM 1512 C C . GLN A 1 195 ? -13.497 8.789 21.396 1.00 89.06 195 GLN A C 1
ATOM 1514 O O . GLN A 1 195 ? -14.664 8.421 21.264 1.00 89.06 195 GLN A O 1
ATOM 1519 N N . GLN A 1 196 ? -12.482 8.090 20.871 1.00 86.81 196 GLN A N 1
ATOM 1520 C CA . GLN A 1 196 ? -12.663 6.853 20.105 1.00 86.81 196 GLN A CA 1
ATOM 1521 C C . GLN A 1 196 ? -13.149 5.691 20.977 1.00 86.81 196 GLN A C 1
ATOM 1523 O O . GLN A 1 196 ? -14.021 4.933 20.553 1.00 86.81 196 GLN A O 1
ATOM 1528 N N . GLU A 1 197 ? -12.614 5.546 22.189 1.00 91.25 197 GLU A N 1
ATOM 1529 C CA . GLU A 1 197 ? -13.056 4.521 23.141 1.00 91.25 197 GLU A CA 1
ATOM 1530 C C . GLU A 1 197 ? -14.497 4.762 23.579 1.00 91.25 197 GLU A C 1
ATOM 1532 O O . GLU A 1 197 ? -15.312 3.846 23.469 1.00 91.25 197 GLU A O 1
ATOM 1537 N N . ALA A 1 198 ? -14.838 6.001 23.948 1.00 91.25 198 ALA A N 1
ATOM 1538 C CA . ALA A 1 198 ? -16.209 6.389 24.267 1.00 91.25 198 ALA A CA 1
ATOM 1539 C C . ALA A 1 198 ? -17.166 6.059 23.108 1.00 91.25 198 ALA A C 1
ATOM 1541 O O . ALA A 1 198 ? -18.210 5.434 23.305 1.00 91.25 198 ALA A O 1
ATOM 1542 N N . GLN A 1 199 ? -16.786 6.389 21.869 1.00 89.62 199 GLN A N 1
ATOM 1543 C CA . GLN A 1 199 ? -17.585 6.069 20.687 1.00 89.62 199 GLN A CA 1
ATOM 1544 C C . GLN A 1 199 ? -17.772 4.556 20.497 1.00 89.62 199 GLN A C 1
ATOM 1546 O O . GLN A 1 199 ? -18.877 4.092 20.207 1.00 89.62 199 GLN A O 1
ATOM 1551 N N . MET A 1 200 ? -16.711 3.765 20.667 1.00 90.12 200 MET A N 1
ATOM 1552 C CA . MET A 1 200 ? -16.795 2.306 20.578 1.00 90.12 200 MET A CA 1
ATOM 1553 C C . MET A 1 200 ? -17.685 1.711 21.672 1.00 90.12 200 MET A C 1
ATOM 1555 O O . MET A 1 200 ? -18.458 0.793 21.397 1.00 90.12 200 MET A O 1
ATOM 1559 N N . TRP A 1 201 ? -17.582 2.207 22.903 1.00 93.12 201 TRP A N 1
ATOM 1560 C CA . TRP A 1 201 ? -18.381 1.745 24.037 1.00 93.12 201 TRP A CA 1
ATOM 1561 C C . TRP A 1 201 ? -19.854 2.109 23.887 1.00 93.12 201 TRP A C 1
ATOM 1563 O O . TRP A 1 201 ? -20.714 1.267 24.149 1.00 93.12 201 TRP A O 1
ATOM 1573 N N . LEU A 1 202 ? -20.153 3.287 23.337 1.00 90.00 202 LEU A N 1
ATOM 1574 C CA . LEU A 1 202 ? -21.507 3.663 22.950 1.00 90.00 202 LEU A CA 1
ATOM 1575 C C . LEU A 1 202 ? -22.109 2.669 21.944 1.00 90.00 202 LEU A C 1
ATOM 1577 O O . LEU A 1 202 ? -23.220 2.183 22.151 1.00 90.00 202 LEU A O 1
ATOM 1581 N N . TYR A 1 203 ? -21.375 2.308 20.885 1.00 86.88 203 TYR A N 1
ATOM 1582 C CA . TYR A 1 203 ? -21.854 1.326 19.901 1.00 86.88 203 TYR A CA 1
ATOM 1583 C C . TYR A 1 203 ? -22.037 -0.080 20.480 1.00 86.88 203 TYR A C 1
ATOM 1585 O O . TYR A 1 203 ? -22.868 -0.842 19.990 1.00 86.88 203 TYR A O 1
ATOM 1593 N N . LYS A 1 204 ? -21.284 -0.421 21.528 1.00 89.56 204 LYS A N 1
ATOM 1594 C CA . LYS A 1 204 ? -21.420 -1.683 22.266 1.00 89.56 204 LYS A CA 1
ATOM 1595 C C . LYS A 1 204 ? -22.528 -1.657 23.324 1.00 89.56 204 LYS A C 1
ATOM 1597 O O . LYS A 1 204 ? -22.734 -2.674 23.978 1.00 89.56 204 LYS A O 1
ATOM 1602 N N . GLY A 1 205 ? -23.229 -0.533 23.493 1.00 89.75 205 GLY A N 1
ATOM 1603 C CA . GLY A 1 205 ? -24.305 -0.392 24.476 1.00 89.75 205 GLY A CA 1
ATOM 1604 C C . GLY A 1 205 ? -23.812 -0.312 25.923 1.00 89.75 205 GLY A C 1
ATOM 1605 O O . GLY A 1 205 ? -24.539 -0.694 26.830 1.00 89.75 205 GLY A O 1
ATOM 1606 N N . PHE A 1 206 ? -22.579 0.152 26.145 1.00 90.56 206 PHE A N 1
ATOM 1607 C CA . PHE A 1 206 ? -21.995 0.272 27.486 1.00 90.56 206 PHE A CA 1
ATOM 1608 C C . PHE A 1 206 ? -22.617 1.410 28.311 1.00 90.56 206 PHE A C 1
ATOM 1610 O O . PHE A 1 206 ? -22.612 1.368 29.537 1.00 90.56 206 PHE A O 1
ATOM 1617 N N . PHE A 1 207 ? -23.147 2.430 27.636 1.00 92.62 207 PHE A N 1
ATOM 1618 C CA . PHE A 1 207 ? -23.712 3.616 28.266 1.00 92.62 207 PHE A CA 1
ATOM 1619 C C . PHE A 1 207 ? -25.235 3.588 28.254 1.00 92.62 207 PHE A C 1
ATOM 1621 O O . PHE A 1 207 ? -25.862 3.181 27.273 1.00 92.62 207 PHE A O 1
ATOM 1628 N N . THR A 1 208 ? -25.822 4.072 29.341 1.00 89.06 208 THR A N 1
ATOM 1629 C CA . THR A 1 208 ? -27.262 4.304 29.465 1.00 89.06 208 THR A CA 1
ATOM 1630 C C . THR A 1 208 ? -27.605 5.723 29.011 1.00 89.06 208 THR A C 1
ATOM 1632 O O . THR A 1 208 ? -26.733 6.589 28.921 1.00 89.06 208 THR A O 1
ATOM 1635 N N . SER A 1 209 ? -28.889 5.998 28.763 1.00 85.81 209 SER A N 1
ATOM 1636 C CA . SER A 1 209 ? -29.372 7.360 28.477 1.00 85.81 209 SER A CA 1
ATOM 1637 C C . SER A 1 209 ? -29.030 8.359 29.587 1.00 85.81 209 SER A C 1
ATOM 1639 O O . SER A 1 209 ? -28.842 9.537 29.309 1.00 85.81 209 SER A O 1
ATOM 1641 N N . GLU A 1 210 ? -28.913 7.878 30.825 1.00 86.44 210 GLU A N 1
ATOM 1642 C CA . GLU A 1 210 ? -28.633 8.676 32.024 1.00 86.44 210 GLU A CA 1
ATOM 1643 C C . GLU A 1 210 ? -27.138 8.841 32.318 1.00 86.44 210 GLU A C 1
ATOM 1645 O O . GLU A 1 210 ? -26.768 9.592 33.221 1.00 86.44 210 GLU A O 1
ATOM 1650 N N . THR A 1 211 ? -26.265 8.154 31.572 1.00 91.00 211 THR A N 1
ATOM 1651 C CA . THR A 1 211 ? -24.818 8.300 31.754 1.00 91.00 211 THR A CA 1
ATOM 1652 C C . THR A 1 211 ? -24.424 9.747 31.467 1.00 91.00 211 THR A C 1
ATOM 1654 O O . THR A 1 211 ? -24.815 10.315 30.443 1.00 91.00 211 THR A O 1
ATOM 1657 N N . LYS A 1 212 ? -23.674 10.347 32.393 1.00 91.94 212 LYS A N 1
ATOM 1658 C CA . LYS A 1 212 ? -23.236 11.744 32.330 1.00 91.94 212 LYS A CA 1
ATOM 1659 C C . LYS A 1 212 ? -21.821 11.833 31.789 1.00 91.94 212 LYS A C 1
ATOM 1661 O O . LYS A 1 212 ? -20.965 11.053 32.201 1.00 91.94 212 LYS A O 1
ATOM 1666 N N . PHE A 1 213 ? -21.587 12.816 30.929 1.00 92.19 213 PHE A N 1
ATOM 1667 C CA . PHE A 1 213 ? -20.329 13.032 30.230 1.00 92.19 213 PHE A CA 1
ATOM 1668 C C . PHE A 1 213 ? -19.868 14.485 30.320 1.00 92.19 213 PHE A C 1
ATOM 1670 O O . PHE A 1 213 ? -20.687 15.402 30.379 1.00 92.19 213 PHE A O 1
ATOM 1677 N N . THR A 1 214 ? -18.556 14.683 30.238 1.00 89.94 214 THR A N 1
ATOM 1678 C CA . THR A 1 214 ? -17.929 15.965 29.901 1.00 89.94 214 THR A CA 1
ATOM 1679 C C . THR A 1 214 ? -16.756 15.718 28.951 1.00 89.94 214 THR A C 1
ATOM 1681 O O . THR A 1 214 ? -16.072 14.695 29.049 1.00 89.94 214 THR A O 1
ATOM 1684 N N . VAL A 1 215 ? -16.552 16.617 27.988 1.00 87.94 215 VAL A N 1
ATOM 1685 C CA . VAL A 1 215 ? -15.492 16.514 26.975 1.00 87.94 215 VAL A CA 1
ATOM 1686 C C . VAL A 1 215 ? -14.561 17.702 27.145 1.00 87.94 215 VAL A C 1
ATOM 1688 O O . VAL A 1 215 ? -14.979 18.848 26.989 1.00 87.94 215 VAL A O 1
ATOM 1691 N N . VAL A 1 216 ? -13.298 17.432 27.464 1.00 85.81 216 VAL A N 1
ATOM 1692 C CA . VAL A 1 216 ? -12.296 18.462 27.767 1.00 85.81 216 VAL A CA 1
ATOM 1693 C C . VAL A 1 216 ? -11.027 18.242 26.955 1.00 85.81 216 VAL A C 1
ATOM 1695 O O . VAL A 1 216 ? -10.776 17.150 26.441 1.00 85.81 216 VAL A O 1
ATOM 1698 N N . ARG A 1 217 ? -10.195 19.281 26.843 1.00 82.19 217 ARG A N 1
ATOM 1699 C CA . ARG A 1 217 ? -8.858 19.131 26.262 1.00 82.19 217 ARG A CA 1
ATOM 1700 C C . ARG A 1 217 ? -7.946 18.364 27.227 1.00 82.19 217 ARG A C 1
ATOM 1702 O O . ARG A 1 217 ? -8.017 18.519 28.446 1.00 82.19 217 ARG A O 1
ATOM 1709 N N . ARG A 1 218 ? -7.076 17.517 26.682 1.00 80.56 218 ARG A N 1
ATOM 1710 C CA . ARG A 1 218 ? -6.107 16.709 27.424 1.00 80.56 218 ARG A CA 1
ATOM 1711 C C . ARG A 1 218 ? -5.226 17.632 28.273 1.00 80.56 218 ARG A C 1
ATOM 1713 O O . ARG A 1 218 ? -4.556 18.513 27.747 1.00 80.56 218 ARG A O 1
ATOM 1720 N N . GLY A 1 219 ? -5.216 17.406 29.587 1.00 74.94 219 GLY A N 1
ATOM 1721 C CA . GLY A 1 219 ? -4.466 18.215 30.557 1.00 74.94 219 GLY A CA 1
ATOM 1722 C C . GLY A 1 219 ? -5.300 19.256 31.313 1.00 74.94 219 GLY A C 1
ATOM 1723 O O . GLY A 1 219 ? -4.802 19.824 32.286 1.00 74.94 219 GLY A O 1
ATOM 1724 N N . THR A 1 220 ? -6.564 19.476 30.935 1.00 78.62 220 THR A N 1
ATOM 1725 C CA . THR A 1 220 ? -7.507 20.271 31.732 1.00 78.62 220 THR A CA 1
ATOM 1726 C C . THR A 1 220 ? -7.863 19.516 33.017 1.00 78.62 220 THR A C 1
ATOM 1728 O O . THR A 1 220 ? -8.239 18.347 32.972 1.00 78.62 220 THR A O 1
ATOM 1731 N N . LYS A 1 221 ? -7.719 20.162 34.181 1.00 76.00 221 LYS A N 1
ATOM 1732 C CA . LYS A 1 221 ? -8.107 19.576 35.474 1.00 76.00 221 LYS A CA 1
ATOM 1733 C C . LYS A 1 221 ? -9.603 19.769 35.706 1.00 76.00 221 LYS A C 1
ATOM 1735 O O . LYS A 1 221 ? -10.071 20.904 35.646 1.00 76.00 221 LYS A O 1
ATOM 1740 N N . LEU A 1 222 ? -10.304 18.684 36.039 1.00 75.31 222 LEU A N 1
ATOM 1741 C CA . LEU A 1 222 ? -11.714 18.741 36.411 1.00 75.31 222 LEU A CA 1
ATOM 1742 C C . LEU A 1 222 ? -11.873 19.407 37.784 1.00 75.31 222 LEU A C 1
ATOM 1744 O O . LEU A 1 222 ? -11.587 18.809 38.824 1.00 75.31 222 LEU A O 1
ATOM 1748 N N . ASN A 1 223 ? -12.322 20.659 37.800 1.00 63.75 223 ASN A N 1
ATOM 1749 C CA . ASN A 1 223 ? -12.678 21.360 39.030 1.00 63.75 223 ASN A CA 1
ATOM 1750 C C . ASN A 1 223 ? -14.153 21.058 39.316 1.00 63.75 223 ASN A C 1
ATOM 1752 O O . ASN A 1 223 ? -15.030 21.761 38.823 1.00 63.75 223 ASN A O 1
ATOM 1756 N N . GLY A 1 224 ? -14.423 19.997 40.086 1.00 57.75 224 GLY A N 1
ATOM 1757 C CA . GLY A 1 224 ? -15.732 19.338 40.265 1.00 57.75 224 GLY A CA 1
ATOM 1758 C C . GLY A 1 224 ? -16.949 20.161 40.738 1.00 57.75 224 GLY A C 1
ATOM 1759 O O . GLY A 1 224 ? -17.921 19.565 41.188 1.00 57.75 224 GLY A O 1
ATOM 1760 N N . LYS A 1 225 ? -16.933 21.497 40.662 1.00 51.59 225 LYS A N 1
ATOM 1761 C CA . LYS A 1 225 ? -18.082 22.385 40.903 1.00 51.59 225 LYS A CA 1
ATOM 1762 C C . LYS A 1 225 ? -18.533 23.211 39.687 1.00 51.59 225 LYS A C 1
ATOM 1764 O O . LYS A 1 225 ? -19.643 23.723 39.731 1.00 51.59 225 LYS A O 1
ATOM 1769 N N . GLU A 1 226 ? -17.735 23.329 38.623 1.00 54.34 226 GLU A N 1
ATOM 1770 C CA . GLU A 1 226 ? -18.029 24.232 37.485 1.00 54.34 226 GLU A CA 1
ATOM 1771 C C . GLU A 1 226 ? -18.137 23.526 36.124 1.00 54.34 226 GLU A C 1
ATOM 1773 O O . GLU A 1 226 ? -18.233 24.169 35.077 1.00 54.34 226 GLU A O 1
ATOM 1778 N N . GLU A 1 227 ? -18.119 22.196 36.107 1.00 67.19 227 GLU A N 1
ATOM 1779 C CA . GLU A 1 227 ? -18.188 21.444 34.858 1.00 67.19 227 GLU A CA 1
ATOM 1780 C C . GLU A 1 227 ? -19.615 21.052 34.507 1.00 67.19 227 GLU A C 1
ATOM 1782 O O . GLU A 1 227 ? -20.339 20.445 35.296 1.00 67.19 227 GLU A O 1
ATOM 1787 N N . VAL A 1 228 ? -20.007 21.423 33.290 1.00 74.50 228 VAL A N 1
ATOM 1788 C CA . VAL A 1 228 ? -21.299 21.078 32.713 1.00 74.50 228 VAL A CA 1
ATOM 1789 C C . VAL A 1 228 ? -21.257 19.604 32.329 1.00 74.50 228 VAL A C 1
ATOM 1791 O O . VAL A 1 228 ? -20.553 19.212 31.402 1.00 74.50 228 VAL A O 1
ATOM 1794 N N . TRP A 1 229 ? -22.005 18.790 33.068 1.00 87.25 229 TRP A N 1
ATOM 1795 C CA . TRP A 1 229 ? -22.214 17.383 32.750 1.00 87.25 229 TRP A CA 1
ATOM 1796 C C . TRP A 1 229 ? -23.461 17.241 31.884 1.00 87.25 229 TRP A C 1
ATOM 1798 O O . TRP A 1 229 ? -24.557 17.597 32.315 1.00 87.25 229 TRP A O 1
ATOM 1808 N N . SER A 1 230 ? -23.301 16.684 30.689 1.00 88.12 230 SER A N 1
ATOM 1809 C CA . SER A 1 230 ? -24.402 16.408 29.763 1.00 88.12 230 SER A CA 1
ATOM 1810 C C . SER A 1 230 ? -24.748 14.926 29.786 1.00 88.12 230 SER A C 1
ATOM 1812 O O . SER A 1 230 ? -23.859 14.077 29.881 1.00 88.12 230 SER A O 1
ATOM 1814 N N . THR A 1 231 ? -26.031 14.586 29.699 1.00 91.06 231 THR A N 1
ATOM 1815 C CA . THR A 1 231 ? -26.428 13.183 29.536 1.00 91.06 231 THR A CA 1
ATOM 1816 C C . THR A 1 231 ? -26.110 12.700 28.122 1.00 91.06 231 THR A C 1
ATOM 1818 O O . THR A 1 231 ? -25.911 13.497 27.199 1.00 91.06 231 THR A O 1
ATOM 1821 N N . LEU A 1 232 ? -26.096 11.381 27.915 1.00 88.19 232 LEU A N 1
ATOM 1822 C CA . LEU A 1 232 ? -25.949 10.816 26.572 1.00 88.19 232 LEU A CA 1
ATOM 1823 C C . LEU A 1 232 ? -27.023 11.345 25.607 1.00 88.19 232 LEU A C 1
ATOM 1825 O O . LEU A 1 232 ? -26.748 11.565 24.428 1.00 88.19 232 LEU A O 1
ATOM 1829 N N . VAL A 1 233 ? -28.245 11.539 26.109 1.00 87.06 233 VAL A N 1
ATOM 1830 C CA . VAL A 1 233 ? -29.375 12.052 25.325 1.00 87.06 233 VAL A CA 1
ATOM 1831 C C . VAL A 1 233 ? -29.119 13.490 24.884 1.00 87.06 233 VAL A C 1
ATOM 1833 O O . VAL A 1 233 ? -29.339 13.808 23.714 1.00 87.06 233 VAL A O 1
ATOM 1836 N N . ASP A 1 234 ? -28.594 14.330 25.776 1.00 85.50 234 ASP A N 1
ATOM 1837 C CA . ASP A 1 234 ? -28.270 15.726 25.463 1.00 85.50 234 ASP A CA 1
ATOM 1838 C C . ASP A 1 234 ? -27.184 15.801 24.386 1.00 85.50 234 ASP A C 1
ATOM 1840 O O . ASP A 1 234 ? -27.336 16.500 23.386 1.00 85.50 234 ASP A O 1
ATOM 1844 N N . LEU A 1 235 ? -26.121 15.003 24.531 1.00 85.00 235 LEU A N 1
ATOM 1845 C CA . LEU A 1 235 ? -25.026 14.949 23.561 1.00 85.00 235 LEU A CA 1
ATOM 1846 C C . LEU A 1 235 ? -25.477 14.467 22.180 1.00 85.00 235 LEU A C 1
ATOM 1848 O O . LEU A 1 235 ? -25.071 15.027 21.163 1.00 85.00 235 LEU A O 1
ATOM 1852 N N . ILE A 1 236 ? -26.331 13.442 22.121 1.00 84.81 236 ILE A N 1
ATOM 1853 C CA . ILE A 1 236 ? -26.888 12.954 20.852 1.00 84.81 236 ILE A CA 1
ATOM 1854 C C . ILE A 1 236 ? -27.815 13.998 20.226 1.00 84.81 236 ILE A C 1
ATOM 1856 O O . ILE A 1 236 ? -27.822 14.136 19.003 1.00 84.81 236 ILE A O 1
ATOM 1860 N N . SER A 1 237 ? -28.580 14.728 21.036 1.00 81.12 237 SER A N 1
ATOM 1861 C CA . SER A 1 237 ? -29.478 15.779 20.548 1.00 81.12 237 SER A CA 1
ATOM 1862 C C . SER A 1 237 ? -28.701 16.966 19.975 1.00 81.12 237 SER A C 1
ATOM 1864 O O . SER A 1 237 ? -29.108 17.523 18.960 1.00 81.12 237 SER A O 1
ATOM 1866 N N . LEU A 1 238 ? -27.565 17.314 20.584 1.00 78.19 238 LEU A N 1
ATOM 1867 C CA . LEU A 1 238 ? -26.716 18.430 20.162 1.00 78.19 238 LEU A CA 1
ATOM 1868 C C . LEU A 1 238 ? -25.833 18.087 18.955 1.00 78.19 238 LEU A C 1
ATOM 1870 O O . LEU A 1 238 ? -25.812 18.820 17.970 1.00 78.19 238 LEU A O 1
ATOM 1874 N N . ASN A 1 239 ? -25.108 16.971 19.023 1.00 82.00 239 ASN A N 1
ATOM 1875 C CA . ASN A 1 239 ? -24.045 16.638 18.068 1.00 82.00 239 ASN A CA 1
ATOM 1876 C C . ASN A 1 239 ? -24.449 15.544 17.065 1.00 82.00 239 ASN A C 1
ATOM 1878 O O . ASN A 1 239 ? -23.708 15.219 16.134 1.00 82.00 239 ASN A O 1
ATOM 1882 N N . GLY A 1 240 ? -25.625 14.945 17.249 1.00 79.19 240 GLY A N 1
ATOM 1883 C CA . GLY A 1 240 ? -26.069 13.789 16.489 1.00 79.19 240 GLY A CA 1
ATOM 1884 C C . GLY A 1 240 ? -25.445 12.478 16.975 1.00 79.19 240 GLY A C 1
ATOM 1885 O O . GLY A 1 240 ? -24.378 12.416 17.584 1.00 79.19 240 GLY A O 1
ATOM 1886 N N . ARG A 1 241 ? -26.112 11.367 16.651 1.00 78.06 241 ARG A N 1
ATOM 1887 C CA . ARG A 1 241 ? -25.713 10.019 17.095 1.00 78.06 241 ARG A CA 1
ATOM 1888 C C . ARG A 1 241 ? -24.376 9.542 16.519 1.00 78.06 241 ARG A C 1
ATOM 1890 O O . ARG A 1 241 ? -23.758 8.639 17.079 1.00 78.06 241 ARG A O 1
ATOM 1897 N N . ALA A 1 242 ? -23.949 10.115 15.396 1.00 74.25 242 ALA A N 1
ATOM 1898 C CA . ALA A 1 242 ? -22.720 9.713 14.725 1.00 74.25 242 ALA A CA 1
ATOM 1899 C C . ALA A 1 242 ? -21.469 10.103 15.527 1.00 74.25 242 ALA A C 1
ATOM 1901 O O . ALA A 1 242 ? -20.542 9.298 15.588 1.00 74.25 242 ALA A O 1
ATOM 1902 N N . MET A 1 243 ? -21.464 11.295 16.145 1.00 76.75 243 MET A N 1
ATOM 1903 C CA . MET A 1 243 ? -20.337 11.848 16.913 1.00 76.75 243 MET A CA 1
ATOM 1904 C C . MET A 1 243 ? -20.813 12.637 18.154 1.00 76.75 243 MET A C 1
ATOM 1906 O O . MET A 1 243 ? -20.588 13.842 18.239 1.00 76.75 243 MET A O 1
ATOM 1910 N N . PRO A 1 244 ? -21.458 11.990 19.141 1.00 81.88 244 PRO A N 1
ATOM 1911 C CA . PRO A 1 244 ? -22.016 12.669 20.312 1.00 81.88 244 PRO A CA 1
ATOM 1912 C C . PRO A 1 244 ? -20.968 13.367 21.190 1.00 81.88 244 PRO A C 1
ATOM 1914 O O . PRO A 1 244 ? -21.280 14.356 21.843 1.00 81.88 244 PRO A O 1
ATOM 1917 N N . PHE A 1 245 ? -19.719 12.896 21.194 1.00 88.12 245 PHE A N 1
ATOM 1918 C CA . PHE A 1 245 ? -18.662 13.370 22.095 1.00 88.12 245 PHE A CA 1
ATOM 1919 C C . PHE A 1 245 ? -17.846 14.548 21.538 1.00 88.12 245 PHE A C 1
ATOM 1921 O O . PHE A 1 245 ? -16.624 14.569 21.687 1.00 88.12 245 PHE A O 1
ATOM 1928 N N . LEU A 1 246 ? -18.476 15.493 20.839 1.00 80.50 246 LEU A N 1
ATOM 1929 C CA . LEU A 1 246 ? -17.823 16.743 20.436 1.00 80.50 246 LEU A CA 1
ATOM 1930 C C . LEU A 1 246 ? -17.890 17.775 21.574 1.00 80.50 246 LEU A C 1
ATOM 1932 O O . LEU A 1 246 ? -18.871 17.781 22.324 1.00 80.50 246 LEU A O 1
ATOM 1936 N N . PRO A 1 247 ? -16.853 18.619 21.733 1.00 68.69 247 PRO A N 1
ATOM 1937 C CA . PRO A 1 247 ? -16.809 19.605 22.801 1.00 68.69 247 PRO A CA 1
ATOM 1938 C C . PRO A 1 247 ? -17.940 20.621 22.631 1.00 68.69 247 PRO A C 1
ATOM 1940 O O . PRO A 1 247 ? -18.250 21.062 21.526 1.00 68.69 247 PRO A O 1
ATOM 1943 N N . TYR A 1 248 ? -18.563 20.965 23.753 1.00 65.31 248 TYR A N 1
ATOM 1944 C CA . TYR A 1 248 ? -19.609 21.973 23.827 1.00 65.31 248 TYR A CA 1
ATOM 1945 C C . TYR A 1 248 ? -18.968 23.331 24.126 1.00 65.31 248 TYR A C 1
ATOM 1947 O O . TYR A 1 248 ? -18.316 23.487 25.161 1.00 65.31 248 TYR A O 1
ATOM 1955 N N . TYR A 1 249 ? -19.142 24.302 23.227 1.00 61.44 249 TYR A N 1
ATOM 1956 C CA . TYR A 1 249 ? -18.693 25.676 23.459 1.00 61.44 249 TYR A CA 1
ATOM 1957 C C . TYR A 1 249 ? -19.520 26.282 24.583 1.00 61.44 249 TYR A C 1
ATOM 1959 O O . TYR A 1 249 ? -20.750 26.319 24.511 1.00 61.44 249 TYR A O 1
ATOM 1967 N N . LYS A 1 250 ? -18.847 26.753 25.633 1.00 55.56 250 LYS A N 1
ATOM 1968 C CA . LYS A 1 250 ? -19.524 27.332 26.798 1.00 55.56 250 LYS A CA 1
ATOM 1969 C C . LYS A 1 250 ? -20.214 28.664 26.449 1.00 55.56 250 LYS A C 1
ATOM 1971 O O . LYS A 1 250 ? -21.141 29.059 27.154 1.00 55.56 250 LYS A O 1
ATOM 1976 N N . ASN A 1 251 ? -19.793 29.329 25.363 1.00 66.25 251 ASN A N 1
ATOM 1977 C CA . ASN A 1 251 ? -20.186 30.688 24.978 1.00 66.25 251 ASN A CA 1
ATOM 1978 C C . ASN A 1 251 ? -20.274 30.814 23.436 1.00 66.25 251 ASN A C 1
ATOM 1980 O O . ASN A 1 251 ? -19.488 30.184 22.727 1.00 66.25 251 ASN A O 1
ATOM 1984 N N . GLU A 1 252 ? -21.171 31.658 22.899 1.00 67.44 252 GLU A N 1
ATOM 1985 C CA . GLU A 1 252 ? -21.257 31.922 21.441 1.00 67.44 252 GLU A CA 1
ATOM 1986 C C . GLU A 1 252 ? -19.988 32.578 20.869 1.00 67.44 252 GLU A C 1
ATOM 1988 O O . GLU A 1 252 ? -19.615 32.298 19.733 1.00 67.44 252 GLU A O 1
ATOM 1993 N N . GLU A 1 253 ? -19.292 33.382 21.673 1.00 74.06 253 GLU A N 1
ATOM 1994 C CA . GLU A 1 253 ? -18.073 34.103 21.282 1.00 74.06 253 GLU A CA 1
ATOM 1995 C C . GLU A 1 253 ? -16.913 33.147 20.941 1.00 74.06 253 GLU A C 1
ATOM 1997 O O . GLU A 1 253 ? -16.295 33.268 19.886 1.00 74.06 253 GLU A O 1
ATOM 2002 N N . GLU A 1 254 ? -16.692 32.111 21.761 1.00 70.12 254 GLU A N 1
ATOM 2003 C CA . GLU A 1 254 ? -15.653 31.089 21.531 1.00 70.12 254 GLU A CA 1
ATOM 2004 C C . GLU A 1 254 ? -15.936 30.271 20.257 1.00 70.12 254 GLU A C 1
ATOM 2006 O O . GLU A 1 254 ? -15.030 29.919 19.498 1.00 70.12 254 GLU A O 1
ATOM 2011 N N . ARG A 1 255 ? -17.221 30.019 19.972 1.00 70.06 255 ARG A N 1
ATOM 2012 C CA . ARG A 1 255 ? -17.651 29.353 18.737 1.00 70.06 255 ARG A CA 1
ATOM 2013 C C . ARG A 1 255 ? -17.378 30.224 17.509 1.00 70.06 255 ARG A C 1
ATOM 2015 O O . ARG A 1 255 ? -16.985 29.706 16.463 1.00 70.06 255 ARG A O 1
ATOM 2022 N N . GLU A 1 256 ? -17.617 31.527 17.607 1.00 78.12 256 GLU A N 1
ATOM 2023 C CA . GLU A 1 256 ? -17.409 32.460 16.502 1.00 78.12 256 GLU A CA 1
ATOM 2024 C C . GLU A 1 256 ? -15.918 32.668 16.193 1.00 78.12 256 GLU A C 1
ATOM 2026 O O . GLU A 1 256 ? -15.537 32.701 15.018 1.00 78.12 256 GLU A O 1
ATOM 2031 N N . GLU A 1 257 ? -15.058 32.698 17.214 1.00 79.38 257 GLU A N 1
ATOM 2032 C CA . GLU A 1 257 ? -13.600 32.719 17.045 1.00 79.38 257 GLU A CA 1
ATOM 2033 C C . GLU A 1 257 ? -13.083 31.491 16.281 1.00 79.38 257 GLU A C 1
ATOM 2035 O O . GLU A 1 257 ? -12.348 31.645 15.301 1.00 79.38 257 GLU A O 1
ATOM 2040 N N . GLU A 1 258 ? -13.507 30.276 16.648 1.00 74.12 258 GLU A N 1
ATOM 2041 C CA . GLU A 1 258 ? -13.090 29.063 15.928 1.00 74.12 258 GLU A CA 1
ATOM 2042 C C . GLU A 1 258 ? -13.626 29.021 14.488 1.00 74.12 258 GLU A C 1
ATOM 2044 O O . GLU A 1 258 ? -12.906 28.621 13.568 1.00 74.12 258 GLU A O 1
ATOM 2049 N N . ILE A 1 259 ? -14.857 29.488 14.246 1.00 75.06 259 ILE A N 1
ATOM 2050 C CA . ILE A 1 259 ? -15.402 29.610 12.883 1.00 75.06 259 ILE A CA 1
ATOM 2051 C C . ILE A 1 259 ? -14.558 30.579 12.045 1.00 75.06 259 ILE A C 1
ATOM 2053 O O . ILE A 1 259 ? -14.297 30.316 10.866 1.00 75.06 259 ILE A O 1
ATOM 2057 N N . ASN A 1 260 ? -14.128 31.696 12.628 1.00 83.75 260 ASN A N 1
ATOM 2058 C CA . ASN A 1 260 ? -13.294 32.676 11.940 1.00 83.75 260 ASN A CA 1
ATOM 2059 C C . ASN A 1 260 ? -11.881 32.142 11.673 1.00 83.75 260 ASN A C 1
ATOM 2061 O O . ASN A 1 260 ? -11.351 32.346 10.578 1.00 83.75 260 ASN A O 1
ATOM 2065 N N . GLU A 1 261 ? -11.310 31.379 12.603 1.00 83.31 261 GLU A N 1
ATOM 2066 C CA . GLU A 1 261 ? -10.026 30.709 12.396 1.00 83.31 261 GLU A CA 1
ATOM 2067 C C . GLU A 1 261 ? -10.103 29.650 11.284 1.00 83.31 261 GLU A C 1
ATOM 2069 O O . GLU A 1 261 ? -9.237 29.600 10.406 1.00 83.31 261 GLU A O 1
ATOM 2074 N N . LEU A 1 262 ? -11.181 28.861 11.230 1.00 77.44 262 LEU A N 1
ATOM 2075 C CA . LEU A 1 262 ? -11.408 27.895 10.150 1.00 77.44 262 LEU A CA 1
ATOM 2076 C C . LEU A 1 262 ? -11.537 28.568 8.779 1.00 77.44 262 LEU A C 1
ATOM 2078 O O . LEU A 1 262 ? -10.994 28.063 7.791 1.00 77.44 262 LEU A O 1
ATOM 2082 N N . LYS A 1 263 ? -12.215 29.720 8.699 1.00 85.88 263 LYS A N 1
ATOM 2083 C CA . LYS A 1 263 ? -12.277 30.515 7.460 1.00 85.88 263 LYS A CA 1
ATOM 2084 C C . LYS A 1 263 ? -10.880 30.964 7.029 1.00 85.88 263 LYS A C 1
ATOM 2086 O O . LYS A 1 263 ? -10.518 30.767 5.869 1.00 85.88 263 LYS A O 1
ATOM 2091 N N . ARG A 1 264 ? -10.077 31.485 7.964 1.00 92.12 264 ARG A N 1
ATOM 2092 C CA . ARG A 1 264 ? -8.696 31.924 7.710 1.00 92.12 264 ARG A CA 1
ATOM 2093 C C . ARG A 1 264 ? -7.820 30.784 7.181 1.00 92.12 264 ARG A C 1
ATOM 2095 O O . ARG A 1 264 ? -7.136 30.948 6.170 1.00 92.12 264 ARG A O 1
ATOM 2102 N N . LEU A 1 265 ? -7.885 29.610 7.808 1.00 87.62 265 LEU A N 1
ATOM 2103 C CA . LEU A 1 265 ? -7.161 28.416 7.356 1.00 87.62 265 LEU A CA 1
ATOM 2104 C C . LEU A 1 265 ? -7.632 27.941 5.972 1.00 87.62 265 LEU A C 1
ATOM 2106 O O . LEU A 1 265 ? -6.817 27.515 5.150 1.00 87.62 265 LEU A O 1
ATOM 2110 N N . GLY A 1 266 ? -8.930 28.046 5.678 1.00 87.38 266 GLY A N 1
ATOM 2111 C CA . GLY A 1 266 ? -9.485 27.747 4.357 1.00 87.38 266 GLY A CA 1
ATOM 2112 C C . GLY A 1 266 ? -8.920 28.651 3.256 1.00 87.38 266 GLY A C 1
ATOM 2113 O O . GLY A 1 266 ? -8.548 28.171 2.180 1.00 87.38 266 GLY A O 1
ATOM 2114 N N . GLU A 1 267 ? -8.790 29.949 3.532 1.00 93.38 267 GLU A N 1
ATOM 2115 C CA . GLU A 1 267 ? -8.167 30.910 2.617 1.00 93.38 267 GLU A CA 1
ATOM 2116 C C . GLU A 1 267 ? -6.680 30.604 2.388 1.00 93.38 267 GLU A C 1
ATOM 2118 O O . GLU A 1 267 ? -6.215 30.595 1.240 1.00 93.38 267 GLU A O 1
ATOM 2123 N N . GLU A 1 268 ? -5.940 30.282 3.453 1.00 92.81 268 GLU A N 1
ATOM 2124 C CA . GLU A 1 268 ? -4.528 29.900 3.366 1.00 92.81 268 GLU A CA 1
ATOM 2125 C C . GLU A 1 268 ? -4.340 28.619 2.539 1.00 92.81 268 GLU A C 1
ATOM 2127 O O . GLU A 1 268 ? -3.485 28.561 1.645 1.00 92.81 268 GLU A O 1
ATOM 2132 N N . LEU A 1 269 ? -5.189 27.611 2.756 1.00 90.00 269 LEU A N 1
ATOM 2133 C CA . LEU A 1 269 ? -5.185 26.380 1.971 1.00 90.00 269 LEU A CA 1
ATOM 2134 C C . LEU A 1 269 ? -5.452 26.669 0.486 1.00 90.00 269 LEU A C 1
ATOM 2136 O O . LEU A 1 269 ? -4.750 26.141 -0.383 1.00 90.00 269 LEU A O 1
ATOM 2140 N N . GLY A 1 270 ? -6.409 27.549 0.184 1.00 91.94 270 GLY A N 1
ATOM 2141 C CA . GLY A 1 270 ? -6.683 28.006 -1.178 1.00 91.94 270 GLY A CA 1
ATOM 2142 C C . GLY A 1 270 ? -5.477 28.704 -1.820 1.00 91.94 270 GLY A C 1
ATOM 2143 O O . GLY A 1 270 ? -5.133 28.438 -2.979 1.00 91.94 270 GLY A O 1
ATOM 2144 N N . ALA A 1 271 ? -4.770 29.550 -1.068 1.00 93.31 271 ALA A N 1
ATOM 2145 C CA . ALA A 1 271 ? -3.551 30.208 -1.534 1.00 93.31 271 ALA A CA 1
ATOM 2146 C C . ALA A 1 271 ? -2.420 29.201 -1.817 1.00 93.31 271 ALA A C 1
ATOM 2148 O O . ALA A 1 271 ? -1.746 29.288 -2.851 1.00 93.31 271 ALA A O 1
ATOM 2149 N N . LEU A 1 272 ? -2.235 28.202 -0.950 1.00 89.75 272 LEU A N 1
ATOM 2150 C CA . LEU A 1 272 ? -1.253 27.132 -1.147 1.00 89.75 272 LEU A CA 1
ATOM 2151 C C . LEU A 1 272 ? -1.584 26.257 -2.360 1.00 89.75 272 LEU A C 1
ATOM 2153 O O . LEU A 1 272 ? -0.683 25.906 -3.127 1.00 89.75 272 LEU A O 1
ATOM 2157 N N . GLN A 1 273 ? -2.861 25.949 -2.592 1.00 89.69 273 GLN A N 1
ATOM 2158 C CA . GLN A 1 273 ? -3.299 25.223 -3.785 1.00 89.69 273 GLN A CA 1
ATOM 2159 C C . GLN A 1 273 ? -2.993 26.004 -5.069 1.00 89.69 273 GLN A C 1
ATOM 2161 O O . GLN A 1 273 ? -2.446 25.430 -6.014 1.00 89.69 273 GLN A O 1
ATOM 2166 N N . LYS A 1 274 ? -3.243 27.320 -5.091 1.00 94.44 274 LYS A N 1
ATOM 2167 C CA . LYS A 1 274 ? -2.865 28.186 -6.222 1.00 94.44 274 LYS A CA 1
ATOM 2168 C C . LYS A 1 274 ? -1.353 28.173 -6.467 1.00 94.44 274 LYS A C 1
ATOM 2170 O O . LYS A 1 274 ? -0.920 27.992 -7.605 1.00 94.44 274 LYS A O 1
ATOM 2175 N N . ARG A 1 275 ? -0.534 28.277 -5.411 1.00 93.56 275 ARG A N 1
ATOM 2176 C CA . ARG A 1 275 ? 0.937 28.181 -5.521 1.00 93.56 275 ARG A CA 1
ATOM 2177 C C . ARG A 1 275 ? 1.383 26.823 -6.063 1.00 93.56 275 ARG A C 1
ATOM 2179 O O . ARG A 1 275 ? 2.237 26.769 -6.945 1.00 93.56 275 ARG A O 1
ATOM 2186 N N . ARG A 1 276 ? 0.781 25.727 -5.595 1.00 93.88 276 ARG A N 1
ATOM 2187 C CA . ARG A 1 276 ? 1.050 24.375 -6.105 1.00 93.88 276 ARG A CA 1
ATOM 2188 C C . ARG A 1 276 ? 0.754 24.272 -7.603 1.00 93.88 276 ARG A C 1
ATOM 2190 O O . ARG A 1 276 ? 1.576 23.727 -8.337 1.00 93.88 276 ARG A O 1
ATOM 2197 N N . MET A 1 277 ? -0.377 24.810 -8.058 1.00 92.62 277 MET A N 1
ATOM 2198 C CA . MET A 1 277 ? -0.739 24.816 -9.480 1.00 92.62 277 MET A CA 1
ATOM 2199 C C . MET A 1 277 ? 0.249 25.626 -10.327 1.00 92.62 277 MET A C 1
ATOM 2201 O O . MET A 1 277 ? 0.663 25.158 -11.385 1.00 92.62 277 MET A O 1
ATOM 2205 N N . ALA A 1 278 ? 0.705 26.782 -9.836 1.00 94.12 278 ALA A N 1
ATOM 2206 C CA . ALA A 1 278 ? 1.720 27.586 -10.519 1.00 94.12 278 ALA A CA 1
ATOM 2207 C C . ALA A 1 278 ? 3.064 26.845 -10.668 1.00 94.12 278 ALA A C 1
ATOM 2209 O O . ALA A 1 278 ? 3.704 26.917 -11.718 1.00 94.12 278 ALA A O 1
ATOM 2210 N N . VAL A 1 279 ? 3.482 26.086 -9.648 1.00 93.50 279 VAL A N 1
ATOM 2211 C CA . VAL A 1 279 ? 4.695 25.252 -9.723 1.00 93.50 279 VAL A CA 1
ATOM 2212 C C . VAL A 1 279 ? 4.536 24.141 -10.763 1.00 93.50 279 VAL A C 1
ATOM 2214 O O . VAL A 1 279 ? 5.447 23.928 -11.560 1.00 93.50 279 VAL A O 1
ATOM 2217 N N . ILE A 1 280 ? 3.381 23.468 -10.799 1.00 91.69 280 ILE A N 1
ATOM 2218 C CA . ILE A 1 280 ? 3.094 22.422 -11.794 1.00 91.69 280 ILE A CA 1
ATOM 2219 C C . ILE A 1 280 ? 3.156 22.993 -13.219 1.00 91.69 280 ILE A C 1
ATOM 2221 O O . ILE A 1 280 ? 3.777 22.388 -14.093 1.00 91.69 280 ILE A O 1
ATOM 2225 N N . ASP A 1 281 ? 2.574 24.170 -13.455 1.00 95.19 281 ASP A N 1
ATOM 2226 C CA . ASP A 1 281 ? 2.627 24.827 -14.766 1.00 95.19 281 ASP A CA 1
ATOM 2227 C C . ASP A 1 281 ? 4.062 25.227 -15.159 1.00 95.19 281 ASP A C 1
ATOM 2229 O O . ASP A 1 281 ? 4.502 25.007 -16.290 1.00 95.19 281 ASP A O 1
ATOM 2233 N N . SER A 1 282 ? 4.847 25.732 -14.200 1.00 94.19 282 SER A N 1
ATOM 2234 C CA . SER A 1 282 ? 6.271 26.030 -14.403 1.00 94.19 282 SER A CA 1
ATOM 2235 C C . SER A 1 282 ? 7.080 24.782 -14.783 1.00 94.19 282 SER A C 1
ATOM 2237 O O . SER A 1 282 ? 7.896 24.830 -15.711 1.00 94.19 282 SER A O 1
ATOM 2239 N N . MET A 1 283 ? 6.815 23.644 -14.130 1.00 92.31 283 MET A N 1
ATOM 2240 C CA . MET A 1 283 ? 7.436 22.358 -14.469 1.00 92.31 283 MET A CA 1
ATOM 2241 C C . MET A 1 283 ? 7.066 21.909 -15.886 1.00 92.31 283 MET A C 1
ATOM 2243 O O . MET A 1 283 ? 7.959 21.573 -16.663 1.00 92.31 283 MET A O 1
ATOM 2247 N N . ARG A 1 284 ? 5.786 21.998 -16.270 1.00 94.31 284 ARG A N 1
ATOM 2248 C CA . ARG A 1 284 ? 5.325 21.650 -17.624 1.00 94.31 284 ARG A CA 1
ATOM 2249 C C . ARG A 1 284 ? 6.003 22.505 -18.697 1.00 94.31 284 ARG A C 1
ATOM 2251 O O . ARG A 1 284 ? 6.463 21.986 -19.714 1.00 94.31 284 ARG A O 1
ATOM 2258 N N . LYS A 1 285 ? 6.135 23.813 -18.460 1.00 95.81 285 LYS A N 1
ATOM 2259 C CA . LYS A 1 285 ? 6.877 24.723 -19.350 1.00 95.81 285 LYS A CA 1
ATOM 2260 C C . LYS A 1 285 ? 8.361 24.354 -19.434 1.00 95.81 285 LYS A C 1
ATOM 2262 O O . LYS A 1 285 ? 8.958 24.442 -20.506 1.00 95.81 285 LYS A O 1
ATOM 2267 N N . ALA A 1 286 ? 8.977 23.935 -18.328 1.00 91.50 286 ALA A N 1
ATOM 2268 C CA . ALA A 1 286 ? 10.367 23.482 -18.323 1.00 91.50 286 ALA A CA 1
ATOM 2269 C C . ALA A 1 286 ? 10.560 22.179 -19.117 1.00 91.50 286 ALA A C 1
ATOM 2271 O O . ALA A 1 286 ? 11.524 22.073 -19.874 1.00 91.50 286 ALA A O 1
ATOM 2272 N N . GLU A 1 287 ? 9.636 21.225 -19.004 1.00 91.06 287 GLU A N 1
ATOM 2273 C CA . GLU A 1 287 ? 9.632 19.996 -19.807 1.00 91.06 287 GLU A CA 1
ATOM 2274 C C . GLU A 1 287 ? 9.490 20.289 -21.300 1.00 91.06 287 GLU A C 1
ATOM 2276 O O . GLU A 1 287 ? 10.257 19.760 -22.102 1.00 91.06 287 GLU A O 1
ATOM 2281 N N . GLN A 1 288 ? 8.581 21.192 -21.680 1.00 94.69 288 GLN A N 1
ATOM 2282 C CA . GLN A 1 288 ? 8.433 21.621 -23.073 1.00 94.69 288 GLN A CA 1
ATOM 2283 C C . GLN A 1 288 ? 9.728 22.232 -23.622 1.00 94.69 288 GLN A C 1
ATOM 2285 O O . GLN A 1 288 ? 10.162 21.871 -24.716 1.00 94.69 288 GLN A O 1
ATOM 2290 N N . ARG A 1 289 ? 10.397 23.102 -22.851 1.00 94.50 289 ARG A N 1
ATOM 2291 C CA . ARG A 1 289 ? 11.706 23.656 -23.241 1.00 94.50 289 ARG A CA 1
ATOM 2292 C C . ARG A 1 289 ? 12.763 22.563 -23.402 1.00 94.50 289 ARG A C 1
ATOM 2294 O O . ARG A 1 289 ? 13.494 22.576 -24.387 1.00 94.50 289 ARG A O 1
ATOM 2301 N N . ARG A 1 290 ? 12.822 21.592 -22.481 1.00 92.00 290 ARG A N 1
ATOM 2302 C CA . ARG A 1 290 ? 13.737 20.440 -22.587 1.00 92.00 290 ARG A CA 1
ATOM 2303 C C . ARG A 1 290 ? 13.463 19.615 -23.847 1.00 92.00 290 ARG A C 1
ATOM 2305 O O . ARG A 1 290 ? 14.411 19.233 -24.522 1.00 92.00 290 ARG A O 1
ATOM 2312 N N . ALA A 1 291 ? 12.198 19.398 -24.204 1.00 89.50 291 ALA A N 1
ATOM 2313 C CA . ALA A 1 291 ? 11.822 18.673 -25.417 1.00 89.50 291 ALA A CA 1
ATOM 2314 C C . ALA A 1 291 ? 12.222 19.413 -26.707 1.00 89.50 291 ALA A C 1
ATOM 2316 O O . ALA A 1 291 ? 12.611 18.779 -27.686 1.00 89.50 291 ALA A O 1
ATOM 2317 N N . VAL A 1 292 ? 12.153 20.749 -26.726 1.00 95.06 292 VAL A N 1
ATOM 2318 C CA . VAL A 1 292 ? 12.661 21.556 -27.853 1.00 95.06 292 VAL A CA 1
ATOM 2319 C C . VAL A 1 292 ? 14.177 21.412 -27.979 1.00 95.06 292 VAL A C 1
ATOM 2321 O O . VAL A 1 292 ? 14.667 21.111 -29.062 1.00 95.06 292 VAL A O 1
ATOM 2324 N N . VAL A 1 293 ? 14.914 21.549 -26.871 1.00 93.62 293 VAL A N 1
ATOM 2325 C CA . VAL A 1 293 ? 16.377 21.381 -26.869 1.00 93.62 293 VAL A CA 1
ATOM 2326 C C . VAL A 1 293 ? 16.773 19.978 -27.332 1.00 93.62 293 VAL A C 1
ATOM 2328 O O . VAL A 1 293 ? 17.696 19.841 -28.127 1.00 93.62 293 VAL A O 1
ATOM 2331 N N . HIS A 1 294 ? 16.055 18.945 -26.885 1.00 90.06 294 HIS A N 1
ATOM 2332 C CA . HIS A 1 294 ? 16.313 17.565 -27.295 1.00 90.06 294 HIS A CA 1
ATOM 2333 C C . HIS A 1 294 ? 16.150 17.371 -28.808 1.00 90.06 294 HIS A C 1
ATOM 2335 O O . HIS A 1 294 ? 17.032 16.804 -29.446 1.00 90.06 294 HIS A O 1
ATOM 2341 N N . ARG A 1 295 ? 15.070 17.906 -29.397 1.00 93.31 295 ARG A N 1
ATOM 2342 C CA . ARG A 1 295 ? 14.847 17.857 -30.852 1.00 93.31 295 ARG A CA 1
ATOM 2343 C C . ARG A 1 295 ? 15.949 18.570 -31.634 1.00 93.31 295 ARG A C 1
ATOM 2345 O O . ARG A 1 295 ? 16.408 18.059 -32.651 1.00 93.31 295 ARG A O 1
ATOM 2352 N N . GLU A 1 296 ? 16.418 19.723 -31.157 1.00 93.56 296 GLU A N 1
ATOM 2353 C CA . GLU A 1 296 ? 17.541 20.410 -31.805 1.00 93.56 296 GLU A CA 1
ATOM 2354 C C . GLU A 1 296 ? 18.858 19.640 -31.671 1.00 93.56 296 GLU A C 1
ATOM 2356 O O . GLU A 1 296 ? 19.629 19.578 -32.629 1.00 93.56 296 GLU A O 1
ATOM 2361 N N . MET A 1 297 ? 19.106 18.999 -30.526 1.00 89.50 297 MET A N 1
ATOM 2362 C CA . MET A 1 297 ? 20.269 18.125 -30.357 1.00 89.50 297 MET A CA 1
ATOM 2363 C C . MET A 1 297 ? 20.240 16.940 -31.329 1.00 89.50 297 MET A C 1
ATOM 2365 O O . MET A 1 297 ? 21.261 16.648 -31.948 1.00 89.50 297 MET A O 1
ATOM 2369 N N . GLU A 1 298 ? 19.084 16.304 -31.530 1.00 89.12 298 GLU A N 1
ATOM 2370 C CA . GLU A 1 298 ? 18.909 15.235 -32.526 1.00 89.12 298 GLU A CA 1
ATOM 2371 C C . GLU A 1 298 ? 19.128 15.736 -33.958 1.00 89.12 298 GLU A C 1
ATOM 2373 O O . GLU A 1 298 ? 19.788 15.071 -34.763 1.00 89.12 298 GLU A O 1
ATOM 2378 N N . ARG A 1 299 ? 18.638 16.940 -34.277 1.00 91.50 299 ARG A N 1
ATOM 2379 C CA . ARG A 1 299 ? 18.852 17.573 -35.584 1.00 91.50 299 ARG A CA 1
ATOM 2380 C C . ARG A 1 299 ? 20.334 17.841 -35.851 1.00 91.50 299 ARG A C 1
ATOM 2382 O O . ARG A 1 299 ? 20.809 17.594 -36.958 1.00 91.50 299 ARG A O 1
ATOM 2389 N N . ILE A 1 300 ? 21.069 18.338 -34.855 1.00 87.50 300 ILE A N 1
ATOM 2390 C CA . ILE A 1 300 ? 22.517 18.570 -34.953 1.00 87.50 300 ILE A CA 1
ATOM 2391 C C . ILE A 1 300 ? 23.261 17.238 -35.089 1.00 87.50 300 ILE A C 1
ATOM 2393 O O . ILE A 1 300 ? 24.104 17.109 -35.974 1.00 87.50 300 ILE A O 1
ATOM 2397 N N . ALA A 1 301 ? 22.917 16.234 -34.279 1.00 82.62 301 ALA A N 1
ATOM 2398 C CA . ALA A 1 301 ? 23.513 14.902 -34.362 1.00 82.62 301 ALA A CA 1
ATOM 2399 C C . ALA A 1 301 ? 23.323 14.279 -35.755 1.00 82.62 301 ALA A C 1
ATOM 2401 O O . ALA A 1 301 ? 24.272 13.750 -36.323 1.00 82.62 301 ALA A O 1
ATOM 2402 N N . SER A 1 302 ? 22.139 14.434 -36.352 1.00 81.12 302 SER A N 1
ATOM 2403 C CA . SER A 1 302 ? 21.843 13.941 -37.705 1.00 81.12 302 SER A CA 1
ATOM 2404 C C . SER A 1 302 ? 22.696 14.615 -38.787 1.00 81.12 302 SER A C 1
ATOM 2406 O O . SER A 1 302 ? 23.057 13.979 -39.773 1.00 81.12 302 SER A O 1
ATOM 2408 N N . LYS A 1 303 ? 23.062 15.891 -38.605 1.00 82.62 303 LYS A N 1
ATOM 2409 C CA . LYS A 1 303 ? 23.958 16.609 -39.529 1.00 82.62 303 LYS A CA 1
ATOM 2410 C C . LYS A 1 303 ? 25.420 16.187 -39.399 1.00 82.62 303 LYS A C 1
ATOM 2412 O O . LYS A 1 303 ? 26.139 16.229 -40.387 1.00 82.62 303 LYS A O 1
ATOM 2417 N N . LEU A 1 304 ? 25.853 15.777 -38.208 1.00 76.75 304 LEU A N 1
ATOM 2418 C CA . LEU A 1 304 ? 27.226 15.330 -37.950 1.00 76.75 304 LEU A CA 1
ATOM 2419 C C . LEU A 1 304 ? 27.505 13.899 -38.447 1.00 76.75 304 LEU A C 1
ATOM 2421 O O . LEU A 1 304 ? 28.659 13.491 -38.490 1.00 76.75 304 LEU A O 1
ATOM 2425 N N . VAL A 1 305 ? 26.466 13.140 -38.817 1.00 70.25 305 VAL A N 1
ATOM 2426 C CA . VAL A 1 305 ? 26.567 11.746 -39.292 1.00 70.25 305 VAL A CA 1
ATOM 2427 C C . VAL A 1 305 ? 26.636 11.646 -40.827 1.00 70.25 305 VAL A C 1
ATOM 2429 O O . VAL A 1 305 ? 26.717 10.543 -41.357 1.00 70.25 305 VAL A O 1
ATOM 2432 N N . GLN A 1 306 ? 26.660 12.756 -41.577 1.00 54.34 306 GLN A N 1
ATOM 2433 C CA . GLN A 1 306 ? 26.896 12.678 -43.025 1.00 54.34 306 GLN A CA 1
ATOM 2434 C C . GLN A 1 306 ? 28.382 12.393 -43.320 1.00 54.34 306 GLN A C 1
ATOM 2436 O O . GLN A 1 306 ? 29.228 13.198 -42.935 1.00 54.34 306 GLN A O 1
ATOM 2441 N N . PRO A 1 307 ? 28.726 11.281 -43.998 1.00 48.97 307 PRO A N 1
ATOM 2442 C CA . PRO A 1 307 ? 30.076 11.067 -44.496 1.00 48.97 307 PRO A CA 1
ATOM 2443 C C . PRO A 1 307 ? 30.317 11.923 -45.745 1.00 48.97 307 PRO A C 1
ATOM 2445 O O . PRO A 1 307 ? 29.513 11.906 -46.683 1.00 48.97 307 PRO A O 1
ATOM 2448 N N . ASP A 1 308 ? 31.450 12.627 -45.773 1.00 43.44 308 ASP A N 1
ATOM 2449 C CA . ASP A 1 308 ? 32.000 13.232 -46.985 1.00 43.44 308 ASP A CA 1
ATOM 2450 C C . ASP A 1 308 ? 32.120 12.158 -48.074 1.00 43.44 308 ASP A C 1
ATOM 2452 O O . ASP A 1 308 ? 32.972 11.272 -48.020 1.00 43.44 308 ASP A O 1
ATOM 2456 N N . THR A 1 309 ? 31.242 12.222 -49.071 1.00 42.06 309 THR A N 1
ATOM 2457 C CA . THR A 1 309 ? 31.312 11.392 -50.277 1.00 42.06 309 THR A CA 1
ATOM 2458 C C . THR A 1 309 ? 31.615 12.280 -51.471 1.00 42.06 309 THR A C 1
ATOM 2460 O O . THR A 1 309 ? 30.791 12.544 -52.340 1.00 42.06 309 THR A O 1
ATOM 2463 N N . SER A 1 310 ? 32.860 12.739 -51.531 1.00 42.16 310 SER A N 1
ATOM 2464 C CA . SER A 1 310 ? 33.495 13.151 -52.776 1.00 42.16 310 SER A CA 1
ATOM 2465 C C . SER A 1 310 ? 34.049 11.911 -53.482 1.00 42.16 310 SER A C 1
ATOM 2467 O O . SER A 1 310 ? 35.223 11.575 -53.375 1.00 42.16 310 SER A O 1
ATOM 2469 N N . THR A 1 311 ? 33.204 11.201 -54.232 1.00 38.06 311 THR A N 1
ATOM 2470 C CA . THR A 1 311 ? 33.663 10.424 -55.397 1.00 38.06 311 THR A CA 1
ATOM 2471 C C . THR A 1 311 ? 32.510 10.108 -56.350 1.00 38.06 311 THR A C 1
ATOM 2473 O O . THR A 1 311 ? 31.499 9.527 -55.975 1.00 38.06 311 THR A O 1
ATOM 2476 N N . ARG A 1 312 ? 32.707 10.533 -57.605 1.00 37.28 312 ARG A N 1
ATOM 2477 C CA . ARG A 1 312 ? 32.043 10.108 -58.850 1.00 37.28 312 ARG A CA 1
ATOM 2478 C C . ARG A 1 312 ? 31.348 8.737 -58.761 1.00 37.28 312 ARG A C 1
ATOM 2480 O O . ARG A 1 312 ? 32.035 7.751 -58.528 1.00 37.28 312 ARG A O 1
ATOM 2487 N N . ASN A 1 313 ? 30.081 8.630 -59.171 1.00 34.56 313 ASN A N 1
ATOM 2488 C CA . ASN A 1 313 ? 29.736 8.348 -60.572 1.00 34.56 313 ASN A CA 1
ATOM 2489 C C . ASN A 1 313 ? 28.221 8.178 -60.817 1.00 34.56 313 ASN A C 1
ATOM 2491 O O . ASN A 1 313 ? 27.523 7.531 -60.049 1.00 34.56 313 ASN A O 1
ATOM 2495 N N . VAL A 1 314 ? 27.828 8.670 -61.996 1.00 33.34 314 VAL A N 1
ATOM 2496 C CA . VAL A 1 314 ? 26.786 8.183 -62.919 1.00 33.34 314 VAL A CA 1
ATOM 2497 C C . VAL A 1 314 ? 25.307 8.374 -62.546 1.00 33.34 314 VAL A C 1
ATOM 2499 O O . VAL A 1 314 ? 24.739 7.750 -61.658 1.00 33.34 314 VAL A O 1
ATOM 2502 N N . GLN A 1 315 ? 24.694 9.230 -63.370 1.00 38.19 315 GLN A N 1
ATOM 2503 C CA . GLN A 1 315 ? 23.267 9.421 -63.613 1.00 38.19 315 GLN A CA 1
ATOM 2504 C C . GLN A 1 315 ? 22.470 8.115 -63.663 1.00 38.19 315 GLN A C 1
ATOM 2506 O O . GLN A 1 315 ? 22.795 7.221 -64.436 1.00 38.19 315 GLN A O 1
ATOM 2511 N N . THR A 1 316 ? 21.315 8.101 -63.004 1.00 31.78 316 THR A N 1
ATOM 2512 C CA . THR A 1 316 ? 20.068 7.646 -63.636 1.00 31.78 316 THR A CA 1
ATOM 2513 C C . THR A 1 316 ? 18.890 8.440 -63.077 1.00 31.78 316 THR A C 1
ATOM 2515 O O . THR A 1 316 ? 18.924 8.962 -61.966 1.00 31.78 316 THR A O 1
ATOM 2518 N N . HIS A 1 317 ? 17.912 8.641 -63.949 1.00 33.41 317 HIS A N 1
ATOM 2519 C CA . HIS A 1 317 ? 16.929 9.709 -63.922 1.00 33.41 317 HIS A CA 1
ATOM 2520 C C . HIS A 1 317 ? 15.915 9.630 -62.777 1.00 33.41 317 HIS A C 1
ATOM 2522 O O . HIS A 1 317 ? 15.409 8.571 -62.419 1.00 33.41 317 HIS A O 1
ATOM 2528 N N . ALA A 1 318 ? 15.563 10.818 -62.289 1.00 32.38 318 ALA A N 1
ATOM 2529 C CA . ALA A 1 318 ? 14.392 11.082 -61.477 1.00 32.38 318 ALA A CA 1
ATOM 2530 C C . ALA A 1 318 ? 13.093 10.826 -62.255 1.00 32.38 318 ALA A C 1
ATOM 2532 O O . ALA A 1 318 ? 12.975 11.202 -63.421 1.00 32.38 318 ALA A O 1
ATOM 2533 N N . THR A 1 319 ? 12.067 10.334 -61.565 1.00 30.00 319 THR A N 1
ATOM 2534 C CA . THR A 1 319 ? 10.697 10.832 -61.751 1.00 30.00 319 THR A CA 1
ATOM 2535 C C . THR A 1 319 ? 9.984 10.777 -60.403 1.00 30.00 319 THR A C 1
ATOM 2537 O O . THR A 1 319 ? 9.770 9.708 -59.836 1.00 30.00 319 THR A O 1
ATOM 2540 N N . LEU A 1 320 ? 9.679 11.963 -59.872 1.00 31.45 320 LEU A N 1
ATOM 2541 C CA . LEU A 1 320 ? 8.818 12.164 -58.713 1.00 31.45 320 LEU A CA 1
ATOM 2542 C C . LEU A 1 320 ? 7.377 11.769 -59.048 1.00 31.45 320 LEU A C 1
ATOM 2544 O O . LEU A 1 320 ? 6.868 12.091 -60.120 1.00 31.45 320 LEU A O 1
ATOM 2548 N N . SER A 1 321 ? 6.673 11.218 -58.065 1.00 27.50 321 SER A N 1
ATOM 2549 C CA . SER A 1 321 ? 5.253 11.512 -57.892 1.00 27.50 321 SER A CA 1
ATOM 2550 C C . SER A 1 321 ? 4.932 11.644 -56.411 1.00 27.50 321 SER A C 1
ATOM 2552 O O . SER A 1 321 ? 5.125 10.737 -55.606 1.00 27.50 321 SER A O 1
ATOM 2554 N N . THR A 1 322 ? 4.507 12.855 -56.089 1.00 31.84 322 THR A N 1
ATOM 2555 C CA . THR A 1 322 ? 4.043 13.371 -54.811 1.00 31.84 322 THR A CA 1
ATOM 2556 C C . THR A 1 322 ? 2.656 12.807 -54.514 1.00 31.84 322 THR A C 1
ATOM 2558 O O . THR A 1 322 ? 1.760 12.952 -55.340 1.00 31.84 322 THR A O 1
ATOM 2561 N N . VAL A 1 323 ? 2.441 12.252 -53.321 1.00 30.34 323 VAL A N 1
ATOM 2562 C CA . VAL A 1 323 ? 1.103 12.183 -52.719 1.00 30.34 323 VAL A CA 1
ATOM 2563 C C . VAL A 1 323 ? 1.211 12.687 -51.287 1.00 30.34 323 VAL A C 1
ATOM 2565 O O . VAL A 1 323 ? 1.871 12.093 -50.439 1.00 30.34 323 VAL A O 1
ATOM 2568 N N . VAL A 1 324 ? 0.579 13.836 -51.065 1.00 36.97 324 VAL A N 1
ATOM 2569 C CA . VAL A 1 324 ? 0.227 14.374 -49.755 1.00 36.97 324 VAL A CA 1
ATOM 2570 C C . VAL A 1 324 ? -0.875 13.486 -49.184 1.00 36.97 324 VAL A C 1
ATOM 2572 O O . VAL A 1 324 ? -1.888 13.259 -49.841 1.00 36.97 324 VAL A O 1
ATOM 2575 N N . GLY A 1 325 ? -0.675 12.994 -47.967 1.00 29.42 325 GLY A N 1
ATOM 2576 C CA . GLY A 1 325 ? -1.677 12.255 -47.213 1.00 29.42 325 GLY A CA 1
ATOM 2577 C C . GLY A 1 325 ? -1.357 12.341 -45.731 1.00 29.42 325 GLY A C 1
ATOM 2578 O O . GLY A 1 325 ? -0.542 11.579 -45.220 1.00 29.42 325 GLY A O 1
ATOM 2579 N N . GLU A 1 326 ? -1.974 13.309 -45.058 1.00 40.59 326 GLU A N 1
ATOM 2580 C CA . GLU A 1 326 ? -2.062 13.356 -43.603 1.00 40.59 326 GLU A CA 1
ATOM 2581 C C . GLU A 1 326 ? -2.786 12.095 -43.117 1.00 40.59 326 GLU A C 1
ATOM 2583 O O . GLU A 1 326 ? -3.951 11.861 -43.432 1.00 40.59 326 GLU A O 1
ATOM 2588 N N . GLY A 1 327 ? -2.083 11.260 -42.359 1.00 29.69 327 GLY A N 1
ATOM 2589 C CA . GLY A 1 327 ? -2.646 10.077 -41.731 1.00 29.69 327 GLY A CA 1
ATOM 2590 C C . GLY A 1 327 ? -1.771 9.660 -40.561 1.00 29.69 327 GLY A C 1
ATOM 2591 O O . GLY A 1 327 ? -0.588 9.387 -40.735 1.00 29.69 327 GLY A O 1
ATOM 2592 N N . ASN A 1 328 ? -2.354 9.624 -39.363 1.00 37.44 328 ASN A N 1
ATOM 2593 C CA . ASN A 1 328 ? -1.763 8.979 -38.195 1.00 37.44 328 ASN A CA 1
ATOM 2594 C C . ASN A 1 328 ? -1.553 7.487 -38.502 1.00 37.44 328 ASN A C 1
ATOM 2596 O O . ASN A 1 328 ? -2.445 6.672 -38.279 1.00 37.44 328 ASN A O 1
ATOM 2600 N N . THR A 1 329 ? -0.386 7.117 -39.018 1.00 32.91 329 THR A N 1
ATOM 2601 C CA . THR A 1 329 ? 0.063 5.726 -39.035 1.00 32.91 329 THR A CA 1
ATOM 2602 C C . THR A 1 329 ? 0.630 5.395 -37.663 1.00 32.91 329 THR A C 1
ATOM 2604 O O . THR A 1 329 ? 1.721 5.843 -37.313 1.00 32.91 329 THR A O 1
ATOM 2607 N N . GLU A 1 330 ? -0.113 4.612 -36.876 1.00 41.34 330 GLU A N 1
ATOM 2608 C CA . GLU A 1 330 ? 0.479 3.824 -35.797 1.00 41.34 330 GLU A CA 1
ATOM 2609 C C . GLU A 1 330 ? 1.613 2.985 -36.404 1.00 41.34 330 GLU A C 1
ATOM 2611 O O . GLU A 1 330 ? 1.371 2.104 -37.231 1.00 41.34 330 GLU A O 1
ATOM 2616 N N . GLU A 1 331 ? 2.863 3.290 -36.047 1.00 44.72 331 GLU A N 1
ATOM 2617 C CA . GLU A 1 331 ? 4.015 2.479 -36.439 1.00 44.72 331 GLU A CA 1
ATOM 2618 C C . GLU A 1 331 ? 3.783 1.036 -35.980 1.00 44.72 331 GLU A C 1
ATOM 2620 O O . GLU A 1 331 ? 3.733 0.739 -34.783 1.00 44.72 331 GLU A O 1
ATOM 2625 N N . SER A 1 332 ? 3.638 0.116 -36.935 1.00 48.59 332 SER A N 1
ATOM 2626 C CA . SER A 1 332 ? 3.512 -1.311 -36.662 1.00 48.59 332 SER A CA 1
ATOM 2627 C C . SER A 1 332 ? 4.824 -1.832 -36.067 1.00 48.59 332 SER A C 1
ATOM 2629 O O . SER A 1 332 ? 5.761 -2.195 -36.784 1.00 48.59 332 SER A O 1
ATOM 2631 N N . VAL A 1 333 ? 4.923 -1.840 -34.740 1.00 70.50 333 VAL A N 1
ATOM 2632 C CA . VAL A 1 333 ? 6.124 -2.296 -34.038 1.00 70.50 333 VAL A CA 1
ATOM 2633 C C . VAL A 1 333 ? 6.309 -3.799 -34.267 1.00 70.50 333 VAL A C 1
ATOM 2635 O O . VAL A 1 333 ? 5.469 -4.611 -33.878 1.00 70.50 333 VAL A O 1
ATOM 2638 N N . SER A 1 334 ? 7.426 -4.183 -34.892 1.00 81.06 334 SER A N 1
ATOM 2639 C CA . SER A 1 334 ? 7.710 -5.586 -35.219 1.00 81.06 334 SER A CA 1
ATOM 2640 C C . SER A 1 334 ? 7.819 -6.457 -33.952 1.00 81.06 334 SER A C 1
ATOM 2642 O O . SER A 1 334 ? 8.520 -6.073 -33.002 1.00 81.06 334 SER A O 1
ATOM 2644 N N . PRO A 1 335 ? 7.154 -7.631 -33.907 1.00 86.69 335 PRO A N 1
ATOM 2645 C CA . PRO A 1 335 ? 7.203 -8.526 -32.754 1.00 86.69 335 PRO A CA 1
ATOM 2646 C C . PRO A 1 335 ? 8.611 -9.106 -32.566 1.00 86.69 335 PRO A C 1
ATOM 2648 O O . PRO A 1 335 ? 9.296 -9.432 -33.532 1.00 86.69 335 PRO A O 1
ATOM 2651 N N . ILE A 1 336 ? 9.031 -9.258 -31.310 1.00 88.62 336 ILE A N 1
ATOM 2652 C CA . ILE A 1 336 ? 10.282 -9.927 -30.942 1.00 88.62 336 ILE A CA 1
ATOM 2653 C C . ILE A 1 336 ? 9.976 -11.417 -30.829 1.00 88.62 336 ILE A C 1
ATOM 2655 O O . ILE A 1 336 ? 9.224 -11.838 -29.948 1.00 88.62 336 ILE 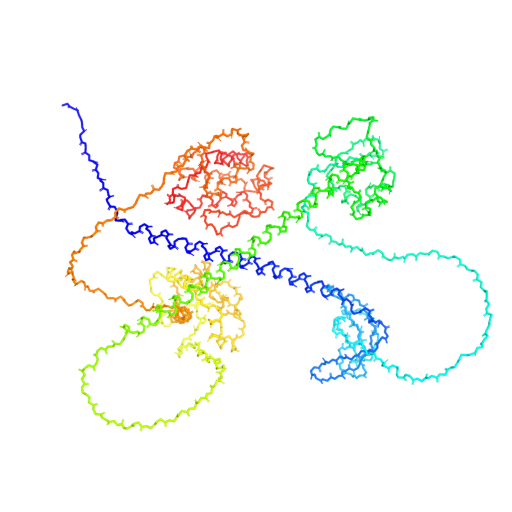A O 1
ATOM 2659 N N . LEU A 1 337 ? 10.548 -12.211 -31.730 1.00 87.56 337 LEU A N 1
ATOM 2660 C CA . LEU A 1 337 ? 10.378 -13.660 -31.758 1.00 87.56 337 LEU A CA 1
ATOM 2661 C C . LEU A 1 337 ? 11.689 -14.357 -31.376 1.00 87.56 337 LEU A C 1
ATOM 2663 O O . LEU A 1 337 ? 12.768 -13.873 -31.729 1.00 87.56 337 LEU A O 1
ATOM 2667 N N . PRO A 1 338 ? 11.628 -15.483 -30.645 1.00 87.69 338 PRO A N 1
ATOM 2668 C CA . PRO A 1 338 ? 12.816 -16.280 -30.385 1.00 87.69 338 PRO A CA 1
ATOM 2669 C C . PRO A 1 338 ? 13.392 -16.819 -31.700 1.00 87.69 338 PRO A C 1
ATOM 2671 O O . PRO A 1 338 ? 12.655 -17.162 -32.626 1.00 87.69 338 PRO A O 1
ATOM 2674 N N . LYS A 1 339 ? 14.725 -16.910 -31.784 1.00 88.06 339 LYS A N 1
ATOM 2675 C CA . LYS A 1 339 ? 15.402 -17.562 -32.916 1.00 88.06 339 LYS A CA 1
ATOM 2676 C C . LYS A 1 339 ? 14.959 -19.027 -33.012 1.00 88.06 339 LYS A C 1
ATOM 2678 O O . LYS A 1 339 ? 14.667 -19.651 -31.991 1.00 88.06 339 LYS A O 1
ATOM 2683 N N . THR A 1 340 ? 14.960 -19.591 -34.219 1.00 86.19 340 THR A N 1
ATOM 2684 C CA . THR A 1 340 ? 14.575 -20.990 -34.462 1.00 86.19 340 THR A CA 1
ATOM 2685 C C . THR A 1 340 ? 15.328 -21.941 -33.524 1.00 86.19 340 THR A C 1
ATOM 2687 O O . THR A 1 340 ? 16.558 -21.951 -33.499 1.00 86.19 340 THR A O 1
ATOM 2690 N N . GLY A 1 341 ? 14.588 -22.726 -32.734 1.00 83.81 341 GLY A N 1
ATOM 2691 C CA . GLY A 1 341 ? 15.147 -23.679 -31.766 1.00 83.81 341 GLY A CA 1
ATOM 2692 C C . GLY A 1 341 ? 15.488 -23.109 -30.380 1.00 83.81 341 GLY A C 1
ATOM 2693 O O . GLY A 1 341 ? 15.982 -23.858 -29.539 1.00 83.81 341 GLY A O 1
ATOM 2694 N N . VAL A 1 342 ? 15.220 -21.826 -30.110 1.00 88.88 342 VAL A N 1
ATOM 2695 C CA . VAL A 1 342 ? 15.391 -21.221 -28.778 1.00 88.88 342 VAL A CA 1
ATOM 2696 C C . VAL A 1 342 ? 14.072 -21.262 -28.008 1.00 88.88 342 VAL A C 1
ATOM 2698 O O . VAL A 1 342 ? 13.096 -20.643 -28.418 1.00 88.88 342 VAL A O 1
ATOM 2701 N N . ASP A 1 343 ? 14.052 -21.950 -26.862 1.00 89.44 343 ASP A N 1
ATOM 2702 C CA . ASP A 1 343 ? 12.931 -21.883 -25.915 1.00 89.44 343 ASP A CA 1
ATOM 2703 C C . ASP A 1 343 ? 13.124 -20.687 -24.959 1.00 89.44 343 ASP A C 1
ATOM 2705 O O . ASP A 1 343 ? 13.988 -20.751 -24.075 1.00 89.44 343 ASP A O 1
ATOM 2709 N N . PRO A 1 344 ? 12.329 -19.603 -25.076 1.00 89.56 344 PRO A N 1
ATOM 2710 C CA . PRO A 1 344 ? 12.452 -18.439 -24.199 1.00 89.56 344 PRO A CA 1
ATOM 2711 C C . PRO A 1 344 ? 12.140 -18.771 -22.731 1.00 89.56 344 PRO A C 1
ATOM 2713 O O . PRO A 1 344 ? 12.562 -18.050 -21.827 1.00 89.56 344 PRO A O 1
ATOM 2716 N N . PHE A 1 345 ? 11.450 -19.879 -22.452 1.00 91.25 345 PHE A N 1
ATOM 2717 C CA . PHE A 1 345 ? 11.096 -20.298 -21.097 1.00 91.25 345 PHE A CA 1
ATOM 2718 C C . PHE A 1 345 ? 12.078 -21.302 -20.485 1.00 91.25 345 PHE A C 1
ATOM 2720 O O . PHE A 1 345 ? 11.861 -21.737 -19.351 1.00 91.25 345 PHE A O 1
ATOM 2727 N N . ALA A 1 346 ? 13.184 -21.634 -21.160 1.00 91.00 346 ALA A N 1
ATOM 2728 C CA . ALA A 1 346 ? 14.179 -22.569 -20.628 1.00 91.00 346 ALA A CA 1
ATOM 2729 C C . ALA A 1 346 ? 14.812 -22.092 -19.305 1.00 91.00 346 ALA A C 1
ATOM 2731 O O . ALA A 1 346 ? 15.290 -22.910 -18.525 1.00 91.00 346 ALA A O 1
ATOM 2732 N N . LEU A 1 347 ? 14.765 -20.786 -19.003 1.00 91.56 347 LEU A N 1
ATOM 2733 C CA . LEU A 1 347 ? 15.199 -20.223 -17.714 1.00 91.56 347 LEU A CA 1
ATOM 2734 C C . LEU A 1 347 ? 14.281 -20.584 -16.535 1.00 91.56 347 LEU A C 1
ATOM 2736 O O . LEU A 1 347 ? 14.669 -20.393 -15.386 1.00 91.56 347 LEU A O 1
ATOM 2740 N N . LEU A 1 348 ? 13.066 -21.074 -16.793 1.00 91.44 348 LEU A N 1
ATOM 2741 C CA . LEU A 1 348 ? 12.093 -21.467 -15.768 1.00 91.44 348 LEU A CA 1
ATOM 2742 C C . LEU A 1 348 ? 12.207 -22.947 -15.366 1.00 91.44 348 LEU A C 1
ATOM 2744 O O . LEU A 1 348 ? 11.426 -23.419 -14.534 1.00 91.44 348 LEU A O 1
ATOM 2748 N N . ARG A 1 349 ? 13.138 -23.695 -15.970 1.00 88.00 349 ARG A N 1
ATOM 2749 C CA . ARG A 1 349 ? 13.310 -25.145 -15.806 1.00 88.00 349 ARG A CA 1
ATOM 2750 C C . ARG A 1 349 ? 14.785 -25.488 -15.588 1.00 88.00 349 ARG A C 1
ATOM 2752 O O . ARG A 1 349 ? 15.662 -24.698 -15.933 1.00 88.00 349 ARG A O 1
ATOM 2759 N N . CYS A 1 350 ? 15.074 -26.667 -15.036 1.00 72.38 350 CYS A N 1
ATOM 2760 C CA . CYS A 1 350 ? 16.447 -27.177 -14.996 1.00 72.38 350 CYS A CA 1
ATOM 2761 C C . CYS A 1 350 ? 16.959 -27.362 -16.434 1.00 72.38 350 CYS A C 1
ATOM 2763 O O . CYS A 1 350 ? 16.362 -28.087 -17.227 1.00 72.38 350 CYS A O 1
ATOM 2765 N N . CYS A 1 351 ? 18.040 -26.663 -16.780 1.00 68.94 351 CYS A N 1
ATOM 2766 C CA . CYS A 1 351 ? 18.506 -26.524 -18.156 1.00 68.94 351 CYS A CA 1
ATOM 2767 C C . CYS A 1 351 ? 19.031 -27.846 -18.758 1.00 68.94 351 CYS A C 1
ATOM 2769 O O . CYS A 1 351 ? 20.041 -28.379 -18.292 1.00 68.94 351 CYS A O 1
ATOM 2771 N N . THR A 1 352 ? 18.404 -28.306 -19.850 1.00 68.38 352 THR A N 1
ATOM 2772 C CA . THR A 1 352 ? 18.902 -29.354 -20.771 1.00 68.38 352 THR A CA 1
ATOM 2773 C C . THR A 1 352 ? 19.533 -28.773 -22.046 1.00 68.38 352 THR A C 1
ATOM 2775 O O . THR A 1 352 ? 19.777 -29.492 -23.014 1.00 68.38 352 THR A O 1
ATOM 2778 N N . ALA A 1 353 ? 19.777 -27.459 -22.086 1.00 75.56 353 ALA A N 1
ATOM 2779 C CA . ALA A 1 353 ? 20.196 -26.776 -23.304 1.00 75.56 353 ALA A CA 1
ATOM 2780 C C . ALA A 1 353 ? 21.615 -27.156 -23.743 1.00 75.56 353 ALA A C 1
ATOM 2782 O O . ALA A 1 353 ? 22.510 -27.371 -22.921 1.00 75.56 353 ALA A O 1
ATOM 2783 N N . LYS A 1 354 ? 21.820 -27.140 -25.065 1.00 77.56 354 LYS A N 1
ATOM 2784 C CA . LYS A 1 354 ? 23.113 -27.411 -25.708 1.00 77.56 354 LYS A CA 1
ATOM 2785 C C . LYS A 1 354 ? 24.177 -26.381 -25.314 1.00 77.56 354 LYS A C 1
ATOM 2787 O O . LYS A 1 354 ? 25.325 -26.754 -25.092 1.00 77.56 354 LYS A O 1
ATOM 2792 N N . ARG A 1 355 ? 23.803 -25.099 -25.182 1.00 89.38 355 ARG A N 1
ATOM 2793 C CA . ARG A 1 355 ? 24.707 -24.023 -24.752 1.00 89.38 355 ARG A CA 1
ATOM 2794 C C . ARG A 1 355 ? 24.404 -23.583 -23.321 1.00 89.38 355 ARG A C 1
ATOM 2796 O O . ARG A 1 355 ? 23.397 -22.923 -23.048 1.00 89.38 355 ARG A O 1
ATOM 2803 N N . LYS A 1 356 ? 25.309 -23.931 -22.404 1.00 90.31 356 LYS A N 1
ATOM 2804 C CA . LYS A 1 356 ? 25.271 -23.470 -21.011 1.00 90.31 356 LYS A CA 1
ATOM 2805 C C . LYS A 1 356 ? 26.018 -22.152 -20.852 1.00 90.31 356 LYS A C 1
ATOM 2807 O O . LYS A 1 356 ? 27.051 -21.925 -21.479 1.00 90.31 356 LYS A O 1
ATOM 2812 N N . MET A 1 357 ? 25.476 -21.281 -20.014 1.00 89.19 357 MET A N 1
ATOM 2813 C CA . MET A 1 357 ? 26.073 -19.991 -19.693 1.00 89.19 357 MET A CA 1
ATOM 2814 C C . MET A 1 357 ? 27.329 -20.198 -18.836 1.00 89.19 357 MET A C 1
ATOM 2816 O O . MET A 1 357 ? 27.249 -20.791 -17.766 1.00 89.19 357 MET A O 1
ATOM 2820 N N . GLN A 1 358 ? 28.477 -19.718 -19.316 1.00 82.94 358 GLN A N 1
ATOM 2821 C CA . GLN A 1 358 ? 29.757 -19.782 -18.604 1.00 82.94 358 GLN A CA 1
ATOM 2822 C C . GLN A 1 358 ? 30.017 -18.474 -17.835 1.00 82.94 358 GLN A C 1
ATOM 2824 O O . GLN A 1 358 ? 29.630 -17.396 -18.294 1.00 82.94 358 GLN A O 1
ATOM 2829 N N . GLY A 1 359 ? 30.701 -18.564 -16.690 1.00 82.62 359 GLY A N 1
ATOM 2830 C CA . GLY A 1 359 ? 31.112 -17.413 -15.874 1.00 82.62 359 GLY A CA 1
ATOM 2831 C C . GLY A 1 359 ? 30.095 -16.963 -14.813 1.00 82.62 359 GLY A C 1
ATOM 2832 O O . GLY A 1 359 ? 29.159 -17.685 -14.472 1.00 82.62 359 GLY A O 1
ATOM 2833 N N . ASP A 1 360 ? 30.295 -15.757 -14.266 1.00 87.69 360 ASP A N 1
ATOM 2834 C CA . ASP A 1 360 ? 29.452 -15.179 -13.207 1.00 87.69 360 ASP A CA 1
ATOM 2835 C C . ASP A 1 360 ? 28.074 -14.747 -13.744 1.00 87.69 360 ASP A C 1
ATOM 2837 O O . ASP A 1 360 ? 27.800 -13.578 -14.051 1.00 87.69 360 ASP A O 1
ATOM 2841 N N . PHE A 1 361 ? 27.176 -15.724 -13.858 1.00 90.25 361 PHE A N 1
ATOM 2842 C CA . PHE A 1 361 ? 25.798 -15.497 -14.273 1.00 90.25 361 PHE A CA 1
ATOM 2843 C C . PHE A 1 361 ? 25.036 -14.611 -13.280 1.00 90.25 361 PHE A C 1
ATOM 2845 O O . PHE A 1 361 ? 24.156 -13.864 -13.702 1.00 90.25 361 PHE A O 1
ATOM 2852 N N . VAL A 1 362 ? 25.383 -14.617 -11.986 1.00 92.06 362 VAL A N 1
ATOM 2853 C CA . VAL A 1 362 ? 24.721 -13.771 -10.981 1.00 92.06 362 VAL A CA 1
ATOM 2854 C C . VAL A 1 362 ? 24.887 -12.301 -11.355 1.00 92.06 362 VAL A C 1
ATOM 2856 O O . VAL A 1 362 ? 23.918 -11.537 -11.316 1.00 92.06 362 VAL A O 1
ATOM 2859 N N . THR A 1 363 ? 26.088 -11.902 -11.774 1.00 92.25 363 THR A N 1
ATOM 2860 C CA . THR A 1 363 ? 26.345 -10.542 -12.261 1.00 92.25 363 THR A CA 1
ATOM 2861 C C . THR A 1 363 ? 25.589 -10.245 -13.557 1.00 92.25 363 THR A C 1
ATOM 2863 O O . THR A 1 363 ? 24.966 -9.185 -13.656 1.00 92.25 363 THR A O 1
ATOM 2866 N N . ARG A 1 364 ? 25.530 -11.182 -14.513 1.00 94.00 364 ARG A N 1
ATOM 2867 C CA . ARG A 1 364 ? 24.773 -10.988 -15.766 1.00 94.00 364 ARG A CA 1
ATOM 2868 C C . ARG A 1 364 ? 23.260 -10.851 -15.536 1.00 94.00 364 ARG A C 1
ATOM 2870 O O . ARG A 1 364 ? 22.640 -9.975 -16.131 1.00 94.00 364 ARG A O 1
ATOM 2877 N N . PHE A 1 365 ? 22.659 -11.613 -14.619 1.00 95.00 365 PHE A N 1
ATOM 2878 C CA . PHE A 1 365 ? 21.244 -11.442 -14.248 1.00 95.00 365 PHE A CA 1
ATOM 2879 C C . PHE A 1 365 ? 20.982 -10.133 -13.491 1.00 95.00 365 PHE A C 1
ATOM 2881 O O . PHE A 1 365 ? 19.955 -9.491 -13.710 1.00 95.00 365 PHE A O 1
ATOM 2888 N N . LYS A 1 366 ? 21.917 -9.679 -12.645 1.00 93.69 366 LYS A N 1
ATOM 2889 C CA . LYS A 1 366 ? 21.830 -8.342 -12.030 1.00 93.69 366 LYS A CA 1
ATOM 2890 C C . LYS A 1 366 ? 21.869 -7.235 -13.085 1.00 93.69 366 LYS A C 1
ATOM 2892 O O . LYS A 1 366 ? 21.116 -6.272 -12.974 1.00 93.69 366 LYS A O 1
ATOM 2897 N N . GLN A 1 367 ? 22.708 -7.371 -14.111 1.00 93.56 367 GLN A N 1
ATOM 2898 C CA . GLN A 1 367 ? 22.742 -6.430 -15.232 1.00 93.56 367 GLN A CA 1
ATOM 2899 C C . GLN A 1 367 ? 21.442 -6.475 -16.041 1.00 93.56 367 GLN A C 1
ATOM 2901 O O . GLN A 1 367 ? 20.876 -5.421 -16.323 1.00 93.56 367 GLN A O 1
ATOM 2906 N N . LEU A 1 368 ? 20.914 -7.672 -16.323 1.00 94.62 368 LEU A N 1
ATOM 2907 C CA . LEU A 1 368 ? 19.640 -7.841 -17.025 1.00 94.62 368 LEU A CA 1
ATOM 2908 C C . LEU A 1 368 ? 18.509 -7.148 -16.264 1.00 94.62 368 LEU A C 1
ATOM 2910 O O . LEU A 1 368 ? 17.703 -6.443 -16.864 1.00 94.62 368 LEU A O 1
ATOM 2914 N N . ARG A 1 369 ? 18.496 -7.274 -14.931 1.00 95.31 369 ARG A N 1
ATOM 2915 C CA . ARG A 1 369 ? 17.546 -6.572 -14.065 1.00 95.31 369 ARG A CA 1
ATOM 2916 C C . ARG A 1 369 ? 17.644 -5.056 -14.211 1.00 95.31 369 ARG A C 1
ATOM 2918 O O . ARG A 1 369 ? 16.619 -4.400 -14.351 1.00 95.31 369 ARG A O 1
ATOM 2925 N N . ILE A 1 370 ? 18.860 -4.507 -14.198 1.00 91.88 370 ILE A N 1
ATOM 2926 C CA . ILE A 1 370 ? 19.092 -3.065 -14.365 1.00 91.88 370 ILE A CA 1
ATOM 2927 C C . ILE A 1 370 ? 18.592 -2.591 -15.735 1.00 91.88 370 ILE A C 1
ATOM 2929 O O . ILE A 1 370 ? 17.961 -1.538 -15.813 1.00 91.88 370 ILE A O 1
ATOM 2933 N N . CYS A 1 371 ? 18.847 -3.355 -16.800 1.00 92.12 371 CYS A N 1
ATOM 2934 C CA . CYS A 1 371 ? 18.340 -3.055 -18.138 1.00 92.12 371 CYS A CA 1
ATOM 2935 C C . CYS A 1 371 ? 16.807 -3.123 -18.180 1.00 92.12 371 CYS A C 1
ATOM 2937 O O . CYS A 1 371 ? 16.164 -2.188 -18.648 1.00 92.12 371 CYS A O 1
ATOM 2939 N N . PHE A 1 372 ? 16.206 -4.163 -17.602 1.00 94.62 372 PHE A N 1
ATOM 2940 C CA . PHE A 1 372 ? 14.752 -4.321 -17.534 1.00 94.62 372 PHE A CA 1
ATOM 2941 C C . PHE A 1 372 ? 14.072 -3.200 -16.735 1.00 94.62 372 PHE A C 1
ATOM 2943 O O . PHE A 1 372 ? 13.013 -2.710 -17.119 1.00 94.62 372 PHE A O 1
ATOM 2950 N N . ASP A 1 373 ? 14.689 -2.724 -15.652 1.00 90.19 373 ASP A N 1
ATOM 2951 C CA . ASP A 1 373 ? 14.162 -1.600 -14.870 1.00 90.19 373 ASP A CA 1
ATOM 2952 C C . ASP A 1 373 ? 14.237 -0.252 -15.627 1.00 90.19 373 ASP A C 1
ATOM 2954 O O . ASP A 1 373 ? 13.597 0.722 -15.213 1.00 90.19 373 ASP A O 1
ATOM 2958 N N . ARG A 1 374 ? 15.004 -0.185 -16.727 1.00 89.06 374 ARG A N 1
ATOM 2959 C CA . ARG A 1 374 ? 15.150 0.986 -17.610 1.00 89.06 374 ARG A CA 1
ATOM 2960 C C . ARG A 1 374 ? 14.385 0.869 -18.934 1.00 89.06 374 ARG A C 1
ATOM 2962 O O . ARG A 1 374 ? 14.168 1.900 -19.562 1.00 89.06 374 ARG A O 1
ATOM 2969 N N . CYS A 1 375 ? 13.996 -0.336 -19.350 1.00 90.75 375 CYS A N 1
ATOM 2970 C CA . CYS A 1 375 ? 13.311 -0.562 -20.624 1.00 90.75 375 CYS A CA 1
ATOM 2971 C C . CYS A 1 375 ? 11.868 -0.026 -20.627 1.00 90.75 375 CYS A C 1
ATOM 2973 O O . CYS A 1 375 ? 11.237 0.127 -19.572 1.00 90.75 375 CYS A O 1
ATOM 2975 N N . ASP A 1 376 ? 11.318 0.221 -21.820 1.00 91.25 376 ASP A N 1
ATOM 2976 C CA . ASP A 1 376 ? 9.885 0.469 -21.979 1.00 91.25 376 ASP A CA 1
ATOM 2977 C C . ASP A 1 376 ? 9.107 -0.847 -21.813 1.00 91.25 376 ASP A C 1
ATOM 2979 O O . ASP A 1 376 ? 8.971 -1.652 -22.737 1.00 91.25 376 ASP A O 1
ATOM 2983 N N . LYS A 1 377 ? 8.571 -1.064 -20.605 1.00 92.00 377 LYS A N 1
ATOM 2984 C CA . LYS A 1 377 ? 7.813 -2.277 -20.263 1.00 92.00 377 LYS A CA 1
ATOM 2985 C C . LYS A 1 377 ? 6.562 -2.464 -21.123 1.00 92.00 377 LYS A C 1
ATOM 2987 O O . LYS A 1 377 ? 6.177 -3.606 -21.364 1.00 92.00 377 LYS A O 1
ATOM 2992 N N . LYS A 1 378 ? 5.915 -1.380 -21.577 1.00 89.38 378 LYS A N 1
ATOM 2993 C CA . LYS A 1 378 ? 4.719 -1.478 -22.430 1.00 89.38 378 LYS A CA 1
ATOM 2994 C C . LYS A 1 378 ? 5.112 -1.986 -23.811 1.00 89.38 378 LYS A C 1
ATOM 2996 O O . LYS A 1 378 ? 4.484 -2.920 -24.307 1.00 89.38 378 LYS A O 1
ATOM 3001 N N . GLN A 1 379 ? 6.187 -1.444 -24.387 1.00 91.50 379 GLN A N 1
ATOM 3002 C CA . GLN A 1 379 ? 6.717 -1.955 -25.650 1.00 91.50 379 GLN A CA 1
ATOM 3003 C C . GLN A 1 379 ? 7.230 -3.388 -25.522 1.00 91.50 379 GLN A C 1
ATOM 3005 O O . GLN A 1 379 ? 6.941 -4.208 -26.388 1.00 91.50 379 GLN A O 1
ATOM 3010 N N . LEU A 1 380 ? 7.932 -3.723 -24.438 1.00 92.81 380 LEU A N 1
ATOM 3011 C CA . LEU A 1 380 ? 8.416 -5.082 -24.212 1.00 92.81 380 LEU A CA 1
ATOM 3012 C C . LEU A 1 380 ? 7.271 -6.091 -24.149 1.00 92.81 380 LEU A C 1
ATOM 3014 O O . LEU A 1 380 ? 7.328 -7.102 -24.846 1.00 92.81 380 LEU A O 1
ATOM 3018 N N . VAL A 1 381 ? 6.212 -5.810 -23.383 1.00 90.69 381 VAL A N 1
ATOM 3019 C CA . VAL A 1 381 ? 5.015 -6.667 -23.330 1.00 90.69 381 VAL A CA 1
ATOM 3020 C C . VAL A 1 381 ? 4.345 -6.756 -24.702 1.00 90.69 381 VAL A C 1
ATOM 3022 O O . VAL A 1 381 ? 4.073 -7.861 -25.157 1.00 90.69 381 VAL A O 1
ATOM 3025 N N . SER A 1 382 ? 4.134 -5.630 -25.390 1.00 88.12 382 SER A N 1
ATOM 3026 C CA . SER A 1 382 ? 3.489 -5.606 -26.712 1.00 88.12 382 SER A CA 1
ATOM 3027 C C . SER A 1 382 ? 4.258 -6.441 -27.747 1.00 88.12 382 SER A C 1
ATOM 3029 O O . SER A 1 382 ? 3.690 -7.313 -28.407 1.00 88.12 382 SER A O 1
ATOM 3031 N N . ARG A 1 383 ? 5.583 -6.265 -27.819 1.00 90.31 383 ARG A N 1
ATOM 3032 C CA . ARG A 1 383 ? 6.444 -6.958 -28.789 1.00 90.31 383 ARG A CA 1
ATOM 3033 C C . ARG A 1 383 ? 6.651 -8.438 -28.473 1.00 90.31 383 ARG A C 1
ATOM 3035 O O . ARG A 1 383 ? 6.942 -9.200 -29.387 1.00 90.31 383 ARG A O 1
ATOM 3042 N N . THR A 1 384 ? 6.488 -8.858 -27.219 1.00 90.12 384 THR A N 1
ATOM 3043 C CA . THR A 1 384 ? 6.631 -10.266 -26.795 1.00 90.12 384 THR A CA 1
ATOM 3044 C C . THR A 1 384 ? 5.293 -10.975 -26.576 1.00 90.12 384 THR A C 1
ATOM 3046 O O . THR A 1 384 ? 5.278 -12.164 -26.269 1.00 90.12 384 THR A O 1
ATOM 3049 N N . LEU A 1 385 ? 4.160 -10.295 -26.786 1.00 85.94 385 LEU A N 1
ATOM 3050 C CA . LEU A 1 385 ? 2.813 -10.821 -26.537 1.00 85.94 385 LEU A CA 1
ATOM 3051 C C . LEU A 1 385 ? 2.549 -12.151 -27.264 1.00 85.94 385 LEU A C 1
ATOM 3053 O O . LEU A 1 385 ? 1.896 -13.042 -26.724 1.00 85.94 385 LEU A O 1
ATOM 3057 N N . ARG A 1 386 ? 3.087 -12.307 -28.481 1.00 82.81 386 ARG A N 1
ATOM 3058 C CA . ARG A 1 386 ? 2.929 -13.530 -29.286 1.00 82.81 386 ARG A CA 1
ATOM 3059 C C . ARG A 1 386 ? 3.546 -14.767 -28.627 1.00 82.81 386 ARG A C 1
ATOM 3061 O O . ARG A 1 386 ? 3.031 -15.856 -28.821 1.00 82.81 386 ARG A O 1
ATOM 3068 N N . ILE A 1 387 ? 4.563 -14.595 -27.780 1.00 83.56 387 ILE A N 1
ATOM 3069 C CA . ILE A 1 387 ? 5.222 -15.691 -27.052 1.00 83.56 387 ILE A CA 1
ATOM 3070 C C . ILE A 1 387 ? 4.284 -16.307 -25.999 1.00 83.56 387 ILE A C 1
ATOM 3072 O O . ILE A 1 387 ? 4.409 -17.484 -25.672 1.00 83.56 387 ILE A O 1
ATOM 3076 N N . PHE A 1 388 ? 3.327 -15.524 -25.487 1.00 75.00 388 PHE A N 1
ATOM 3077 C CA . PHE A 1 388 ? 2.374 -15.949 -24.456 1.00 75.00 388 PHE A CA 1
ATOM 3078 C C . PHE A 1 388 ? 0.997 -16.328 -25.013 1.00 75.00 388 PHE A C 1
ATOM 3080 O O . PHE A 1 388 ? 0.247 -17.011 -24.327 1.00 75.00 388 PHE A O 1
ATOM 3087 N N . LYS A 1 389 ? 0.652 -15.930 -26.247 1.00 65.25 389 LYS A N 1
ATOM 3088 C CA . LYS A 1 389 ? -0.638 -16.284 -26.874 1.00 65.25 389 LYS A CA 1
ATOM 3089 C C . LYS A 1 389 ? -0.763 -17.768 -27.245 1.00 65.25 389 LYS A C 1
ATOM 3091 O O . LYS A 1 389 ? -1.880 -18.247 -27.376 1.00 65.25 389 LYS A O 1
ATOM 3096 N N . GLU A 1 390 ? 0.352 -18.482 -27.390 1.00 53.25 390 GLU A N 1
ATOM 3097 C CA . GLU A 1 390 ? 0.367 -19.913 -27.743 1.00 53.25 390 GLU A CA 1
ATOM 3098 C C . GLU A 1 390 ? 0.555 -20.849 -26.538 1.00 53.25 390 GLU A C 1
ATOM 3100 O O . GLU A 1 390 ? 0.454 -22.064 -26.690 1.00 53.25 390 GLU A O 1
ATOM 3105 N N . TYR A 1 391 ? 0.821 -20.324 -25.334 1.00 51.50 391 TYR A N 1
ATOM 3106 C CA . TYR A 1 391 ? 1.164 -21.158 -24.182 1.00 51.50 391 TYR A CA 1
ATOM 3107 C C . TYR A 1 391 ? 0.489 -20.697 -22.900 1.00 51.50 391 TYR A C 1
ATOM 3109 O O . TYR A 1 391 ? 0.786 -19.635 -22.356 1.00 51.50 391 TYR A O 1
ATOM 3117 N N . ASP A 1 392 ? -0.368 -21.586 -22.410 1.00 54.19 392 ASP A N 1
ATOM 3118 C CA . ASP A 1 392 ? -1.064 -21.505 -21.139 1.00 54.19 392 ASP A CA 1
ATOM 3119 C C . ASP A 1 392 ? -0.095 -21.274 -19.966 1.00 54.19 392 ASP A C 1
ATOM 3121 O O . ASP A 1 392 ? 1.088 -21.641 -20.014 1.00 54.19 392 ASP A O 1
ATOM 3125 N N . VAL A 1 393 ? -0.613 -20.635 -18.917 1.00 56.47 393 VAL A N 1
ATOM 3126 C CA . VAL A 1 393 ? 0.113 -20.185 -17.722 1.00 56.47 393 VAL A CA 1
ATOM 3127 C C . VAL A 1 393 ? 1.212 -21.170 -17.296 1.00 56.47 393 VAL A C 1
ATOM 3129 O O . VAL A 1 393 ? 0.944 -22.316 -16.929 1.00 56.47 393 VAL A O 1
ATOM 3132 N N . ARG A 1 394 ? 2.468 -20.708 -17.242 1.00 71.50 394 ARG A N 1
ATOM 3133 C CA . ARG A 1 394 ? 3.605 -21.569 -16.890 1.00 71.50 394 ARG A CA 1
ATOM 3134 C C . ARG A 1 394 ? 3.995 -21.433 -15.424 1.00 71.50 394 ARG A C 1
ATOM 3136 O O . ARG A 1 394 ? 4.259 -20.345 -14.924 1.00 71.50 394 ARG A O 1
ATOM 3143 N N . MET A 1 395 ? 4.099 -22.568 -14.741 1.00 85.50 395 MET A N 1
ATOM 3144 C CA . MET A 1 395 ? 4.719 -22.650 -13.419 1.00 85.50 395 MET A CA 1
ATOM 3145 C C . MET A 1 395 ? 6.235 -22.788 -13.569 1.00 85.50 395 MET A C 1
ATOM 3147 O O . MET A 1 395 ? 6.719 -23.672 -14.280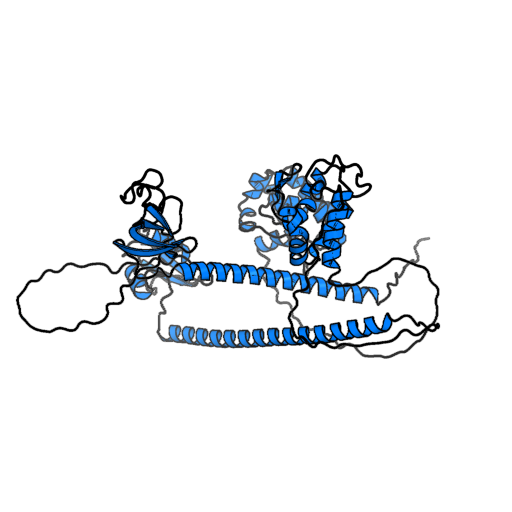 1.00 85.50 395 MET A O 1
ATOM 3151 N N . CYS A 1 396 ? 6.998 -21.941 -12.879 1.00 91.50 396 CYS A N 1
ATOM 3152 C CA . CYS A 1 396 ? 8.442 -22.120 -12.768 1.00 91.50 396 CYS A CA 1
ATOM 3153 C C . CYS A 1 396 ? 8.745 -23.413 -11.999 1.00 91.50 396 CYS A C 1
ATOM 3155 O O . CYS A 1 396 ? 8.319 -23.568 -10.856 1.00 91.50 396 CYS A O 1
ATOM 3157 N N . GLN A 1 397 ? 9.504 -24.331 -12.594 1.00 88.56 397 GLN A N 1
ATOM 3158 C CA . GLN A 1 397 ? 9.825 -25.623 -11.974 1.00 88.56 397 GLN A CA 1
ATOM 3159 C C . GLN A 1 397 ? 10.846 -25.486 -10.838 1.00 88.56 397 GLN A C 1
ATOM 3161 O O . GLN A 1 397 ? 10.876 -26.318 -9.938 1.00 88.56 397 GLN A O 1
ATOM 3166 N N . LEU A 1 398 ? 11.643 -24.414 -10.853 1.00 89.94 398 LEU A N 1
ATOM 3167 C CA . LEU A 1 398 ? 12.651 -24.136 -9.829 1.00 89.94 398 LEU A CA 1
ATOM 3168 C C . LEU A 1 398 ? 12.043 -23.498 -8.573 1.00 89.94 398 LEU A C 1
ATOM 3170 O O . LEU A 1 398 ? 12.433 -23.818 -7.455 1.00 89.94 398 LEU A O 1
ATOM 3174 N N . CYS A 1 399 ? 11.080 -22.589 -8.754 1.00 91.44 399 CYS A N 1
ATOM 3175 C CA . CYS A 1 399 ? 10.561 -21.743 -7.674 1.00 91.44 399 CYS A CA 1
ATOM 3176 C C . CYS A 1 399 ? 9.061 -21.909 -7.393 1.00 91.44 399 CYS A C 1
ATOM 3178 O O . CYS A 1 399 ? 8.558 -21.293 -6.456 1.00 91.44 399 CYS A O 1
ATOM 3180 N N . ARG A 1 400 ? 8.334 -22.684 -8.209 1.00 91.06 400 ARG A N 1
ATOM 3181 C CA . ARG A 1 400 ? 6.869 -22.866 -8.147 1.00 91.06 400 ARG A CA 1
ATOM 3182 C C . ARG A 1 400 ? 6.069 -21.555 -8.216 1.00 91.06 400 ARG A C 1
ATOM 3184 O O . ARG A 1 400 ? 4.994 -21.449 -7.638 1.00 91.06 400 ARG A O 1
ATOM 3191 N N . VAL A 1 401 ? 6.587 -20.556 -8.930 1.00 90.56 401 VAL A N 1
ATOM 3192 C CA . VAL A 1 401 ? 5.903 -19.273 -9.169 1.00 90.56 401 VAL A CA 1
ATOM 3193 C C . VAL A 1 401 ? 5.095 -19.356 -10.463 1.00 90.56 401 VAL A C 1
ATOM 3195 O O . VAL A 1 401 ? 5.605 -19.853 -11.468 1.00 90.56 401 VAL A O 1
ATOM 3198 N N . LYS A 1 402 ? 3.851 -18.867 -10.429 1.00 89.94 402 LYS A N 1
ATOM 3199 C CA . LYS A 1 402 ? 2.960 -18.757 -11.591 1.00 89.94 402 LYS A CA 1
ATOM 3200 C C . LYS A 1 402 ? 3.405 -17.598 -12.482 1.00 89.94 402 LYS A C 1
ATOM 3202 O O . LYS A 1 402 ? 3.586 -16.489 -11.986 1.00 89.94 402 LYS A O 1
ATOM 3207 N N . ILE A 1 403 ? 3.571 -17.856 -13.776 1.00 90.75 403 ILE A N 1
ATOM 3208 C CA . ILE A 1 403 ? 4.017 -16.876 -14.762 1.00 90.75 403 ILE A CA 1
ATOM 3209 C C . ILE A 1 403 ? 3.001 -16.793 -15.903 1.00 90.75 403 ILE A C 1
ATOM 3211 O O . ILE A 1 403 ? 2.753 -17.773 -16.603 1.00 90.75 403 ILE A O 1
ATOM 3215 N N . ASP A 1 404 ? 2.426 -15.610 -16.078 1.00 86.31 404 ASP A N 1
ATOM 3216 C CA . ASP A 1 404 ? 1.320 -15.320 -17.001 1.00 86.31 404 ASP A CA 1
ATOM 3217 C C . ASP A 1 404 ? 1.571 -14.077 -17.877 1.00 86.31 404 ASP A C 1
ATOM 3219 O O . ASP A 1 404 ? 0.737 -13.711 -18.698 1.00 86.31 404 ASP A O 1
ATOM 3223 N N . SER A 1 405 ? 2.721 -13.413 -17.728 1.00 89.31 405 SER A N 1
ATOM 3224 C CA . SER A 1 405 ? 3.079 -12.238 -18.526 1.00 89.31 405 SER A CA 1
ATOM 3225 C C . SER A 1 405 ? 4.589 -12.071 -18.662 1.00 89.31 405 SER A C 1
ATOM 3227 O O . SER A 1 405 ? 5.365 -12.568 -17.839 1.00 89.31 405 SER A O 1
ATOM 3229 N N . THR A 1 406 ? 5.016 -11.299 -19.666 1.00 91.06 406 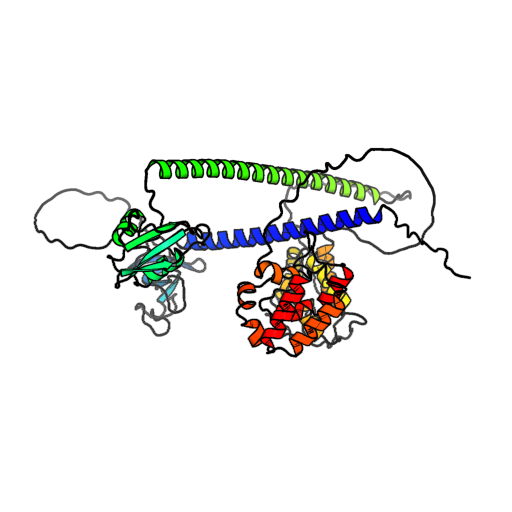THR A N 1
ATOM 3230 C CA . THR A 1 406 ? 6.425 -10.935 -19.875 1.00 91.06 406 THR A CA 1
ATOM 3231 C C . THR A 1 406 ? 7.032 -10.258 -18.653 1.00 91.06 406 THR A C 1
ATOM 3233 O O . THR A 1 406 ? 8.135 -10.602 -18.235 1.00 91.06 406 THR A O 1
ATOM 3236 N N . ASN A 1 407 ? 6.300 -9.327 -18.036 1.00 91.88 407 ASN A N 1
ATOM 3237 C CA . ASN A 1 407 ? 6.772 -8.649 -16.831 1.00 91.88 407 ASN A CA 1
ATOM 3238 C C . ASN A 1 407 ? 6.988 -9.647 -15.692 1.00 91.88 407 ASN A C 1
ATOM 3240 O O . ASN A 1 407 ? 8.024 -9.591 -15.032 1.00 91.88 407 ASN A O 1
ATOM 3244 N N . ASN A 1 408 ? 6.070 -10.600 -15.517 1.00 91.44 408 ASN A N 1
ATOM 3245 C CA . ASN A 1 408 ? 6.189 -11.614 -14.476 1.00 91.44 408 ASN A CA 1
ATOM 3246 C C . ASN A 1 408 ? 7.357 -12.570 -14.742 1.00 91.44 408 ASN A C 1
ATOM 3248 O O . ASN A 1 408 ? 8.079 -12.881 -13.797 1.00 91.44 408 ASN A O 1
ATOM 3252 N N . VAL A 1 409 ? 7.627 -12.957 -16.001 1.00 92.88 409 VAL A N 1
ATOM 3253 C CA . VAL A 1 409 ? 8.865 -13.685 -16.348 1.00 92.88 409 VAL A CA 1
ATOM 3254 C C . VAL A 1 409 ? 10.081 -12.874 -15.914 1.00 92.88 409 VAL A C 1
ATOM 3256 O O . VAL A 1 409 ? 10.902 -13.378 -15.152 1.00 92.88 409 VAL A O 1
ATOM 3259 N N . MET A 1 410 ? 10.196 -11.624 -16.366 1.00 95.25 410 MET A N 1
ATOM 3260 C CA . MET A 1 410 ? 11.393 -10.806 -16.156 1.00 95.25 410 MET A CA 1
ATOM 3261 C C . MET A 1 410 ? 11.643 -10.486 -14.684 1.00 95.25 410 MET A C 1
ATOM 3263 O O . MET A 1 410 ? 12.786 -10.527 -14.218 1.00 95.25 410 MET A O 1
ATOM 3267 N N . GLU A 1 411 ? 10.585 -10.197 -13.926 1.00 94.25 411 GLU A N 1
ATOM 3268 C CA . GLU A 1 411 ? 10.695 -9.965 -12.490 1.00 94.25 411 GLU A CA 1
ATOM 3269 C C . GLU A 1 411 ? 11.089 -11.230 -11.737 1.00 94.25 411 GLU A C 1
ATOM 3271 O O . GLU A 1 411 ? 11.912 -11.168 -10.818 1.00 94.25 411 GLU A O 1
ATOM 3276 N N . HIS A 1 412 ? 10.561 -12.373 -12.167 1.00 95.19 412 HIS A N 1
ATOM 3277 C CA . HIS A 1 412 ? 10.837 -13.656 -11.557 1.00 95.19 412 HIS A CA 1
ATOM 3278 C C . HIS A 1 412 ? 12.264 -14.152 -11.830 1.00 95.19 412 HIS A C 1
ATOM 3280 O O . HIS A 1 412 ? 12.993 -14.428 -10.872 1.00 95.19 412 HIS A O 1
ATOM 3286 N N . ILE A 1 413 ? 12.696 -14.214 -13.097 1.00 94.81 413 ILE A N 1
ATOM 3287 C CA . ILE A 1 413 ? 14.009 -14.774 -13.474 1.00 94.81 413 ILE A CA 1
ATOM 3288 C C . ILE A 1 413 ? 15.179 -13.942 -12.939 1.00 94.81 413 ILE A C 1
ATOM 3290 O O . ILE A 1 413 ? 16.245 -14.478 -12.651 1.00 94.81 413 ILE A O 1
ATOM 3294 N N . CYS A 1 414 ? 14.967 -12.637 -12.758 1.00 95.56 414 CYS A N 1
ATOM 3295 C CA . CYS A 1 414 ? 15.950 -11.724 -12.181 1.00 95.56 414 CYS A CA 1
ATOM 3296 C C . CYS A 1 414 ? 15.916 -11.680 -10.642 1.00 95.56 414 CYS A C 1
ATOM 3298 O O . CYS A 1 414 ? 16.673 -10.920 -10.031 1.00 95.56 414 CYS A O 1
ATOM 3300 N N . SER A 1 415 ? 15.021 -12.428 -9.990 1.00 95.00 415 SER A N 1
ATOM 3301 C CA . SER A 1 415 ? 14.924 -12.439 -8.530 1.00 95.00 415 SER A CA 1
ATOM 3302 C C . SER A 1 415 ? 16.074 -13.229 -7.904 1.00 95.00 415 SER A C 1
ATOM 3304 O O . SER A 1 415 ? 16.498 -14.260 -8.421 1.00 95.00 415 SER A O 1
ATOM 3306 N N . GLY A 1 416 ? 16.554 -12.786 -6.735 1.00 92.06 416 GLY A N 1
ATOM 3307 C CA . GLY A 1 416 ? 17.621 -13.494 -6.017 1.00 92.06 416 GLY A CA 1
ATOM 3308 C C . GLY A 1 416 ? 17.264 -14.953 -5.710 1.00 92.06 416 GLY A C 1
ATOM 3309 O O . GLY A 1 416 ? 18.109 -15.825 -5.866 1.00 92.06 416 GLY A O 1
ATOM 3310 N N . LYS A 1 417 ? 15.994 -15.227 -5.366 1.00 92.44 417 LYS A N 1
ATOM 3311 C CA . LYS A 1 417 ? 15.492 -16.589 -5.111 1.00 92.44 417 LYS A CA 1
ATOM 3312 C C . LYS A 1 417 ? 15.639 -17.490 -6.340 1.00 92.44 417 LYS A C 1
ATOM 3314 O O . LYS A 1 417 ? 16.137 -18.603 -6.212 1.00 92.44 417 LYS A O 1
ATOM 3319 N N . HIS A 1 418 ? 15.256 -16.993 -7.518 1.00 93.31 418 HIS A N 1
ATOM 3320 C CA . HIS A 1 418 ? 15.378 -17.746 -8.768 1.00 93.31 418 HIS A CA 1
ATOM 3321 C C . HIS A 1 418 ? 16.837 -17.954 -9.174 1.00 93.31 418 HIS A C 1
ATOM 3323 O O . HIS A 1 418 ? 17.229 -19.065 -9.512 1.00 93.31 418 HIS A O 1
ATOM 3329 N N . ILE A 1 419 ? 17.667 -16.915 -9.053 1.00 92.44 419 ILE A N 1
ATOM 3330 C CA . ILE A 1 419 ? 19.104 -16.985 -9.357 1.00 92.44 419 ILE A CA 1
ATOM 3331 C C . ILE A 1 419 ? 19.807 -18.047 -8.507 1.00 92.44 419 ILE A C 1
ATOM 3333 O O . ILE A 1 419 ? 20.592 -18.829 -9.038 1.00 92.44 419 ILE A O 1
ATOM 3337 N N . THR A 1 420 ? 19.495 -18.125 -7.212 1.00 90.62 420 THR A N 1
ATOM 3338 C CA . THR A 1 420 ? 20.040 -19.168 -6.332 1.00 90.62 420 THR A CA 1
ATOM 3339 C C . THR A 1 420 ? 19.529 -20.564 -6.706 1.00 90.62 420 THR A C 1
ATOM 3341 O O . THR A 1 420 ? 20.293 -21.525 -6.646 1.00 90.62 420 THR A O 1
ATOM 3344 N N . ALA A 1 421 ? 18.272 -20.689 -7.143 1.00 89.94 421 ALA A N 1
ATOM 3345 C CA . ALA A 1 421 ? 17.674 -21.970 -7.522 1.00 89.94 421 ALA A CA 1
ATOM 3346 C C . ALA A 1 421 ? 18.224 -22.554 -8.840 1.00 89.94 421 ALA A C 1
ATOM 3348 O O . ALA A 1 421 ? 18.136 -23.760 -9.047 1.00 89.94 421 ALA A O 1
ATOM 3349 N N . MET A 1 422 ? 18.821 -21.736 -9.716 1.00 88.69 422 MET A N 1
ATOM 3350 C CA . MET A 1 422 ? 19.378 -22.195 -11.000 1.00 88.69 422 MET A CA 1
ATOM 3351 C C . MET A 1 422 ? 20.689 -23.002 -10.874 1.00 88.69 422 MET A C 1
ATOM 3353 O O . MET A 1 422 ? 21.111 -23.607 -11.858 1.00 88.69 422 MET A O 1
ATOM 3357 N N . GLN A 1 423 ? 21.339 -23.020 -9.697 1.00 82.44 423 GLN A N 1
ATOM 3358 C CA . GLN A 1 423 ? 22.526 -23.845 -9.377 1.00 82.44 423 GLN A CA 1
ATOM 3359 C C . GLN A 1 423 ? 23.641 -23.850 -10.455 1.00 82.44 423 GLN A C 1
ATOM 3361 O O . GLN A 1 423 ? 24.352 -24.834 -10.629 1.00 82.44 423 GLN A O 1
ATOM 3366 N N . GLY A 1 424 ? 23.798 -22.757 -11.210 1.00 78.44 424 GLY A N 1
ATOM 3367 C CA . GLY A 1 424 ? 24.825 -22.625 -12.251 1.00 78.44 424 GLY A CA 1
ATOM 3368 C C . GLY A 1 424 ? 24.555 -23.340 -13.581 1.00 78.44 424 GLY A C 1
ATOM 3369 O O . GLY A 1 424 ? 25.382 -23.242 -14.482 1.00 78.44 424 GLY A O 1
ATOM 3370 N N . SER A 1 425 ? 23.408 -24.003 -13.767 1.00 81.12 425 SER A N 1
ATOM 3371 C CA . SER A 1 425 ? 23.033 -24.612 -15.055 1.00 81.12 425 SER A CA 1
ATOM 3372 C C . SER A 1 425 ? 21.972 -23.766 -15.756 1.00 81.12 425 SER A C 1
ATOM 3374 O O . SER A 1 425 ? 20.772 -23.979 -15.583 1.00 81.12 425 SER A O 1
ATOM 3376 N N . ILE A 1 426 ? 22.413 -22.788 -16.552 1.00 89.88 426 ILE A N 1
ATOM 3377 C CA . ILE A 1 426 ? 21.531 -21.812 -17.208 1.00 89.88 426 ILE A CA 1
ATOM 3378 C C . ILE A 1 426 ? 21.634 -21.925 -18.726 1.00 89.88 426 ILE A C 1
ATOM 3380 O O . ILE A 1 426 ? 22.732 -22.010 -19.277 1.00 89.88 426 ILE A O 1
ATOM 3384 N N . CYS A 1 427 ? 20.485 -21.908 -19.404 1.00 92.62 427 CYS A N 1
ATOM 3385 C CA . CYS A 1 427 ? 20.413 -21.857 -20.861 1.00 92.62 427 CYS A CA 1
ATOM 3386 C C . CYS A 1 427 ? 20.883 -20.482 -21.347 1.00 92.62 427 CYS A C 1
ATOM 3388 O O . CYS A 1 427 ? 20.215 -19.472 -21.110 1.00 92.62 427 CYS A O 1
ATOM 3390 N N . ALA A 1 428 ? 22.028 -20.444 -22.029 1.00 92.69 428 ALA A N 1
ATOM 3391 C CA . ALA A 1 428 ? 22.579 -19.194 -22.536 1.00 92.69 428 ALA A CA 1
ATOM 3392 C C . ALA A 1 428 ? 21.707 -18.601 -23.655 1.00 92.69 428 ALA A C 1
ATOM 3394 O O . ALA A 1 428 ? 21.576 -17.387 -23.741 1.00 92.69 428 ALA A O 1
ATOM 3395 N N . ASP A 1 429 ? 21.064 -19.445 -24.468 1.00 93.50 429 ASP A N 1
ATOM 3396 C CA . ASP A 1 429 ? 20.209 -19.000 -25.575 1.00 93.50 429 ASP A CA 1
ATOM 3397 C C . ASP A 1 429 ? 18.946 -18.293 -25.078 1.00 93.50 429 ASP A C 1
ATOM 3399 O O . ASP A 1 429 ? 18.583 -17.235 -25.587 1.00 93.50 429 ASP A O 1
ATOM 3403 N N . ALA A 1 430 ? 18.321 -18.827 -24.028 1.00 93.62 430 ALA A N 1
ATOM 3404 C CA . ALA A 1 430 ? 17.171 -18.194 -23.397 1.00 93.62 430 ALA A CA 1
ATOM 3405 C C . ALA A 1 430 ? 17.558 -16.902 -22.660 1.00 93.62 430 ALA A C 1
ATOM 3407 O O . ALA A 1 430 ? 16.805 -15.930 -22.690 1.00 93.62 430 ALA A O 1
ATOM 3408 N N . PHE A 1 431 ? 18.741 -16.858 -22.032 1.00 95.12 431 PHE A N 1
ATOM 3409 C CA . PHE A 1 431 ? 19.264 -15.619 -21.449 1.00 95.12 431 PHE A CA 1
ATOM 3410 C C . PHE A 1 431 ? 19.497 -14.548 -22.519 1.00 95.12 431 PHE A C 1
ATOM 3412 O O . PHE A 1 431 ? 19.015 -13.428 -22.368 1.00 95.12 431 PHE A O 1
ATOM 3419 N N . ASP A 1 432 ? 20.203 -14.890 -23.598 1.00 94.81 432 ASP A N 1
ATOM 3420 C CA . ASP A 1 432 ? 20.533 -13.948 -24.667 1.00 94.81 432 ASP A CA 1
ATOM 3421 C C . ASP A 1 432 ? 19.260 -13.462 -25.382 1.00 94.81 432 ASP A C 1
ATOM 3423 O O . ASP A 1 432 ? 19.167 -12.284 -25.711 1.00 94.81 432 ASP A O 1
ATOM 3427 N N . PHE A 1 433 ? 18.235 -14.314 -25.522 1.00 95.31 433 PHE A N 1
ATOM 3428 C CA . PHE A 1 433 ? 16.914 -13.903 -26.002 1.00 95.31 433 PHE A CA 1
ATOM 3429 C C . PHE A 1 433 ? 16.301 -12.788 -25.139 1.00 95.31 433 PHE A C 1
ATOM 3431 O O . PHE A 1 433 ? 15.980 -11.716 -25.654 1.00 95.31 433 PHE A O 1
ATOM 3438 N N . TRP A 1 434 ? 16.159 -13.007 -23.825 1.00 95.44 434 TRP A N 1
ATOM 3439 C CA . TRP A 1 434 ? 15.568 -12.002 -22.932 1.00 95.44 434 TRP A CA 1
ATOM 3440 C C . TRP A 1 434 ? 16.431 -10.748 -22.819 1.00 95.44 434 TRP A C 1
ATOM 3442 O O . TRP A 1 434 ? 15.905 -9.640 -22.722 1.00 95.44 434 TRP A O 1
ATOM 3452 N N . TRP A 1 435 ? 17.751 -10.908 -22.871 1.00 95.75 435 TRP A N 1
ATOM 3453 C CA . TRP A 1 435 ? 18.688 -9.797 -22.909 1.00 95.75 435 TRP A CA 1
ATOM 3454 C C . TRP A 1 435 ? 18.487 -8.927 -24.153 1.00 95.75 435 TRP A C 1
ATOM 3456 O O . TRP A 1 435 ? 18.303 -7.718 -24.013 1.00 95.75 435 TRP A O 1
ATOM 3466 N N . SER A 1 436 ? 18.444 -9.524 -25.348 1.00 94.50 436 SER A N 1
ATOM 3467 C CA . SER A 1 436 ? 18.171 -8.808 -26.600 1.00 94.50 436 SER A CA 1
ATOM 3468 C C . SER A 1 436 ? 16.791 -8.155 -26.592 1.00 94.50 436 SER A C 1
ATOM 3470 O O . SER A 1 436 ? 16.684 -6.980 -26.927 1.00 94.50 436 SER A O 1
ATOM 3472 N N . ALA A 1 437 ? 15.754 -8.851 -26.114 1.00 94.06 437 ALA A N 1
ATOM 3473 C CA . ALA A 1 437 ? 14.402 -8.297 -26.045 1.00 94.06 437 ALA A CA 1
ATOM 3474 C C . ALA A 1 437 ? 14.325 -7.036 -25.160 1.00 94.06 437 ALA A C 1
ATOM 3476 O O . ALA A 1 437 ? 13.702 -6.030 -25.515 1.00 94.06 437 ALA A O 1
ATOM 3477 N N . VAL A 1 438 ? 14.999 -7.066 -24.007 1.00 94.88 438 VAL A N 1
ATOM 3478 C CA . VAL A 1 438 ? 15.107 -5.914 -23.104 1.00 94.88 438 VAL A CA 1
ATOM 3479 C C . VAL A 1 438 ? 15.965 -4.808 -23.715 1.00 94.88 438 VAL A C 1
ATOM 3481 O O . VAL A 1 438 ? 15.628 -3.633 -23.579 1.00 94.88 438 VAL A O 1
ATOM 3484 N N . GLN A 1 439 ? 17.064 -5.142 -24.392 1.00 91.94 439 GLN A N 1
ATOM 3485 C CA . GLN A 1 439 ? 17.914 -4.145 -25.038 1.00 91.94 439 GLN A CA 1
ATOM 3486 C C . GLN A 1 439 ? 17.181 -3.416 -26.162 1.00 91.94 439 GLN A C 1
ATOM 3488 O O . GLN A 1 439 ? 17.156 -2.191 -26.129 1.00 91.94 439 GLN A O 1
ATOM 3493 N N . GLU A 1 440 ? 16.512 -4.132 -27.069 1.00 88.50 440 GLU A N 1
ATOM 3494 C CA . GLU A 1 440 ? 15.761 -3.542 -28.188 1.00 88.50 440 GLU A CA 1
ATOM 3495 C C . GLU A 1 440 ? 14.682 -2.553 -27.730 1.00 88.50 440 GLU A C 1
ATOM 3497 O O . GLU A 1 440 ? 14.401 -1.564 -28.404 1.00 88.50 440 GLU A O 1
ATOM 3502 N N . THR A 1 441 ? 14.089 -2.802 -26.563 1.00 88.12 441 THR A N 1
ATOM 3503 C CA . THR A 1 441 ? 13.054 -1.946 -25.953 1.00 88.12 441 THR A CA 1
ATOM 3504 C C . THR A 1 441 ? 13.631 -0.856 -25.050 1.00 88.12 441 THR A C 1
ATOM 3506 O O . THR A 1 441 ? 12.921 0.062 -24.643 1.00 88.12 441 THR A O 1
ATOM 3509 N N . THR A 1 442 ? 14.928 -0.924 -24.749 1.00 82.75 442 THR A N 1
ATOM 3510 C CA . THR A 1 442 ? 15.682 0.143 -24.079 1.00 82.75 442 THR A CA 1
ATOM 3511 C C . THR A 1 442 ? 16.260 1.120 -25.107 1.00 82.75 442 THR A C 1
ATOM 3513 O O . THR A 1 442 ? 16.218 2.328 -24.894 1.00 82.75 442 THR A O 1
ATOM 3516 N N . THR A 1 443 ? 16.736 0.627 -26.256 1.00 63.75 443 THR A N 1
ATOM 3517 C CA . THR A 1 443 ? 17.374 1.425 -27.321 1.00 63.75 443 THR A CA 1
ATOM 3518 C C . THR A 1 443 ? 16.419 2.308 -28.122 1.00 63.75 443 THR A C 1
ATOM 3520 O O . THR A 1 443 ? 16.887 3.188 -28.837 1.00 63.75 443 THR A O 1
ATOM 3523 N N . GLY A 1 444 ? 15.099 2.174 -27.937 1.00 55.66 444 GLY A N 1
ATOM 3524 C CA . GLY A 1 444 ? 14.120 3.175 -28.393 1.00 55.66 444 GLY A CA 1
ATOM 3525 C C . GLY A 1 444 ? 14.320 4.564 -27.759 1.00 55.66 444 GLY A C 1
ATOM 3526 O O . GLY A 1 444 ? 13.730 5.541 -28.210 1.00 55.66 444 GLY A O 1
ATOM 3527 N N . LYS A 1 445 ? 15.183 4.668 -26.734 1.00 46.47 445 LYS A N 1
ATOM 3528 C CA . LYS A 1 445 ? 15.759 5.911 -26.210 1.00 46.47 445 LYS A CA 1
ATOM 3529 C C . LYS A 1 445 ? 17.272 5.737 -25.975 1.00 46.47 445 LYS A C 1
ATOM 3531 O O . LYS A 1 445 ? 17.692 5.343 -24.892 1.00 46.47 445 LYS A O 1
ATOM 3536 N N . ALA A 1 446 ? 18.055 6.125 -26.985 1.00 36.62 446 ALA A N 1
ATOM 3537 C CA . ALA A 1 446 ? 19.487 6.470 -26.973 1.00 36.62 446 ALA A CA 1
ATOM 3538 C C . ALA A 1 446 ? 20.578 5.376 -27.149 1.00 36.62 446 ALA A C 1
ATOM 3540 O O . ALA A 1 446 ? 20.759 4.481 -26.327 1.00 36.62 446 ALA A O 1
ATOM 3541 N N . LEU A 1 447 ? 21.370 5.629 -28.208 1.00 35.22 447 LEU A N 1
ATOM 3542 C CA . LEU A 1 447 ? 22.837 5.596 -28.385 1.00 35.22 447 LEU A CA 1
ATOM 3543 C C . LEU A 1 447 ? 23.629 4.295 -28.142 1.00 35.22 447 LEU A C 1
ATOM 3545 O O . LEU A 1 447 ? 23.873 3.856 -27.020 1.00 35.22 447 LEU A O 1
ATOM 3549 N N . VAL A 1 448 ? 24.166 3.781 -29.254 1.00 33.19 448 VAL A N 1
ATOM 3550 C CA . VAL A 1 448 ? 25.251 2.796 -29.339 1.00 33.19 448 VAL A CA 1
ATOM 3551 C C . VAL A 1 448 ? 26.532 3.387 -28.740 1.00 33.19 448 VAL A C 1
ATOM 3553 O O . VAL A 1 448 ? 27.050 4.384 -29.234 1.00 33.19 448 VAL A O 1
ATOM 3556 N N . VAL A 1 449 ? 27.080 2.740 -27.710 1.00 30.12 449 VAL A N 1
ATOM 3557 C CA . VAL A 1 449 ? 28.498 2.867 -27.347 1.00 30.12 449 VAL A CA 1
ATOM 3558 C C . VAL A 1 449 ? 29.186 1.589 -27.808 1.00 30.12 449 VAL A C 1
ATOM 3560 O O . VAL A 1 449 ? 29.068 0.544 -27.169 1.00 30.12 449 VAL A O 1
ATOM 3563 N N . SER A 1 450 ? 29.888 1.665 -28.935 1.00 30.81 450 SER A N 1
ATOM 3564 C CA . SER A 1 450 ? 30.868 0.660 -29.342 1.00 30.81 450 SER A CA 1
ATOM 3565 C C . SER A 1 450 ? 32.224 0.995 -28.718 1.00 30.81 450 SER A C 1
ATOM 3567 O O . SER A 1 450 ? 32.720 2.112 -28.851 1.00 30.81 450 SER A O 1
ATOM 3569 N N . PHE A 1 451 ? 32.825 0.019 -28.043 1.00 28.80 451 PHE A N 1
ATOM 3570 C CA . PHE A 1 451 ? 34.195 0.080 -27.538 1.00 28.80 451 PHE A CA 1
ATOM 3571 C C . PHE A 1 451 ? 35.201 -0.034 -28.689 1.00 28.80 451 PHE A C 1
ATOM 3573 O O . PHE A 1 451 ? 35.280 -1.102 -29.286 1.00 28.80 451 PHE A O 1
ATOM 3580 N N . VAL A 1 452 ? 36.020 1.001 -28.914 1.00 30.47 452 VAL A N 1
ATOM 3581 C CA . VAL A 1 452 ? 37.395 0.883 -29.440 1.00 30.47 452 VAL A CA 1
ATOM 3582 C C . VAL A 1 452 ? 38.248 2.029 -28.860 1.00 30.47 452 VAL A C 1
ATOM 3584 O O . VAL A 1 452 ? 37.840 3.184 -28.888 1.00 30.47 452 VAL A O 1
ATOM 3587 N N . ASN A 1 453 ? 39.427 1.697 -28.329 1.00 30.23 453 ASN A N 1
ATOM 3588 C CA . ASN A 1 453 ? 40.576 2.590 -28.081 1.00 30.23 453 ASN A CA 1
ATOM 3589 C C . ASN A 1 453 ? 41.681 2.149 -29.076 1.00 30.23 453 ASN A C 1
ATOM 3591 O O . ASN A 1 453 ? 41.699 0.947 -29.361 1.00 30.23 453 ASN A O 1
ATOM 3595 N N . PRO A 1 454 ? 42.610 3.005 -29.576 1.00 42.84 454 PRO A N 1
ATOM 3596 C CA . PRO A 1 454 ? 43.429 3.914 -28.755 1.00 42.84 454 PRO A CA 1
ATOM 3597 C C . PRO A 1 454 ? 43.753 5.323 -29.346 1.00 42.84 454 PRO A C 1
ATOM 3599 O O . PRO A 1 454 ? 43.463 5.634 -30.494 1.00 42.84 454 PRO A O 1
ATOM 3602 N N . PHE A 1 455 ? 44.376 6.147 -28.487 1.00 27.25 455 PHE A N 1
ATOM 3603 C CA . PHE A 1 455 ? 44.971 7.506 -28.619 1.00 27.25 455 PHE A CA 1
ATOM 3604 C C . PHE A 1 455 ? 45.793 7.816 -29.902 1.00 27.25 455 PHE A C 1
ATOM 3606 O O . PHE A 1 455 ? 46.341 6.880 -30.482 1.00 27.25 455 PHE A O 1
ATOM 3613 N N . PRO A 1 456 ? 45.956 9.109 -30.314 1.00 29.39 456 PRO A N 1
ATOM 3614 C CA . PRO A 1 456 ? 46.877 10.083 -29.667 1.00 29.39 456 PRO A CA 1
ATOM 3615 C C . PRO A 1 456 ? 46.384 11.555 -29.509 1.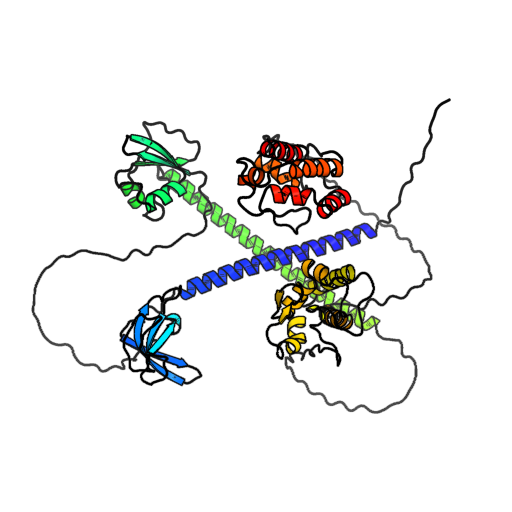00 29.39 456 PRO A C 1
ATOM 3617 O O . PRO A 1 456 ? 45.413 11.985 -30.117 1.00 29.39 456 PRO A O 1
ATOM 3620 N N . GLN A 1 457 ? 47.075 12.304 -28.628 1.00 31.03 457 GLN A N 1
ATOM 3621 C CA . GLN A 1 457 ? 46.999 13.767 -28.334 1.00 31.03 457 GLN A CA 1
ATOM 3622 C C . GLN A 1 457 ? 47.624 14.639 -29.463 1.00 31.03 457 GLN A C 1
ATOM 3624 O O . GLN A 1 457 ? 48.214 14.005 -30.339 1.00 31.03 457 GLN A O 1
ATOM 3629 N N . PRO A 1 458 ? 47.626 16.015 -29.486 1.00 33.84 458 PRO A N 1
ATOM 3630 C CA . PRO A 1 458 ? 47.473 17.058 -28.425 1.00 33.84 458 PRO A CA 1
ATOM 3631 C C . PRO A 1 458 ? 46.521 18.241 -28.824 1.00 33.84 458 PRO A C 1
ATOM 3633 O O . PRO A 1 458 ? 45.894 18.187 -29.870 1.00 33.84 458 PRO A O 1
ATOM 3636 N N . THR A 1 459 ? 46.232 19.326 -28.076 1.00 25.61 459 THR A N 1
ATOM 3637 C CA . THR A 1 459 ? 47.110 20.404 -27.561 1.00 25.61 459 THR A CA 1
ATOM 3638 C C . THR A 1 459 ? 46.292 21.431 -26.741 1.00 25.61 459 THR A C 1
ATOM 3640 O O . THR A 1 459 ? 45.092 21.598 -26.943 1.00 25.61 459 THR A O 1
ATOM 3643 N N . LEU A 1 460 ? 46.978 22.117 -25.823 1.00 26.47 460 LEU A N 1
ATOM 3644 C CA . LEU A 1 460 ? 46.538 23.173 -24.897 1.00 26.47 460 LEU A CA 1
ATOM 3645 C C . LEU A 1 460 ? 45.831 24.382 -25.541 1.00 26.47 460 LEU A C 1
ATOM 3647 O O . LEU A 1 460 ? 46.370 24.960 -26.475 1.00 26.47 460 LEU A O 1
ATOM 3651 N N . PHE A 1 461 ? 44.767 24.888 -24.901 1.00 26.12 461 PHE A N 1
ATOM 3652 C CA . PHE A 1 461 ? 44.505 26.333 -24.825 1.00 26.12 461 PHE A CA 1
ATOM 3653 C C . PHE A 1 461 ? 43.920 26.727 -23.460 1.00 26.12 461 PHE A C 1
ATOM 3655 O O . PHE A 1 461 ? 43.082 26.042 -22.877 1.00 26.12 461 PHE A O 1
ATOM 3662 N N . ARG A 1 462 ? 44.451 27.833 -22.944 1.00 26.73 462 ARG A N 1
ATOM 3663 C CA . ARG A 1 462 ? 44.295 28.410 -21.607 1.00 26.73 462 ARG A CA 1
ATOM 3664 C C . ARG A 1 462 ? 43.416 29.648 -21.744 1.00 26.73 462 ARG A C 1
ATOM 3666 O O . ARG A 1 462 ? 43.823 30.544 -22.472 1.00 26.73 462 ARG A O 1
ATOM 3673 N N . LEU A 1 463 ? 42.295 29.745 -21.029 1.00 27.38 463 LEU A N 1
ATOM 3674 C CA . LEU A 1 463 ? 41.655 31.038 -20.764 1.00 27.38 463 LEU A CA 1
ATOM 3675 C C . LEU A 1 463 ? 41.093 31.094 -19.341 1.00 27.38 463 LEU A C 1
ATOM 3677 O O . LEU A 1 463 ? 40.336 30.233 -18.898 1.00 27.38 463 LEU A O 1
ATOM 3681 N N . SER A 1 464 ? 41.561 32.125 -18.648 1.00 26.77 464 SER A N 1
ATOM 3682 C CA . SER A 1 464 ? 41.215 32.582 -17.308 1.00 26.77 464 SER A CA 1
ATOM 3683 C C . SER A 1 464 ? 39.857 33.293 -17.310 1.00 26.77 464 SER A C 1
ATOM 3685 O O . SER A 1 464 ? 39.495 33.912 -18.307 1.00 26.77 464 SER A O 1
ATOM 3687 N N . GLY A 1 465 ? 39.145 33.282 -16.183 1.00 27.64 465 GLY A N 1
ATOM 3688 C CA . GLY A 1 465 ? 37.949 34.108 -16.008 1.00 27.64 465 GLY A CA 1
ATOM 3689 C C . GLY A 1 465 ? 37.274 33.897 -14.658 1.00 27.64 465 GLY A C 1
ATOM 3690 O O . GLY A 1 465 ? 36.520 32.946 -14.481 1.00 27.64 465 GLY A O 1
ATOM 3691 N N . ASP A 1 466 ? 37.577 34.791 -13.722 1.00 28.38 466 ASP A N 1
ATOM 3692 C CA . ASP A 1 466 ? 37.000 34.907 -12.384 1.00 28.38 466 ASP A CA 1
ATOM 3693 C C . ASP A 1 466 ? 35.471 35.037 -12.386 1.00 28.38 466 ASP A C 1
ATOM 3695 O O . ASP A 1 466 ? 34.911 35.789 -13.176 1.00 28.38 466 ASP A O 1
ATOM 3699 N N . THR A 1 467 ? 34.794 34.427 -11.407 1.00 27.98 467 THR A N 1
ATOM 3700 C CA . THR A 1 467 ? 33.609 35.034 -10.769 1.00 27.98 467 THR A CA 1
ATOM 3701 C C . THR A 1 467 ? 33.395 34.482 -9.355 1.00 27.98 467 THR A C 1
ATOM 3703 O O . THR A 1 467 ? 33.453 33.282 -9.094 1.00 27.98 467 THR A O 1
ATOM 3706 N N . LYS A 1 468 ? 33.190 35.417 -8.423 1.00 29.61 468 LYS A N 1
ATOM 3707 C CA . LYS A 1 468 ? 33.094 35.250 -6.966 1.00 29.61 468 LYS A CA 1
ATOM 3708 C C . LYS A 1 468 ? 31.828 34.488 -6.542 1.00 29.61 468 LYS A C 1
ATOM 3710 O O . LYS A 1 468 ? 30.734 34.805 -6.999 1.00 29.61 468 LYS A O 1
ATOM 3715 N N . ALA A 1 469 ? 31.968 33.570 -5.583 1.00 26.78 469 ALA A N 1
ATOM 3716 C CA . ALA A 1 469 ? 30.856 32.941 -4.865 1.00 26.78 469 ALA A CA 1
ATOM 3717 C C . ALA A 1 469 ? 30.318 33.853 -3.734 1.00 26.78 469 ALA A C 1
ATOM 3719 O O . ALA A 1 469 ? 31.120 34.514 -3.065 1.00 26.78 469 ALA A O 1
ATOM 3720 N N . PRO A 1 470 ? 28.996 33.894 -3.469 1.00 29.58 470 PRO A N 1
ATOM 3721 C CA . PRO A 1 470 ? 28.442 34.670 -2.364 1.00 29.58 470 PRO A CA 1
ATOM 3722 C C . PRO A 1 470 ? 28.567 33.948 -1.011 1.00 29.58 470 PRO A C 1
ATOM 3724 O O . PRO A 1 470 ? 28.459 32.727 -0.903 1.00 29.58 470 PRO A O 1
ATOM 3727 N N . ARG A 1 471 ? 28.802 34.758 0.029 1.00 28.27 471 ARG A N 1
ATOM 3728 C CA . ARG A 1 471 ? 28.979 34.384 1.440 1.00 28.27 471 ARG A CA 1
ATOM 3729 C C . ARG A 1 471 ? 27.695 33.797 2.040 1.00 28.27 471 ARG A C 1
ATOM 3731 O O . ARG A 1 471 ? 26.625 34.384 1.912 1.00 28.27 471 ARG A O 1
ATOM 3738 N N . VAL A 1 472 ? 27.835 32.686 2.762 1.00 27.69 472 VAL A N 1
ATOM 3739 C CA . VAL A 1 472 ? 26.790 32.097 3.614 1.00 27.69 472 VAL A CA 1
ATOM 3740 C C . VAL A 1 472 ? 26.721 32.871 4.930 1.00 27.69 472 VAL A C 1
ATOM 3742 O O . VAL A 1 472 ? 27.737 33.046 5.605 1.00 27.69 472 VAL A O 1
ATOM 3745 N N . ASN A 1 473 ? 25.521 33.333 5.274 1.00 25.45 473 ASN A N 1
ATOM 3746 C CA . ASN A 1 473 ? 25.224 34.043 6.512 1.00 25.45 473 ASN A CA 1
ATOM 3747 C C . ASN A 1 473 ? 25.221 33.057 7.698 1.00 25.45 473 ASN A C 1
ATOM 3749 O O . ASN A 1 473 ? 24.554 32.022 7.648 1.00 25.45 473 ASN A O 1
ATOM 3753 N N . LYS A 1 474 ? 26.002 33.363 8.738 1.00 33.91 474 LYS A N 1
ATOM 3754 C CA . LYS A 1 474 ? 26.008 32.662 10.026 1.00 33.91 474 LYS A CA 1
ATOM 3755 C C . LYS A 1 474 ? 24.967 33.347 10.898 1.00 33.91 474 LYS A C 1
ATOM 3757 O O . LYS A 1 474 ? 25.185 34.507 11.190 1.00 33.91 474 LYS A O 1
ATOM 3762 N N . ASP A 1 475 ? 23.898 32.645 11.268 1.00 28.39 475 ASP A N 1
ATOM 3763 C CA . ASP A 1 475 ? 23.151 32.848 12.521 1.00 28.39 475 ASP A CA 1
ATOM 3764 C C . ASP A 1 475 ? 21.989 31.848 12.597 1.00 28.39 475 ASP A C 1
ATOM 3766 O O . ASP A 1 475 ? 20.913 32.070 12.052 1.00 28.39 475 ASP A O 1
ATOM 3770 N N . TRP A 1 476 ? 22.212 30.723 13.277 1.00 25.36 476 TRP A N 1
ATOM 3771 C CA . TRP A 1 476 ? 21.141 29.890 13.828 1.00 25.36 476 TRP A CA 1
ATOM 3772 C C . TRP A 1 476 ? 21.529 29.554 15.267 1.00 25.36 476 TRP A C 1
ATOM 3774 O O . TRP A 1 476 ? 22.453 28.776 15.507 1.00 25.36 476 TRP A O 1
ATOM 3784 N N . LYS A 1 477 ? 20.855 30.200 16.225 1.00 26.03 477 LYS A N 1
ATOM 3785 C CA . LYS A 1 477 ? 20.940 29.873 17.651 1.00 26.03 477 LYS A CA 1
ATOM 3786 C C . LYS A 1 477 ? 20.244 28.534 17.901 1.00 26.03 477 LYS A C 1
ATOM 3788 O O . LYS A 1 477 ? 19.131 28.308 17.432 1.00 26.03 477 LYS A O 1
ATOM 3793 N N . VAL A 1 478 ? 20.926 27.664 18.638 1.00 27.11 478 VAL A N 1
ATOM 3794 C CA . VAL A 1 478 ? 20.431 26.367 19.106 1.00 27.11 478 VAL A CA 1
ATOM 3795 C C . VAL A 1 478 ? 19.453 26.606 20.256 1.00 27.11 478 VAL A C 1
ATOM 3797 O O . VAL A 1 478 ? 19.798 27.281 21.222 1.00 27.11 478 VAL A O 1
ATOM 3800 N N . VAL A 1 479 ? 18.244 26.060 20.140 1.00 27.92 479 VAL A N 1
ATOM 3801 C CA . VAL A 1 479 ? 17.310 25.892 21.259 1.00 27.92 479 VAL A CA 1
ATOM 3802 C C . VAL A 1 479 ? 17.528 24.478 21.793 1.00 27.92 479 VAL A C 1
ATOM 3804 O O . VAL A 1 479 ? 17.333 23.508 21.061 1.00 27.92 479 VAL A O 1
ATOM 3807 N N . GLU A 1 480 ? 17.990 24.363 23.036 1.00 33.03 480 GLU A N 1
ATOM 3808 C CA . GLU A 1 480 ? 18.116 23.091 23.751 1.00 33.03 480 GLU A CA 1
ATOM 3809 C C . GLU A 1 480 ? 16.713 22.538 24.047 1.00 33.03 480 GLU A C 1
ATOM 3811 O O . GLU A 1 480 ? 15.892 23.199 24.681 1.00 33.03 480 GLU A O 1
ATOM 3816 N N . GLY A 1 481 ? 16.416 21.339 23.540 1.00 32.75 481 GLY A N 1
ATOM 3817 C CA . GLY A 1 481 ? 15.131 20.656 23.702 1.00 32.75 481 GLY A CA 1
ATOM 3818 C C . GLY A 1 481 ? 15.310 19.253 24.284 1.00 32.75 481 GLY A C 1
ATOM 3819 O O . GLY A 1 481 ? 16.328 18.610 24.050 1.00 32.75 481 GLY A O 1
ATOM 3820 N N . ALA A 1 482 ? 14.310 18.818 25.055 1.00 32.75 482 ALA A N 1
ATOM 3821 C CA . ALA A 1 482 ? 14.226 17.599 25.868 1.00 32.75 482 ALA A CA 1
ATOM 3822 C C . ALA A 1 482 ? 14.829 16.305 25.259 1.00 32.75 482 ALA A C 1
ATOM 3824 O O . ALA A 1 482 ? 14.812 16.126 24.038 1.00 32.75 482 ALA A O 1
ATOM 3825 N N . PRO A 1 483 ? 15.296 15.354 26.102 1.00 43.75 483 PRO A N 1
ATOM 3826 C CA . PRO A 1 483 ? 15.891 14.105 25.636 1.00 43.75 483 PRO A CA 1
ATOM 3827 C C . PRO A 1 483 ? 14.929 13.322 24.725 1.00 43.75 483 PRO A C 1
ATOM 3829 O O . PRO A 1 483 ? 13.725 13.259 24.995 1.00 43.75 483 PRO A O 1
ATOM 3832 N N . PRO A 1 484 ? 15.437 12.700 23.646 1.00 53.75 484 P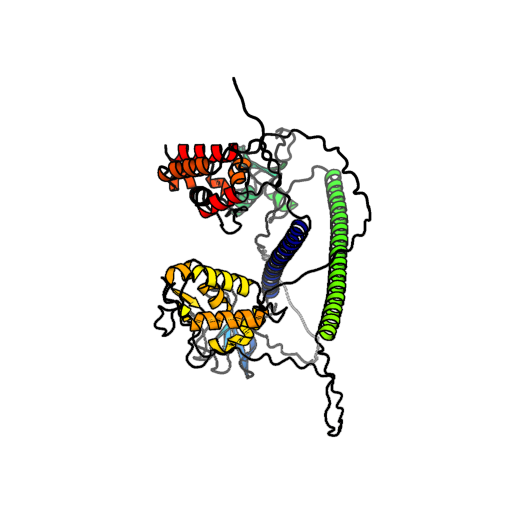RO A N 1
ATOM 3833 C CA . PRO A 1 484 ? 14.606 11.956 22.711 1.00 53.75 484 PRO A CA 1
ATOM 3834 C C . PRO A 1 484 ? 13.886 10.804 23.420 1.00 53.75 484 PRO A C 1
ATOM 3836 O O . PRO A 1 484 ? 14.481 10.069 24.207 1.00 53.75 484 PRO A O 1
ATOM 3839 N N . SER A 1 485 ? 12.601 10.617 23.101 1.00 71.31 485 SER A N 1
ATOM 3840 C CA . SER A 1 485 ? 11.821 9.484 23.613 1.00 71.31 485 SER A CA 1
ATOM 3841 C C . SER A 1 485 ? 12.510 8.142 23.309 1.00 71.31 485 SER A C 1
ATOM 3843 O O . SER A 1 485 ? 13.207 8.005 22.297 1.00 71.31 485 SER A O 1
ATOM 3845 N N . ALA A 1 486 ? 12.269 7.119 24.135 1.00 59.62 486 ALA A N 1
ATOM 3846 C CA . ALA A 1 486 ? 12.808 5.771 23.917 1.00 59.62 486 ALA A CA 1
ATOM 3847 C C . ALA A 1 486 ? 12.464 5.213 22.518 1.00 59.62 486 ALA A C 1
ATOM 3849 O O . ALA A 1 486 ? 13.294 4.555 21.888 1.00 59.62 486 ALA A O 1
ATOM 3850 N N . ASN A 1 487 ? 11.284 5.562 21.989 1.00 68.62 487 ASN A N 1
ATOM 3851 C CA . ASN A 1 487 ? 10.847 5.193 20.640 1.00 68.62 487 ASN A CA 1
ATOM 3852 C C . ASN A 1 487 ? 11.681 5.880 19.555 1.00 68.62 487 ASN A C 1
ATOM 3854 O O . ASN A 1 487 ? 12.034 5.269 18.546 1.00 68.62 487 ASN A O 1
ATOM 3858 N N . THR A 1 488 ? 12.033 7.147 19.774 1.00 72.25 488 THR A N 1
ATOM 3859 C CA . THR A 1 488 ? 12.912 7.898 18.879 1.00 72.25 488 THR A CA 1
ATOM 3860 C C . THR A 1 488 ? 14.301 7.264 18.850 1.00 72.25 488 THR A C 1
ATOM 3862 O O . THR A 1 488 ? 14.811 7.000 17.764 1.00 72.25 488 THR A O 1
ATOM 3865 N N . LEU A 1 489 ? 14.878 6.948 20.013 1.00 69.62 489 LEU A N 1
ATOM 3866 C CA . LEU A 1 489 ? 16.208 6.337 20.120 1.00 69.62 489 LEU A CA 1
ATOM 3867 C C . LEU A 1 489 ? 16.279 4.954 19.460 1.00 69.62 489 LEU A C 1
ATOM 3869 O O . LEU A 1 489 ? 17.198 4.689 18.686 1.00 69.62 489 LEU A O 1
ATOM 3873 N N . ALA A 1 490 ? 15.289 4.090 19.692 1.00 71.38 490 ALA A N 1
ATOM 3874 C CA . ALA A 1 490 ? 15.288 2.727 19.164 1.00 71.38 490 ALA A CA 1
ATOM 3875 C C . ALA A 1 490 ? 15.306 2.663 17.623 1.00 71.38 490 ALA A C 1
ATOM 3877 O O . ALA A 1 490 ? 15.893 1.749 17.036 1.00 71.38 490 ALA A O 1
ATOM 3878 N N . LEU A 1 491 ? 14.694 3.650 16.960 1.00 79.69 491 LEU A N 1
ATOM 3879 C CA . LEU A 1 491 ? 14.539 3.695 15.503 1.00 79.69 491 LEU A CA 1
ATOM 3880 C C . LEU A 1 491 ? 15.692 4.387 14.765 1.00 79.69 491 LEU A C 1
ATOM 3882 O O . LEU A 1 491 ? 15.753 4.329 13.533 1.00 79.69 491 LEU A O 1
ATOM 3886 N N . TRP A 1 492 ? 16.627 5.022 15.474 1.00 80.38 492 TRP A N 1
ATOM 3887 C CA . TRP A 1 492 ? 17.755 5.715 14.840 1.00 80.38 492 TRP A CA 1
ATOM 3888 C C . TRP A 1 492 ? 18.705 4.776 14.090 1.00 80.38 492 TRP A C 1
ATOM 3890 O O . TRP A 1 492 ? 19.345 5.211 13.136 1.00 80.38 492 TRP A O 1
ATOM 3900 N N . VAL A 1 493 ? 18.722 3.479 14.420 1.00 76.69 493 VAL A N 1
ATOM 3901 C CA . VAL A 1 493 ? 19.521 2.471 13.695 1.00 76.69 493 VAL A CA 1
ATOM 3902 C C . VAL A 1 493 ? 19.026 2.244 12.255 1.00 76.69 493 VAL A C 1
ATOM 3904 O O . VAL A 1 493 ? 19.718 1.657 11.430 1.00 76.69 493 VAL A O 1
ATOM 3907 N N . LEU A 1 494 ? 17.831 2.731 11.907 1.00 74.44 494 LEU A N 1
ATOM 3908 C CA . LEU A 1 494 ? 17.265 2.599 10.562 1.00 74.44 494 LEU A CA 1
ATOM 3909 C C . LEU A 1 494 ? 17.334 3.873 9.722 1.00 74.44 494 LEU A C 1
ATOM 3911 O O . LEU A 1 494 ? 16.874 3.849 8.578 1.00 74.44 494 LEU A O 1
ATOM 3915 N N . ARG A 1 495 ? 17.876 4.979 10.248 1.00 74.75 495 ARG A N 1
ATOM 3916 C CA . ARG A 1 495 ? 17.867 6.279 9.564 1.00 74.75 495 ARG A CA 1
ATOM 3917 C C . ARG A 1 495 ? 19.188 6.572 8.853 1.00 74.75 495 ARG A C 1
ATOM 3919 O O . ARG A 1 495 ? 20.258 6.317 9.389 1.00 74.75 495 ARG A O 1
ATOM 3926 N N . ARG A 1 496 ? 19.111 7.179 7.659 1.00 60.75 496 ARG A N 1
ATOM 3927 C CA . ARG A 1 496 ? 20.243 7.937 7.103 1.00 60.75 496 ARG A CA 1
ATOM 3928 C C . ARG A 1 496 ? 20.294 9.279 7.835 1.00 60.75 496 ARG A C 1
ATOM 3930 O O . ARG A 1 496 ? 19.278 9.977 7.831 1.00 60.75 496 ARG A O 1
ATOM 3937 N N . PRO A 1 497 ? 21.411 9.643 8.475 1.00 53.81 497 PRO A N 1
ATOM 3938 C CA . PRO A 1 497 ? 21.477 10.874 9.240 1.00 53.81 497 PRO A CA 1
ATOM 3939 C C . PRO A 1 497 ? 21.481 12.068 8.280 1.00 53.81 497 PRO A C 1
ATOM 3941 O O . PRO A 1 497 ? 22.479 12.364 7.634 1.00 53.81 497 PRO A O 1
ATOM 3944 N N . THR A 1 498 ? 20.346 12.761 8.178 1.00 46.66 498 THR A N 1
ATOM 3945 C CA . THR A 1 498 ? 20.298 14.174 7.760 1.00 46.66 498 THR A CA 1
ATOM 3946 C C . THR A 1 498 ? 20.551 15.112 8.945 1.00 46.66 498 THR A C 1
ATOM 3948 O O . THR A 1 498 ? 20.684 16.316 8.759 1.00 46.66 498 THR A O 1
ATOM 3951 N N . MET A 1 499 ? 20.621 14.563 10.162 1.00 48.00 499 MET A N 1
ATOM 3952 C CA . MET A 1 499 ? 20.887 15.269 11.413 1.00 48.00 499 MET A CA 1
ATOM 3953 C C . MET A 1 499 ? 22.207 14.799 12.025 1.00 48.00 499 MET A C 1
ATOM 3955 O O . MET A 1 499 ? 22.600 13.641 11.877 1.00 48.00 499 MET A O 1
ATOM 3959 N N . ARG A 1 500 ? 22.887 15.719 12.711 1.00 56.75 500 ARG A N 1
ATOM 3960 C CA . ARG A 1 500 ? 24.138 15.472 13.433 1.00 56.75 500 ARG A CA 1
ATOM 3961 C C . ARG A 1 500 ? 23.872 14.431 14.527 1.00 56.75 500 ARG A C 1
ATOM 3963 O O . ARG A 1 500 ? 23.028 14.653 15.386 1.00 56.75 500 ARG A O 1
ATOM 3970 N N . VAL A 1 501 ? 24.561 13.292 14.483 1.00 65.12 501 VAL A N 1
ATOM 3971 C CA . VAL A 1 501 ? 24.501 12.298 15.565 1.00 65.12 501 VAL A CA 1
ATOM 3972 C C . VAL A 1 501 ? 25.341 12.839 16.717 1.00 65.12 501 VAL A C 1
ATOM 3974 O O . VAL A 1 501 ? 26.545 13.015 16.555 1.00 65.12 501 VAL A O 1
ATOM 3977 N N . GLU A 1 502 ? 24.716 13.133 17.857 1.00 61.41 502 GLU A N 1
ATOM 3978 C CA . GLU A 1 502 ? 25.399 13.734 19.015 1.00 61.41 502 GLU A CA 1
ATOM 3979 C C . GLU A 1 502 ? 26.479 12.815 19.603 1.00 61.41 502 GLU A C 1
ATOM 3981 O O . GLU A 1 502 ? 27.516 13.288 20.063 1.00 61.41 502 GLU A O 1
ATOM 3986 N N . ARG A 1 503 ? 26.258 11.493 19.543 1.00 65.38 503 ARG A N 1
ATOM 3987 C CA . ARG A 1 503 ? 27.184 10.458 20.026 1.00 65.38 503 ARG A CA 1
ATOM 3988 C C . ARG A 1 503 ? 27.358 9.350 18.983 1.00 65.38 503 ARG A C 1
ATOM 3990 O O . ARG A 1 503 ? 26.649 8.338 19.044 1.00 65.38 503 ARG A O 1
ATOM 3997 N N . PRO A 1 504 ? 28.243 9.539 17.987 1.00 73.44 504 PRO A N 1
ATOM 3998 C CA . PRO A 1 504 ? 28.550 8.485 17.034 1.00 73.44 504 PRO A CA 1
ATOM 3999 C C . PRO A 1 504 ? 29.238 7.333 17.767 1.00 73.44 504 PRO A C 1
ATOM 4001 O O . PRO A 1 504 ? 30.146 7.544 18.572 1.00 73.44 504 PRO A O 1
ATOM 4004 N N . CYS A 1 505 ? 28.794 6.109 17.507 1.00 74.25 505 CYS A N 1
ATOM 4005 C CA . CYS A 1 505 ? 29.476 4.935 18.027 1.00 74.25 505 CYS A CA 1
ATOM 4006 C C . CYS A 1 505 ? 30.859 4.758 17.369 1.00 74.25 505 CYS A C 1
ATOM 4008 O O . CYS A 1 505 ? 31.131 5.307 16.299 1.00 74.25 505 CYS A O 1
ATOM 4010 N N . GLY A 1 506 ? 31.720 3.943 17.986 1.00 75.94 506 GLY A N 1
ATOM 4011 C CA . GLY A 1 506 ? 32.970 3.479 17.373 1.00 75.94 506 GLY A CA 1
ATOM 4012 C C . GLY A 1 506 ? 32.742 2.626 16.108 1.00 75.94 506 GLY A C 1
ATOM 4013 O O . GLY A 1 506 ? 31.627 2.573 15.584 1.00 75.94 506 GLY A O 1
ATOM 4014 N N . PRO A 1 507 ? 33.770 1.923 15.595 1.00 85.19 507 PRO A N 1
ATOM 4015 C CA . PRO A 1 507 ? 33.639 1.116 14.383 1.00 85.19 507 PRO A CA 1
ATOM 4016 C C . PRO A 1 507 ? 32.442 0.158 14.472 1.00 85.19 507 PRO A C 1
ATOM 4018 O O . PRO A 1 507 ? 32.269 -0.564 15.454 1.00 85.19 507 PRO A O 1
ATOM 4021 N N . PHE A 1 508 ? 31.611 0.153 13.427 1.00 85.81 508 PHE A N 1
ATOM 4022 C CA . PHE A 1 508 ? 30.321 -0.543 13.439 1.00 85.81 508 PHE A CA 1
ATOM 4023 C C . PHE A 1 508 ? 30.453 -2.071 13.530 1.00 85.81 508 PHE A C 1
ATOM 4025 O O . PHE A 1 508 ? 29.612 -2.736 14.129 1.00 85.81 508 PHE A O 1
ATOM 4032 N N . LYS A 1 509 ? 31.527 -2.646 12.977 1.00 86.19 509 LYS A N 1
ATOM 4033 C CA . LYS A 1 509 ? 31.712 -4.102 12.894 1.00 86.19 509 LYS A CA 1
ATOM 4034 C C . LYS A 1 509 ? 31.757 -4.794 14.278 1.00 86.19 509 LYS A C 1
ATOM 4036 O O . LYS A 1 509 ? 30.923 -5.667 14.501 1.00 86.19 509 LYS A O 1
ATOM 4041 N N . PRO A 1 510 ? 32.580 -4.353 15.254 1.00 89.38 510 PRO A N 1
ATOM 4042 C CA . PRO A 1 510 ? 32.519 -4.862 16.633 1.00 89.38 510 PRO A CA 1
ATOM 4043 C C . PRO A 1 510 ? 31.135 -4.782 17.295 1.00 89.38 510 PRO A C 1
ATOM 4045 O O . PRO A 1 510 ? 30.774 -5.623 18.122 1.00 89.38 510 PRO A O 1
ATOM 4048 N N . ILE A 1 511 ? 30.351 -3.762 16.946 1.00 88.81 511 ILE A N 1
ATOM 4049 C CA . ILE A 1 511 ? 29.014 -3.535 17.498 1.00 88.81 511 ILE A CA 1
ATOM 4050 C C . ILE A 1 511 ? 28.012 -4.515 16.889 1.00 88.81 511 ILE A C 1
ATOM 4052 O O . ILE A 1 511 ? 27.244 -5.142 17.623 1.00 88.81 511 ILE A O 1
ATOM 4056 N N . ALA A 1 512 ? 28.058 -4.695 15.569 1.00 90.12 512 ALA A N 1
ATOM 4057 C CA . ALA A 1 512 ? 27.276 -5.705 14.870 1.00 90.12 512 ALA A CA 1
ATOM 4058 C C . ALA A 1 512 ? 27.584 -7.113 15.410 1.00 90.12 512 ALA A C 1
ATOM 4060 O O . ALA A 1 512 ? 26.659 -7.877 15.687 1.00 90.12 512 ALA A O 1
ATOM 4061 N N . ASP A 1 513 ? 28.856 -7.425 15.678 1.00 91.06 513 ASP A N 1
ATOM 4062 C CA . ASP A 1 513 ? 29.271 -8.702 16.274 1.00 91.06 513 ASP A CA 1
ATOM 4063 C C . ASP A 1 513 ? 28.725 -8.891 17.699 1.00 91.06 513 ASP A C 1
ATOM 4065 O O . ASP A 1 513 ? 28.316 -9.991 18.085 1.00 91.06 513 ASP A O 1
ATOM 4069 N N . ARG A 1 514 ? 28.683 -7.821 18.505 1.00 92.44 514 ARG A N 1
ATOM 4070 C CA . ARG A 1 514 ? 28.087 -7.837 19.852 1.00 92.44 514 ARG A CA 1
ATOM 4071 C C . ARG A 1 514 ? 26.575 -8.075 19.801 1.00 92.44 514 ARG A C 1
ATOM 4073 O O . ARG A 1 514 ? 26.086 -8.929 20.538 1.00 92.44 514 ARG A O 1
ATOM 4080 N N . LEU A 1 515 ? 25.851 -7.378 18.925 1.00 94.38 515 LEU A N 1
ATOM 4081 C CA . LEU A 1 515 ? 24.410 -7.581 18.724 1.00 94.38 515 LEU A CA 1
ATOM 4082 C C . LEU A 1 515 ? 24.104 -8.987 18.190 1.00 94.38 515 LEU A C 1
ATOM 4084 O O . LEU A 1 515 ? 23.182 -9.639 18.671 1.00 94.38 515 LEU A O 1
ATOM 4088 N N . SER A 1 516 ? 24.913 -9.482 17.248 1.00 95.25 516 SER A N 1
ATOM 4089 C CA . SER A 1 516 ? 24.781 -10.821 16.667 1.00 95.25 516 SER A CA 1
ATOM 4090 C C . SER A 1 516 ? 24.964 -11.915 17.721 1.00 95.25 516 SER A C 1
ATOM 4092 O O . SER A 1 516 ? 24.143 -12.827 17.815 1.00 95.25 516 SER A O 1
ATOM 4094 N N . ARG A 1 517 ? 25.993 -11.801 18.576 1.00 94.75 517 ARG A N 1
ATOM 4095 C CA . ARG A 1 517 ? 26.206 -12.728 19.701 1.00 94.75 517 ARG A CA 1
ATOM 4096 C C . ARG A 1 517 ? 25.066 -12.683 20.714 1.00 94.75 517 ARG A C 1
ATOM 4098 O O . ARG A 1 517 ? 24.601 -13.739 21.126 1.00 94.75 517 ARG A O 1
ATOM 4105 N N . GLY A 1 518 ? 24.596 -11.488 21.073 1.00 93.50 518 GLY A N 1
ATOM 4106 C CA . GLY A 1 518 ? 23.454 -11.339 21.974 1.00 93.50 518 GLY A CA 1
ATOM 4107 C C . GLY A 1 518 ? 22.195 -12.000 21.411 1.00 93.50 518 GLY A C 1
ATOM 4108 O O . GLY A 1 518 ? 21.565 -12.799 22.093 1.00 93.50 518 GLY A O 1
ATOM 4109 N N . LEU A 1 519 ? 21.870 -11.741 20.140 1.00 95.81 519 LEU A N 1
ATOM 4110 C CA . LEU A 1 519 ? 20.677 -12.300 19.502 1.00 95.81 519 LEU A CA 1
ATOM 4111 C C . LEU A 1 519 ? 20.733 -13.831 19.374 1.00 95.81 519 LEU A C 1
ATOM 4113 O O . LEU A 1 519 ? 19.695 -14.479 19.469 1.00 95.81 519 LEU A O 1
ATOM 4117 N N . LYS A 1 520 ? 21.918 -14.423 19.161 1.00 94.06 520 LYS A N 1
ATOM 4118 C CA . LYS A 1 520 ? 22.085 -15.889 19.114 1.00 94.06 520 LYS A CA 1
ATOM 4119 C C . LYS A 1 520 ? 21.707 -16.572 20.430 1.00 94.06 520 LYS A C 1
ATOM 4121 O O . LYS A 1 520 ? 21.209 -17.690 20.389 1.00 94.06 520 LYS A O 1
ATOM 4126 N N . ASN A 1 521 ? 21.912 -15.892 21.556 1.00 92.25 521 ASN A N 1
ATOM 4127 C CA . ASN A 1 521 ? 21.630 -16.399 22.901 1.00 92.25 521 ASN A CA 1
ATOM 4128 C C . ASN A 1 521 ? 20.298 -15.868 23.467 1.00 92.25 521 ASN A C 1
ATOM 4130 O O . ASN A 1 521 ? 20.048 -15.965 24.665 1.00 92.25 521 ASN A O 1
ATOM 4134 N N . CYS A 1 522 ? 19.468 -15.240 22.636 1.00 94.38 522 CYS A N 1
ATOM 4135 C CA . CYS A 1 522 ? 18.209 -14.620 23.034 1.00 94.38 522 CYS A CA 1
ATOM 4136 C C . CYS A 1 522 ? 17.029 -15.424 22.491 1.00 94.38 522 CYS A C 1
ATOM 4138 O O . CYS A 1 522 ? 17.023 -15.797 21.313 1.00 94.38 522 CYS A O 1
ATOM 4140 N N . ASP A 1 523 ? 15.986 -15.618 23.303 1.00 95.50 523 ASP A N 1
ATOM 4141 C CA . ASP A 1 523 ? 14.709 -16.093 22.777 1.00 95.50 523 ASP A CA 1
ATOM 4142 C C . ASP A 1 523 ? 14.065 -14.972 21.948 1.00 95.50 523 ASP A C 1
ATOM 4144 O O . ASP A 1 523 ? 13.641 -13.927 22.451 1.00 95.50 523 ASP A O 1
ATOM 4148 N N . LYS A 1 524 ? 14.005 -15.187 20.632 1.00 96.12 524 LYS A N 1
ATOM 4149 C CA . LYS A 1 524 ? 13.452 -14.219 19.679 1.00 96.12 524 LYS A CA 1
ATOM 4150 C C . LYS A 1 524 ? 11.973 -13.940 19.932 1.00 96.12 524 LYS A C 1
ATOM 4152 O O . LYS A 1 524 ? 11.536 -12.821 19.687 1.00 96.12 524 LYS A O 1
ATOM 4157 N N . LYS A 1 525 ? 11.206 -14.919 20.430 1.00 96.12 525 LYS A N 1
ATOM 4158 C CA . LYS A 1 525 ? 9.786 -14.723 20.751 1.00 96.12 525 LYS A CA 1
ATOM 4159 C C . LYS A 1 525 ? 9.620 -13.796 21.947 1.00 96.12 525 LYS A C 1
ATOM 4161 O O . LYS A 1 525 ? 8.694 -12.991 21.930 1.00 96.12 525 LYS A O 1
ATOM 4166 N N . ILE A 1 526 ? 10.499 -13.884 22.945 1.00 96.38 526 ILE A N 1
ATOM 4167 C CA . ILE A 1 526 ? 10.489 -12.967 24.092 1.00 96.38 526 ILE A CA 1
ATOM 4168 C C . ILE A 1 526 ? 10.860 -11.560 23.618 1.00 96.38 526 ILE A C 1
ATOM 4170 O O . ILE A 1 526 ? 10.129 -10.615 23.890 1.00 96.38 526 ILE A O 1
ATOM 4174 N N . LEU A 1 527 ? 11.917 -11.424 22.810 1.00 96.50 527 LEU A N 1
ATOM 4175 C CA . LEU A 1 527 ? 12.339 -10.128 22.269 1.00 96.50 527 LEU A CA 1
ATOM 4176 C C . LEU A 1 527 ? 11.280 -9.463 21.373 1.00 96.50 527 LEU A C 1
ATOM 4178 O O . LEU A 1 527 ? 11.137 -8.243 21.402 1.00 96.50 527 LEU A O 1
ATOM 4182 N N . ASP A 1 528 ? 10.550 -10.244 20.574 1.00 96.38 528 ASP A N 1
ATOM 4183 C CA . ASP A 1 528 ? 9.486 -9.744 19.693 1.00 96.38 528 ASP A CA 1
ATOM 4184 C C . ASP A 1 528 ? 8.215 -9.344 20.460 1.00 96.38 528 ASP A C 1
ATOM 4186 O O . ASP A 1 528 ? 7.431 -8.535 19.962 1.00 96.38 528 ASP A O 1
ATOM 4190 N N . ASN A 1 529 ? 8.009 -9.900 21.657 1.00 94.38 529 ASN A N 1
ATOM 4191 C CA . ASN A 1 529 ? 6.863 -9.606 22.518 1.00 94.38 529 ASN A CA 1
ATOM 4192 C C . ASN A 1 529 ? 7.206 -8.708 23.717 1.00 94.38 529 ASN A C 1
ATOM 4194 O O . ASN A 1 529 ? 6.313 -8.427 24.516 1.00 94.38 529 ASN A O 1
ATOM 4198 N N . ASP A 1 530 ? 8.454 -8.245 23.842 1.00 93.94 530 ASP A N 1
ATOM 4199 C CA . ASP A 1 530 ? 8.883 -7.353 24.921 1.00 93.94 530 ASP A CA 1
ATOM 4200 C C . ASP A 1 530 ? 8.034 -6.061 24.899 1.00 93.94 530 ASP A C 1
ATOM 4202 O O . ASP A 1 530 ? 7.872 -5.449 23.836 1.00 93.94 530 ASP A O 1
ATOM 4206 N N . PRO A 1 531 ? 7.466 -5.627 26.044 1.00 92.38 531 PRO A N 1
ATOM 4207 C CA . PRO A 1 531 ? 6.555 -4.480 26.096 1.00 92.38 531 PRO A CA 1
ATOM 4208 C C . PRO A 1 531 ? 7.162 -3.171 25.583 1.00 92.38 531 PRO A C 1
ATOM 4210 O O . PRO A 1 531 ? 6.423 -2.263 25.211 1.00 92.38 531 PRO A O 1
ATOM 4213 N N . ILE A 1 532 ? 8.495 -3.064 25.560 1.00 91.94 532 ILE A N 1
ATOM 4214 C CA . ILE A 1 532 ? 9.215 -1.866 25.126 1.00 91.94 532 ILE A CA 1
ATOM 4215 C C . ILE A 1 532 ? 9.511 -1.936 23.622 1.00 91.94 532 ILE A C 1
ATOM 4217 O O . ILE A 1 532 ? 9.390 -0.929 22.926 1.00 91.94 532 ILE A O 1
ATOM 4221 N N . THR A 1 533 ? 9.885 -3.103 23.086 1.00 93.25 533 THR A N 1
ATOM 4222 C CA . THR A 1 533 ? 10.206 -3.247 21.654 1.00 93.25 533 THR A CA 1
ATOM 4223 C C . THR A 1 533 ? 8.970 -3.457 20.779 1.00 93.25 533 THR A C 1
ATOM 4225 O O . THR A 1 533 ? 8.939 -2.953 19.656 1.00 93.25 533 THR A O 1
ATOM 4228 N N . ARG A 1 534 ? 7.939 -4.164 21.260 1.00 94.06 534 ARG A N 1
ATOM 4229 C CA . ARG A 1 534 ? 6.738 -4.514 20.482 1.00 94.06 534 ARG A CA 1
ATOM 4230 C C . ARG A 1 534 ? 5.990 -3.290 19.925 1.00 94.06 534 ARG A C 1
ATOM 4232 O O . ARG A 1 534 ? 5.649 -3.318 18.739 1.00 94.06 534 ARG A O 1
ATOM 4239 N N . PRO A 1 535 ? 5.773 -2.194 20.684 1.00 93.50 535 PRO A N 1
ATOM 4240 C CA . PRO A 1 535 ? 5.109 -0.994 20.163 1.00 93.50 535 PRO A CA 1
ATOM 4241 C C . PRO A 1 535 ? 5.869 -0.301 19.021 1.00 93.50 535 PRO A C 1
ATOM 4243 O O . PRO A 1 535 ? 5.271 0.446 18.250 1.00 93.50 535 PRO A O 1
ATOM 4246 N N . LEU A 1 536 ? 7.172 -0.563 18.859 1.00 90.25 536 LEU A N 1
ATOM 4247 C CA . LEU A 1 536 ? 7.971 0.023 17.777 1.00 90.25 536 LEU A CA 1
ATOM 4248 C C . LEU A 1 536 ? 7.606 -0.536 16.393 1.00 90.25 536 LEU A C 1
ATOM 4250 O O . LEU A 1 536 ? 7.910 0.100 15.385 1.00 90.25 536 LEU A O 1
ATOM 4254 N N . PHE A 1 537 ? 6.953 -1.703 16.335 1.00 92.38 537 PHE A N 1
ATOM 4255 C CA . PHE A 1 537 ? 6.640 -2.419 15.092 1.00 92.38 537 PHE A CA 1
ATOM 4256 C C . PHE A 1 537 ? 5.136 -2.587 14.846 1.00 92.38 537 PHE A C 1
ATOM 4258 O O . PHE A 1 537 ? 4.712 -3.520 14.169 1.00 92.38 537 PHE A O 1
ATOM 4265 N N . VAL A 1 538 ? 4.309 -1.651 15.329 1.00 86.44 538 VAL A N 1
ATOM 4266 C CA . VAL A 1 538 ? 2.867 -1.598 14.991 1.00 86.44 538 VAL A CA 1
ATOM 4267 C C . VAL A 1 538 ? 2.651 -1.536 13.468 1.00 86.44 538 VAL A C 1
ATOM 4269 O O . VAL A 1 538 ? 1.640 -2.010 12.952 1.00 86.44 538 VAL A O 1
ATOM 4272 N N . LYS A 1 539 ? 3.622 -0.979 12.729 1.00 84.81 539 LYS A N 1
ATOM 4273 C CA . LYS A 1 539 ? 3.705 -1.022 11.264 1.00 84.81 539 LYS A CA 1
ATOM 4274 C C . LYS A 1 539 ? 5.097 -1.498 10.832 1.00 84.81 539 LYS A C 1
ATOM 4276 O O . LYS A 1 539 ? 6.072 -1.157 11.504 1.00 84.81 539 LYS A O 1
ATOM 4281 N N . PRO A 1 540 ? 5.222 -2.207 9.692 1.00 87.00 540 PRO A N 1
ATOM 4282 C CA . PRO A 1 540 ? 6.525 -2.563 9.147 1.00 87.00 540 PRO A CA 1
ATOM 4283 C C . PRO A 1 540 ? 7.375 -1.317 8.876 1.00 87.00 540 PRO A C 1
ATOM 4285 O O . PRO A 1 540 ? 6.947 -0.387 8.189 1.00 87.00 540 PRO A O 1
ATOM 4288 N N . LEU A 1 541 ? 8.593 -1.311 9.402 1.00 90.19 541 LEU A N 1
ATOM 4289 C CA . LEU A 1 541 ? 9.573 -0.249 9.235 1.00 90.19 541 LEU A CA 1
ATOM 4290 C C . LEU A 1 541 ? 10.428 -0.512 8.000 1.00 90.19 541 LEU A C 1
ATOM 4292 O O . LEU A 1 541 ? 10.899 -1.625 7.784 1.00 90.19 541 LEU A O 1
ATOM 4296 N N . LEU A 1 542 ? 10.685 0.517 7.199 1.00 88.12 542 LEU A N 1
ATOM 4297 C CA . LEU A 1 542 ? 11.634 0.420 6.093 1.00 88.12 542 LEU A CA 1
ATOM 4298 C C . LEU A 1 542 ? 13.029 0.806 6.575 1.00 88.12 542 LEU A C 1
ATOM 4300 O O . LEU A 1 542 ? 13.222 1.867 7.169 1.00 88.12 542 LEU A O 1
ATOM 4304 N N . CYS A 1 543 ? 14.021 -0.027 6.276 1.00 88.88 543 CYS A N 1
ATOM 4305 C CA . CYS A 1 543 ? 15.410 0.350 6.501 1.00 88.88 543 CYS A CA 1
ATOM 4306 C C . CYS A 1 543 ? 15.849 1.410 5.480 1.00 88.88 543 CYS A C 1
ATOM 4308 O O . CYS A 1 543 ? 15.962 1.107 4.293 1.00 88.88 543 CYS A O 1
ATOM 4310 N N . LEU A 1 544 ? 16.164 2.632 5.925 1.00 86.38 544 LEU A N 1
ATOM 4311 C CA . LEU A 1 544 ? 16.578 3.726 5.030 1.00 86.38 544 LEU A CA 1
ATOM 4312 C C . LEU A 1 544 ? 18.028 3.593 4.539 1.00 86.38 544 LEU A C 1
ATOM 4314 O O . LEU A 1 544 ? 18.439 4.279 3.602 1.00 86.38 544 LEU A O 1
ATOM 4318 N N . ILE A 1 545 ? 18.812 2.703 5.150 1.00 87.06 545 ILE A N 1
ATOM 4319 C CA . ILE A 1 545 ? 20.183 2.415 4.719 1.00 87.06 545 ILE A CA 1
ATOM 4320 C C . ILE A 1 545 ? 20.149 1.567 3.444 1.00 87.06 545 ILE A C 1
ATOM 4322 O O . ILE A 1 545 ? 20.680 1.991 2.414 1.00 87.06 545 ILE A O 1
ATOM 4326 N N . CYS A 1 546 ? 19.466 0.414 3.482 1.00 86.31 546 CYS A N 1
ATOM 4327 C CA . CYS A 1 546 ? 19.399 -0.508 2.346 1.00 86.31 546 CYS A CA 1
ATOM 4328 C C . CYS A 1 546 ? 18.208 -0.270 1.397 1.00 86.31 546 CYS A C 1
ATOM 4330 O O . CYS A 1 546 ? 18.240 -0.761 0.271 1.00 86.31 546 CYS A O 1
ATOM 4332 N N . ASN A 1 547 ? 17.166 0.451 1.835 1.00 82.06 547 ASN A N 1
ATOM 4333 C CA . ASN A 1 547 ? 15.922 0.763 1.111 1.00 82.06 547 ASN A CA 1
ATOM 4334 C C . ASN A 1 547 ? 15.227 -0.447 0.446 1.00 82.06 547 ASN A C 1
ATOM 4336 O O . ASN A 1 547 ? 14.537 -0.310 -0.563 1.00 82.06 547 ASN A O 1
ATOM 4340 N N . ARG A 1 548 ? 15.463 -1.655 0.974 1.00 78.56 548 ARG A N 1
ATOM 4341 C CA . ARG A 1 548 ? 14.992 -2.929 0.397 1.00 78.56 548 ARG A CA 1
ATOM 4342 C C . ARG A 1 548 ? 14.245 -3.811 1.388 1.00 78.56 548 ARG A C 1
ATOM 4344 O O . ARG A 1 548 ? 13.494 -4.681 0.960 1.00 78.56 548 ARG A O 1
ATOM 4351 N N . CYS A 1 549 ? 14.449 -3.604 2.686 1.00 85.25 549 CYS A N 1
ATOM 4352 C CA . CYS A 1 549 ? 13.904 -4.470 3.723 1.00 85.25 549 CYS A CA 1
ATOM 4353 C C . CYS A 1 549 ? 12.793 -3.758 4.494 1.00 85.25 549 CYS A C 1
ATOM 4355 O O . CYS A 1 549 ? 13.013 -2.673 5.038 1.00 85.25 549 CYS A O 1
ATOM 4357 N N . ALA A 1 550 ? 11.625 -4.400 4.541 1.00 89.00 550 ALA A N 1
ATOM 4358 C CA . ALA A 1 550 ? 10.572 -4.108 5.501 1.00 89.00 550 ALA A CA 1
ATOM 4359 C C . ALA A 1 550 ? 10.796 -4.976 6.745 1.00 89.00 550 ALA A C 1
ATOM 4361 O O . ALA A 1 550 ? 11.057 -6.172 6.629 1.00 89.00 550 ALA A O 1
ATOM 4362 N N . ILE A 1 551 ? 10.738 -4.355 7.914 1.00 94.12 551 ILE A N 1
ATOM 4363 C CA . ILE A 1 551 ? 11.092 -4.939 9.200 1.00 94.12 551 ILE A CA 1
ATOM 4364 C C . ILE A 1 551 ? 9.879 -4.808 10.106 1.00 94.12 551 ILE A C 1
ATOM 4366 O O . ILE A 1 551 ? 9.471 -3.709 10.463 1.00 94.12 551 ILE A O 1
ATOM 4370 N N . ASP A 1 552 ? 9.291 -5.935 10.456 1.00 93.69 552 ASP A N 1
ATOM 4371 C CA . ASP A 1 552 ? 8.020 -6.047 11.169 1.00 93.69 552 ASP A CA 1
ATOM 4372 C C . ASP A 1 552 ? 8.179 -6.517 12.621 1.00 93.69 552 ASP A C 1
ATOM 4374 O O . ASP A 1 552 ? 7.193 -6.592 13.346 1.00 93.69 552 ASP A O 1
ATOM 4378 N N . LYS A 1 553 ? 9.404 -6.854 13.046 1.00 96.25 553 LYS A N 1
ATOM 4379 C CA . LYS A 1 553 ? 9.708 -7.375 14.384 1.00 96.25 553 LYS A CA 1
ATOM 4380 C C . LYS A 1 553 ? 11.093 -6.955 14.867 1.00 96.25 553 LYS A C 1
ATOM 4382 O O . LYS A 1 553 ? 11.999 -6.717 14.063 1.00 96.25 553 LYS A O 1
ATOM 4387 N N . ALA A 1 554 ? 11.275 -6.958 16.184 1.00 95.81 554 ALA A N 1
ATOM 4388 C CA . ALA A 1 554 ? 12.531 -6.634 16.852 1.00 95.81 554 ALA A CA 1
ATOM 4389 C C . ALA A 1 554 ? 13.670 -7.590 16.464 1.00 95.81 554 ALA A C 1
ATOM 4391 O O . ALA A 1 554 ? 14.755 -7.156 16.079 1.00 95.81 554 ALA A O 1
ATOM 4392 N N . SER A 1 555 ? 13.426 -8.899 16.484 1.00 96.25 555 SER A N 1
ATOM 4393 C CA . SER A 1 555 ? 14.416 -9.907 16.094 1.00 96.25 555 SER A CA 1
ATOM 4394 C C . SER A 1 555 ? 14.809 -9.792 14.614 1.00 96.25 555 SER A C 1
ATOM 4396 O O . SER A 1 555 ? 15.989 -9.935 14.270 1.00 96.25 555 SER A O 1
ATOM 4398 N N . ASN A 1 556 ? 13.852 -9.451 13.744 1.00 95.75 556 ASN A N 1
ATOM 4399 C CA . ASN A 1 556 ? 14.085 -9.183 12.322 1.00 95.75 556 ASN A CA 1
ATOM 4400 C C . ASN A 1 556 ? 14.920 -7.916 12.116 1.00 95.75 556 ASN A C 1
ATOM 4402 O O . ASN A 1 556 ? 15.799 -7.903 11.254 1.00 95.75 556 ASN A O 1
ATOM 4406 N N . LEU A 1 557 ? 14.701 -6.882 12.933 1.00 95.19 557 LEU A N 1
ATOM 4407 C CA . LEU A 1 557 ? 15.510 -5.667 12.918 1.00 95.19 557 LEU A CA 1
ATOM 4408 C C . LEU A 1 557 ? 16.972 -5.975 13.227 1.00 95.19 557 LEU A C 1
ATOM 4410 O O . LEU A 1 557 ? 17.852 -5.625 12.441 1.00 95.19 557 LEU A O 1
ATOM 4414 N N . ILE A 1 558 ? 17.231 -6.668 14.337 1.00 95.81 558 ILE A N 1
ATOM 4415 C CA . ILE A 1 558 ? 18.602 -6.997 14.736 1.00 95.81 558 ILE A CA 1
ATOM 4416 C C . ILE A 1 558 ? 19.257 -7.903 13.697 1.00 95.81 558 ILE A C 1
ATOM 4418 O O . ILE A 1 558 ? 20.365 -7.607 13.262 1.00 95.81 558 ILE A O 1
ATOM 4422 N N . THR A 1 559 ? 18.554 -8.938 13.224 1.00 96.19 559 THR A N 1
ATOM 4423 C CA . THR A 1 559 ? 19.052 -9.834 12.164 1.00 96.19 559 THR A CA 1
ATOM 4424 C C . THR A 1 559 ? 19.414 -9.059 10.895 1.00 96.19 559 THR A C 1
ATOM 4426 O O . THR A 1 559 ? 20.417 -9.356 10.249 1.00 96.19 559 THR A O 1
ATOM 4429 N N . HIS A 1 560 ? 18.620 -8.046 10.542 1.00 95.06 560 HIS A N 1
ATOM 4430 C CA . HIS A 1 560 ? 18.884 -7.200 9.389 1.00 95.06 560 HIS A CA 1
ATOM 4431 C C . HIS A 1 560 ? 20.131 -6.325 9.575 1.00 95.06 560 HIS A C 1
ATOM 4433 O O . HIS A 1 560 ? 20.983 -6.305 8.689 1.00 95.06 560 HIS A O 1
ATOM 4439 N N . ILE A 1 561 ? 20.242 -5.628 10.710 1.00 93.88 561 ILE A N 1
ATOM 4440 C CA . ILE A 1 561 ? 21.348 -4.704 11.016 1.00 93.88 561 ILE A CA 1
ATOM 4441 C C . ILE A 1 561 ? 22.691 -5.444 11.068 1.00 93.88 561 ILE A C 1
ATOM 4443 O O . ILE A 1 561 ? 23.690 -4.938 10.561 1.00 93.88 561 ILE A O 1
ATOM 4447 N N . VAL A 1 562 ? 22.718 -6.648 11.653 1.00 95.31 562 VAL A N 1
ATOM 4448 C CA . VAL A 1 562 ? 23.950 -7.449 11.794 1.00 95.31 562 VAL A CA 1
ATOM 4449 C C . VAL A 1 562 ? 24.284 -8.281 10.553 1.00 95.31 562 VAL A C 1
ATOM 4451 O O . VAL A 1 562 ? 25.318 -8.944 10.519 1.00 95.31 562 VAL A O 1
ATOM 4454 N N . GLY A 1 563 ? 23.419 -8.288 9.535 1.00 93.75 563 GLY A N 1
ATOM 4455 C CA . GLY A 1 563 ? 23.660 -9.032 8.304 1.00 93.75 563 GLY A CA 1
ATOM 4456 C C . GLY A 1 563 ? 24.796 -8.417 7.485 1.00 93.75 563 GLY A C 1
ATOM 4457 O O . GLY A 1 563 ? 24.832 -7.201 7.303 1.00 93.75 563 GLY A O 1
ATOM 4458 N N . ASN A 1 564 ? 25.676 -9.255 6.920 1.00 88.75 564 ASN A N 1
ATOM 4459 C CA . ASN A 1 564 ? 26.858 -8.819 6.155 1.00 88.75 564 ASN A CA 1
ATOM 4460 C C . ASN A 1 564 ? 26.532 -7.738 5.112 1.00 88.75 564 ASN A C 1
ATOM 4462 O O . ASN A 1 564 ? 27.199 -6.716 5.056 1.00 88.75 564 ASN A O 1
ATOM 4466 N N . GLY A 1 565 ? 25.434 -7.894 4.362 1.00 88.88 565 GLY A N 1
ATOM 4467 C CA . GLY A 1 565 ? 25.038 -6.903 3.357 1.00 88.88 565 GLY A CA 1
ATOM 4468 C C . GLY A 1 565 ? 24.682 -5.523 3.928 1.00 88.88 565 GLY A C 1
ATOM 4469 O O . GLY A 1 565 ? 24.891 -4.523 3.250 1.00 88.88 565 GLY A O 1
ATOM 4470 N N . HIS A 1 566 ? 24.153 -5.446 5.153 1.00 90.75 566 HIS A N 1
ATOM 4471 C CA . HIS A 1 566 ? 23.890 -4.172 5.825 1.00 90.75 566 HIS A CA 1
ATOM 4472 C C . HIS A 1 566 ? 25.178 -3.604 6.431 1.00 90.75 566 HIS A C 1
ATOM 4474 O O . HIS A 1 566 ? 25.464 -2.423 6.249 1.00 90.75 566 HIS A O 1
ATOM 4480 N N . VAL A 1 567 ? 25.976 -4.446 7.094 1.00 91.38 567 VAL A N 1
ATOM 4481 C CA . VAL A 1 567 ? 27.266 -4.064 7.690 1.00 91.38 567 VAL A CA 1
ATOM 4482 C C . VAL A 1 567 ? 28.208 -3.486 6.636 1.00 91.38 567 VAL A C 1
ATOM 4484 O O . VAL A 1 567 ? 28.747 -2.401 6.838 1.00 91.38 567 VAL A O 1
ATOM 4487 N N . ASP A 1 568 ? 28.341 -4.148 5.487 1.00 89.38 568 ASP A N 1
ATOM 4488 C CA . ASP A 1 568 ? 29.190 -3.689 4.387 1.00 89.38 568 ASP A CA 1
ATOM 4489 C C . ASP A 1 568 ? 28.726 -2.334 3.843 1.00 89.38 568 ASP A C 1
ATOM 4491 O O . ASP A 1 568 ? 29.554 -1.480 3.540 1.00 89.38 568 ASP A O 1
ATOM 4495 N N . LEU A 1 569 ? 27.410 -2.100 3.758 1.00 87.94 569 LEU A N 1
ATOM 4496 C CA . LEU A 1 569 ? 26.855 -0.809 3.342 1.00 87.94 569 LEU A CA 1
ATOM 4497 C C . LEU A 1 569 ? 27.151 0.296 4.360 1.00 87.94 569 LEU A C 1
ATOM 4499 O O . LEU A 1 569 ? 27.569 1.380 3.964 1.00 87.94 569 LEU A O 1
ATOM 4503 N N . VAL A 1 570 ? 26.964 0.033 5.655 1.00 88.12 570 VAL A N 1
ATOM 4504 C CA . VAL A 1 570 ? 27.241 1.009 6.723 1.00 88.12 570 VAL A CA 1
ATOM 4505 C C . VAL A 1 570 ? 28.723 1.371 6.766 1.00 88.12 570 VAL A C 1
ATOM 4507 O O . VAL A 1 570 ? 29.055 2.552 6.848 1.00 88.12 570 VAL A O 1
ATOM 4510 N N . VAL A 1 571 ? 29.606 0.373 6.660 1.00 87.62 571 VAL A N 1
ATOM 4511 C CA . VAL A 1 571 ? 31.063 0.568 6.645 1.00 87.62 571 VAL A CA 1
ATOM 4512 C C . VAL A 1 571 ? 31.504 1.303 5.379 1.00 87.62 571 VAL A C 1
ATOM 4514 O O . VAL A 1 571 ? 32.260 2.266 5.470 1.00 87.62 571 VAL A O 1
ATOM 4517 N N . LYS A 1 572 ? 31.012 0.893 4.204 1.00 88.81 572 LYS A N 1
ATOM 4518 C CA . LYS A 1 572 ? 31.367 1.505 2.915 1.00 88.81 572 LYS A CA 1
ATOM 4519 C C . LYS A 1 572 ? 30.947 2.971 2.828 1.00 88.81 572 LYS A C 1
ATOM 4521 O O . LYS A 1 572 ? 31.693 3.785 2.296 1.00 88.81 572 LYS A O 1
ATOM 4526 N N . GLU A 1 573 ? 29.757 3.296 3.322 1.00 85.94 573 GLU A N 1
ATOM 4527 C CA . GLU A 1 573 ? 29.183 4.644 3.244 1.00 85.94 573 GLU A CA 1
ATOM 4528 C C . GLU A 1 573 ? 29.504 5.496 4.490 1.00 85.94 573 GLU A C 1
ATOM 4530 O O . GLU A 1 573 ? 29.018 6.619 4.604 1.00 85.94 573 GLU A O 1
ATOM 4535 N N . ASN A 1 574 ? 30.309 4.968 5.424 1.00 86.19 574 ASN A N 1
ATOM 4536 C CA . ASN A 1 574 ? 30.694 5.603 6.688 1.00 86.19 574 ASN A CA 1
ATOM 4537 C C . ASN A 1 574 ? 29.500 6.226 7.442 1.00 86.19 574 ASN A C 1
ATOM 4539 O O . ASN A 1 574 ? 29.542 7.381 7.870 1.00 86.19 574 ASN A O 1
ATOM 4543 N N . ILE A 1 575 ? 28.398 5.477 7.549 1.00 84.50 575 ILE A N 1
ATOM 4544 C CA . ILE A 1 575 ? 27.144 5.979 8.126 1.00 84.50 575 ILE A CA 1
ATOM 4545 C C . ILE A 1 575 ? 27.275 5.998 9.656 1.00 84.50 575 ILE A C 1
ATOM 4547 O O . ILE A 1 575 ? 27.409 4.927 10.255 1.00 84.50 575 ILE A O 1
ATOM 4551 N N . PRO A 1 576 ? 27.201 7.169 10.320 1.00 80.19 576 PRO A N 1
ATOM 4552 C CA . PRO A 1 576 ? 27.293 7.223 11.770 1.00 80.19 576 PRO A CA 1
ATOM 4553 C C . PRO A 1 576 ? 26.021 6.648 12.399 1.00 80.19 576 PRO A C 1
ATOM 4555 O O . PRO A 1 576 ? 24.905 7.038 12.050 1.00 80.19 576 PRO A O 1
ATOM 4558 N N . MET A 1 577 ? 26.193 5.724 13.343 1.00 81.69 577 MET A N 1
ATOM 4559 C CA . MET A 1 577 ? 25.107 5.149 14.138 1.00 81.69 577 MET A CA 1
ATOM 4560 C C . MET A 1 577 ? 25.114 5.771 15.537 1.00 81.69 577 MET A C 1
ATOM 4562 O O . MET A 1 577 ? 26.176 6.080 16.079 1.00 81.69 577 MET A O 1
ATOM 4566 N N . SER A 1 578 ? 23.934 5.950 16.134 1.00 85.56 578 SER A N 1
ATOM 4567 C CA . SER A 1 578 ? 23.832 6.444 17.512 1.00 85.56 578 SER A CA 1
ATOM 4568 C C . SER A 1 578 ? 24.216 5.359 18.512 1.00 85.56 578 SER A C 1
ATOM 4570 O O . SER A 1 578 ? 23.644 4.265 18.506 1.00 85.56 578 SER A O 1
ATOM 4572 N N . GLN A 1 579 ? 25.162 5.693 19.390 1.00 84.94 579 GLN A N 1
ATOM 4573 C CA . GLN A 1 579 ? 25.568 4.846 20.508 1.00 84.94 579 GLN A CA 1
ATOM 4574 C C . GLN A 1 579 ? 24.377 4.504 21.419 1.00 84.94 579 GLN A C 1
ATOM 4576 O O . GLN A 1 579 ? 24.221 3.351 21.813 1.00 84.94 579 GLN A O 1
ATOM 4581 N N . ASP A 1 580 ? 23.492 5.466 21.684 1.00 85.69 580 ASP A N 1
ATOM 4582 C CA . ASP A 1 580 ? 22.323 5.274 22.550 1.00 85.69 580 ASP A CA 1
ATOM 4583 C C . ASP A 1 580 ? 21.313 4.295 21.935 1.00 85.69 580 ASP A C 1
ATOM 4585 O O . ASP A 1 580 ? 20.747 3.445 22.624 1.00 85.69 580 ASP A O 1
ATOM 4589 N N . ALA A 1 581 ? 21.135 4.357 20.612 1.00 88.19 581 ALA A N 1
ATOM 4590 C CA . ALA A 1 581 ? 20.287 3.425 19.877 1.00 88.19 581 ALA A CA 1
ATOM 4591 C C . ALA A 1 581 ? 20.839 1.991 19.941 1.00 88.19 581 ALA A C 1
ATOM 4593 O O . ALA A 1 581 ? 20.097 1.028 20.137 1.00 88.19 581 ALA A O 1
ATOM 4594 N N . ILE A 1 582 ? 22.159 1.842 19.822 1.00 89.50 582 ILE A N 1
ATOM 4595 C CA . ILE A 1 582 ? 22.845 0.555 19.970 1.00 89.50 582 ILE A CA 1
ATOM 4596 C C . ILE A 1 582 ? 22.694 0.019 21.397 1.00 89.50 582 ILE A C 1
ATOM 4598 O O . ILE A 1 582 ? 22.380 -1.157 21.588 1.00 89.50 582 ILE A O 1
ATOM 4602 N N . GLU A 1 583 ? 22.893 0.863 22.408 1.00 89.81 583 GLU A N 1
ATOM 4603 C CA . GLU A 1 583 ? 22.754 0.465 23.808 1.00 89.81 583 GLU A CA 1
ATOM 4604 C C . GLU A 1 583 ? 21.330 0.060 24.167 1.00 89.81 583 GLU A C 1
ATOM 4606 O O . GLU A 1 583 ? 21.153 -0.924 24.889 1.00 89.81 583 GLU A O 1
ATOM 4611 N N . PHE A 1 584 ? 20.326 0.752 23.625 1.00 94.25 584 PHE A N 1
ATOM 4612 C CA . PHE A 1 584 ? 18.927 0.357 23.752 1.00 94.25 584 PHE A CA 1
ATOM 4613 C C . PHE A 1 584 ? 18.724 -1.094 23.296 1.00 94.25 584 PHE A C 1
ATOM 4615 O O . PHE A 1 584 ? 18.199 -1.913 24.055 1.00 94.25 584 PHE A O 1
ATOM 4622 N N . TRP A 1 585 ? 19.205 -1.436 22.097 1.00 95.38 585 TRP A N 1
ATOM 4623 C CA . TRP A 1 585 ? 19.049 -2.779 21.538 1.00 95.38 585 TRP A CA 1
ATOM 4624 C C . TRP A 1 585 ? 19.851 -3.835 22.292 1.00 95.38 585 TRP A C 1
ATOM 4626 O O . TRP A 1 585 ? 19.345 -4.933 22.513 1.00 95.38 585 TRP A O 1
ATOM 4636 N N . VAL A 1 586 ? 21.054 -3.508 22.770 1.00 94.19 586 VAL A N 1
ATOM 4637 C CA . VAL A 1 586 ? 21.809 -4.433 23.627 1.00 94.19 586 VAL A CA 1
ATOM 4638 C C . VAL A 1 586 ? 21.066 -4.695 24.938 1.00 94.19 586 VAL A C 1
ATOM 4640 O O . VAL A 1 586 ? 20.969 -5.847 25.346 1.00 94.19 586 VAL A O 1
ATOM 4643 N N . ARG A 1 587 ? 20.504 -3.667 25.587 1.00 94.31 587 ARG A N 1
ATOM 4644 C CA . ARG A 1 587 ? 19.723 -3.844 26.824 1.00 94.31 587 ARG A CA 1
ATOM 4645 C C . ARG A 1 587 ? 18.448 -4.649 26.576 1.00 94.31 587 ARG A C 1
ATOM 4647 O O . ARG A 1 587 ? 18.118 -5.490 27.402 1.00 94.31 587 ARG A O 1
ATOM 4654 N N . ALA A 1 588 ? 17.758 -4.418 25.458 1.00 93.88 588 ALA A N 1
ATOM 4655 C CA . ALA A 1 588 ? 16.565 -5.177 25.084 1.00 93.88 588 ALA A CA 1
ATOM 4656 C C . ALA A 1 588 ? 16.875 -6.668 24.879 1.00 93.88 588 ALA A C 1
ATOM 4658 O O . ALA A 1 588 ? 16.196 -7.515 25.450 1.00 93.88 588 ALA A O 1
ATOM 4659 N N . ILE A 1 589 ? 17.951 -6.984 24.152 1.00 95.75 589 ILE A N 1
ATOM 4660 C CA . ILE A 1 589 ? 18.422 -8.363 23.968 1.00 95.75 589 ILE A CA 1
ATOM 4661 C C . ILE A 1 589 ? 18.802 -8.986 25.317 1.00 95.75 589 ILE A C 1
ATOM 4663 O O . ILE A 1 589 ? 18.346 -10.077 25.635 1.00 95.75 589 ILE A O 1
ATOM 4667 N N . SER A 1 590 ? 19.570 -8.280 26.153 1.00 93.56 590 SER A N 1
ATOM 4668 C CA . SER A 1 590 ? 19.957 -8.788 27.475 1.00 93.56 590 SER A CA 1
ATOM 4669 C C . SER A 1 590 ? 18.771 -9.024 28.413 1.00 93.56 590 SER A C 1
ATOM 4671 O O . SER A 1 590 ? 18.864 -9.902 29.264 1.00 93.56 590 SER A O 1
ATOM 4673 N N . ARG A 1 591 ? 17.682 -8.249 28.300 1.00 93.44 591 ARG A N 1
ATOM 4674 C CA . ARG A 1 591 ? 16.442 -8.497 29.054 1.00 93.44 591 ARG A CA 1
ATOM 4675 C C . ARG A 1 591 ? 15.716 -9.733 28.549 1.00 93.44 591 ARG A C 1
ATOM 4677 O O . ARG A 1 591 ? 15.287 -10.519 29.368 1.00 93.44 591 ARG A O 1
ATOM 4684 N N . ALA A 1 592 ? 15.605 -9.902 27.234 1.00 92.69 592 ALA A N 1
ATOM 4685 C CA . ALA A 1 592 ? 14.924 -11.049 26.639 1.00 92.69 592 ALA A CA 1
ATOM 4686 C C . ALA A 1 592 ? 15.715 -12.370 26.753 1.00 92.69 592 ALA A C 1
ATOM 4688 O O . ALA A 1 592 ? 15.143 -13.441 26.577 1.00 92.69 592 ALA A O 1
ATOM 4689 N N . SER A 1 593 ? 17.026 -12.301 27.014 1.00 90.62 593 SER A N 1
ATOM 4690 C CA . SER A 1 593 ? 17.878 -13.461 27.317 1.00 90.62 593 SER A CA 1
ATOM 4691 C C . SER A 1 593 ? 17.837 -13.901 28.786 1.00 90.62 593 SER A C 1
ATOM 4693 O O . SER A 1 593 ? 18.302 -15.001 29.075 1.00 90.62 593 SER A O 1
ATOM 4695 N N . LYS A 1 594 ? 17.385 -13.040 29.703 1.00 88.19 594 LYS A N 1
ATOM 4696 C CA . LYS A 1 594 ? 17.192 -13.374 31.121 1.00 88.19 594 LYS A CA 1
ATOM 4697 C C . LYS A 1 594 ? 15.774 -13.876 31.326 1.00 88.19 594 LYS A C 1
ATOM 4699 O O . LYS A 1 594 ? 15.625 -14.778 32.175 1.00 88.19 594 LYS A O 1
#

Sequence (594 aa):
GTGLYGCIQLFTTKPNYAAIDVISRIYLHESQREKYFARRREIVIGKEERKSEMKDSERVPSECRVGDRCVLNDEGKKNKATVRWIGRMAGRSSVYAGLEFDEPVGDGTGMHQGKQLFETAPGHAGFMLLSTVTPFVVSQSSQQSDPQREREGCARSSVETKVPTVCVSGGPATENEDLIVHYIDQNGQIHECTQQEAQMWLYKGFFTSETKFTVVRRGTKLNGKEEVWSTLVDLISLNGRAMPFLPYYKNEEEREEEINELKRLGEELGALQKRRMAVIDSMRKAEQRRAVVHREMERIASKLVQPDTSTRNVQTHATLSTVVGEGNTEESVSPILPKTGVDPFALLRCCTAKRKMQGDFVTRFKQLRICFDRCDKKQLVSRTLRIFKEYDVRMCQLCRVKIDSTNNVMEHICSGKHITAMQGSICADAFDFWWSAVQETTTGKALVVSFVNPFPQPTLFRLSGDTKAPRVNKDWKVVEGAPPSANTLALWVLRRPTMRVERPCGPFKPIADRLSRGLKNCDKKILDNDPITRPLFVKPLLCLICNRCAIDKASNLITHIVGNGHVDLVVKENIPMSQDAIEFWVRAISRASK

InterPro domains:
  IPR000938 CAP Gly-rich domain [PF01302] (66-132)
  IPR000938 CAP Gly-rich domain [PS50245] (87-129)
  IPR000938 CAP Gly-rich domain [SM01052] (66-134)
  IPR036859 CAP Gly-rich domain superfamily [G3DSA:2.30.30.190] (48-149)
  IPR036859 CAP Gly-rich domain superfamily [SSF74924] (53-144)

pLDDT: mean 71.62, std 24.86, range [24.45, 96.5]

Foldseek 3Di:
DDDDDDDDDDDDDDPPVVVVVVVVVVVVVVVVVCVVVVVVCCVVVVVVVVVVVVVVLVPQVPDDDQQFWWWAQDPNDTWIWGFHAWQDDPPGPAIKTKIFTPDLCAAAACDDPNDRRGGYDGSRIHIGGSVRTGTDDDPDPDDDDDDDDDDDDDDDDDDDDDDDDDDDDDDDDDDDPFKKKWKADPVRDIDIDDLVVVLVCVVVVVFDQAIWMAMDTPPDDCPPPPTDTDGLVRLCVVPNNNRSRDHDDPDVVVVVVVVVVVVVVVVVVVVVVVVVVVVVVVVVVVVVVVVVVVVVVVVVVVVVPDDPDPDDDDDDDDDDDDDDDDDPDPPPDAAQDADPPDDLCCLLEQHPDPDWDDDDVLVVLLVLLVLLVQFDPVSLQVRHVVVQVVDDWDQRPQQRDTDRTPVSVSVVSSDPSSVVSNVRGGHVSSSVSSSVSSVVRNCVDDDDDDDDDDDDDDDDDDDDDDDDDDDDDDDDDDDDDDDDDLLRLQCQLQDQDPDDQPAFDDQCLVLLVLLVVLLVLFDQVLLQPPPSFVVSQPDFDARPQVRPDTHRGLSSVSCVCSDPVNSCSCNVVVGTGHPSNSVSSSVSSVVRSD